Protein 6IHJ (pdb70)

Radius of gyration: 28.97 Å; Cα contacts (8 Å, |Δi|>4): 1281; chains: 4; bounding box: 52×91×56 Å

Nearest PDB structures (foldseek):
  6ihj-assembly1_A  TM=1.006E+00  e=5.738E-38  Drosophila melanogaster
  1jn5-assembly2_B  TM=9.071E-01  e=1.634E-18  Homo sapiens
  1jkg-assembly1_B  TM=8.992E-01  e=3.249E-18  Homo sapiens
  4wyk-assembly1_A  TM=8.843E-01  e=5.754E-17  Homo sapiens
  4wyk-assembly1_C  TM=8.744E-01  e=2.719E-17  Homo sapiens

CATH classification: 3.10.450.50

Secondary structure (DSSP, 8-state):
--TTTS--SEEESSGGGHHHHHHHHHHHHHHHHTS-GGGGGTTEEEEEEEEEE---TTTS---TTTGGGB-----S-----TTTT-EESHHHHHHHHHTSPPEEE-GGG-EEEEEEE-SS-EEEEEEEEEEE--EEEEEEEEEEEE-SSSEEEEEEEEEEEEPPHHHHHHHH-/--HHHHHHHHHHHHHHHHHHHHHHHHHHH-GGGGGGGEEEEEEEEETTEEEESHHHHHHHHHHSPPEEEEEEEEEEEEE----EEEEEEEEEEEETTS-EEEEEEEEEEEESSS-EEEEEEEEEEE--/------SEEESSGGGHHHHHHHHHHHHHHHTSS-GGGGGGGEEEEEEEEEE--S-----HHHHTTB------EESHHHHHHHHHTSPEEEEEEEEEEEEEEEE-SS-EEEEEEEEEEEE-HHHH-TT------EEEEEEEEEE-------EEEEEEEEEEPPHHHHH-/-HHHHHHHHHHHHHHHHHHHHHHHHHHH----EEEEEEEEETTEEEESHHHHHHHHHHSPPEEEEEEEEEEEEE----EEEEEEEEEEEESSS-EEEEEEEEEEE---S-EEEEEEEEEE--

B-factor: mean 73.45, std 23.74, range [29.02, 291.26]

Solvent-accessible surface area: 26098 Å² total; per-residue (Å²): 86,33,105,29,11,43,87,89,71,54,38,45,40,59,115,70,0,21,63,65,5,165,67,26,16,86,56,6,0,54,56,0,35,66,32,68,5,25,51,1,26,124,26,7,45,74,94,0,3,0,1,2,0,1,10,38,79,110,93,26,26,65,7,121,40,0,137,97,9,27,9,38,35,77,92,92,124,126,121,65,73,23,42,47,54,13,48,55,10,79,21,28,0,0,14,6,0,36,102,13,35,120,4,113,12,16,106,205,38,26,21,21,0,0,3,26,63,75,127,68,35,19,1,0,7,0,6,3,7,0,29,33,95,128,20,19,4,0,1,0,0,0,0,3,7,86,44,112,119,38,58,9,0,37,0,0,2,0,5,0,8,40,13,16,156,144,53,59,63,78,48,89,125,175,93,95,72,96,33,77,54,44,46,47,58,117,70,0,36,78,63,4,44,57,30,1,89,54,7,14,69,57,0,55,48,55,100,6,29,41,0,40,129,15,3,66,60,124,0,11,0,1,2,0,0,20,64,79,102,55,45,4,116,34,0,106,128,6,25,24,69,90,188,39,35,48,96,5,87,0,20,0,0,13,8,0,62,103,13,25,137,9,126,28,74,113,100,41,14,24,14,0,0,3,25,70,73,126,68,36,28,2,3,7,0,9,4,30,2,26,14,43,44,98,62,56,88,84,111,108,38,106,99,54,61,25,26,16,10,0,0,1,0,0,0,3,32,81,52,126,114,68,16,0,18,6,0,1,0,6,0,17,34,9,16,163,80,35,49,92,125,105,91,103,107,14,37,58,15,1,80,40,0,13,156,20,0,43,86,7,0,134,97,0,15,52,13,1,28,130,52,35,91,68,0,1,63,15,3,27,88,130,0,19,0,0,2,0,7,17,38,8,98,14,60,128,126,0,46,58,23,0,93,133,10,46,68,9,76,17,101,20,27,0,0,0,2,0,0,9,50,118,150,60,22,6,0,0,1,0,3,7,17,0,110,7,51,133,70,106,92,36,31,0,7,1,4,0,6,0,22,41,94,110,107,44,74,46,0,39,1,0,2,0,6,18,30,61,88,112,84,111,50,60,62,37,12,87,43,0,23,177,23,0,83,90,14,8,65,94,3,14,60,36,45,28,94,65,60,141,104,51,52,112,122,5,23,14,1,77,16,6,45,36,6,57,17,30,82,95,11,120,57,47,46,82,90,44,92,64,17,105,23,128,110,77,2,14,2,7,0,9,6,89,94,114,63,10,16,0,0,2,2,2,6,44,12,48,31,72,110,76,85,80,14,24,1,6,1,3,0,6,0,34,68,128,112,63,84,20,0,37,1,0,2,5,9,77,32,63,78

Structure (mmCIF, N/CA/C/O backbone):
data_6IHJ
#
_entry.id   6IHJ
#
_cell.length_a   152.204
_cell.length_b   152.204
_cell.length_c   49.830
_cell.angle_alpha   90.00
_cell.angle_beta   90.00
_cell.angle_gamma   120.00
#
_symmetry.space_group_name_H-M   'P 62'
#
loop_
_entity.id
_entity.type
_entity.pdbx_description
1 polymer 'Nuclear RNA export factor 1'
2 polymer 'NTF2-related export protein'
3 water water
#
loop_
_atom_site.group_PDB
_atom_site.id
_atom_site.type_symbol
_atom_site.label_atom_id
_atom_site.label_alt_id
_atom_site.label_comp_id
_atom_site.label_asym_id
_atom_site.label_entity_id
_atom_site.label_seq_id
_atom_site.pdbx_PDB_ins_code
_atom_site.Cartn_x
_atom_site.Cartn_y
_atom_site.Cartn_z
_atom_site.occupancy
_atom_site.B_iso_or_equiv
_atom_site.auth_seq_id
_atom_site.auth_comp_id
_atom_site.auth_asym_id
_atom_site.auth_atom_id
_atom_site.pdbx_PDB_model_num
ATOM 1 N N . LEU A 1 3 ? 24.986 17.730 34.056 1.00 85.30 356 LEU A N 1
ATOM 2 C CA . LEU A 1 3 ? 25.448 17.691 32.672 1.00 88.65 356 LEU A CA 1
ATOM 3 C C . LEU A 1 3 ? 26.438 16.560 32.452 1.00 94.47 356 LEU A C 1
ATOM 4 O O . LEU A 1 3 ? 27.436 16.458 33.162 1.00 101.73 356 LEU A O 1
ATOM 6 N N . GLY A 1 4 ? 26.172 15.717 31.460 1.00 83.73 357 GLY A N 1
ATOM 7 C CA . GLY A 1 4 ? 27.086 14.641 31.145 1.00 85.66 357 GLY A CA 1
ATOM 8 C C . GLY A 1 4 ? 28.360 15.149 30.496 1.00 85.85 357 GLY A C 1
ATOM 9 O O . GLY A 1 4 ? 28.514 16.331 30.181 1.00 87.41 357 GLY A O 1
ATOM 10 N N . SER A 1 5 ? 29.305 14.226 30.299 1.00 81.23 358 SER A N 1
ATOM 11 C CA . SER A 1 5 ? 30.489 14.555 29.518 1.00 75.94 358 SER A CA 1
ATOM 12 C C . SER A 1 5 ? 30.207 14.593 28.021 1.00 87.15 358 SER A C 1
ATOM 13 O O . SER A 1 5 ? 31.056 15.064 27.260 1.00 84.43 358 SER A O 1
ATOM 16 N N . LEU A 1 6 ? 29.047 14.106 27.581 1.00 89.64 359 LEU A N 1
ATOM 17 C CA . LEU A 1 6 ? 28.638 14.242 26.190 1.00 81.90 359 LEU A CA 1
ATOM 18 C C . LEU A 1 6 ? 27.982 15.583 25.906 1.00 95.47 359 LEU A C 1
ATOM 19 O O . LEU A 1 6 ? 27.700 15.892 24.742 1.00 93.59 359 LEU A O 1
ATOM 21 N N . LEU A 1 7 ? 27.752 16.390 26.934 1.00 144.23 360 LEU A N 1
ATOM 22 C CA . LEU A 1 7 ? 27.103 17.673 26.764 1.00 144.23 360 LEU A CA 1
ATOM 23 C C . LEU A 1 7 ? 27.859 18.811 27.445 1.00 144.23 360 LEU A C 1
ATOM 24 O O . LEU A 1 7 ? 27.547 19.978 27.179 1.00 144.23 360 LEU A O 1
ATOM 29 N N . GLU A 1 8 ? 28.879 18.509 28.256 1.00 104.24 361 GLU A N 1
ATOM 30 C CA . GLU A 1 8 ? 29.718 19.540 28.861 1.00 91.92 361 GLU A CA 1
ATOM 31 C C . GLU A 1 8 ? 30.350 20.416 27.788 1.00 81.92 361 GLU A C 1
ATOM 32 O O . GLU A 1 8 ? 30.968 19.916 26.843 1.00 75.58 361 GLU A O 1
ATOM 34 N N . THR A 1 9 ? 30.207 21.730 27.953 1.00 69.12 362 THR A N 1
ATOM 35 C CA . THR A 1 9 ? 30.547 22.673 26.895 1.00 66.69 362 THR A CA 1
ATOM 36 C C . THR A 1 9 ? 32.041 22.679 26.583 1.00 58.13 362 THR A C 1
ATOM 37 O O . THR A 1 9 ? 32.879 22.802 27.479 1.00 70.66 362 THR A O 1
ATOM 41 N N . LYS A 1 10 ? 32.364 22.533 25.302 1.00 49.93 363 LYS A N 1
ATOM 42 C CA . LYS A 1 10 ? 33.688 22.811 24.766 1.00 53.53 363 LYS A CA 1
ATOM 43 C C . LYS A 1 10 ? 33.600 24.079 23.929 1.00 54.47 363 LYS A C 1
ATOM 44 O O . LYS A 1 10 ? 32.616 24.290 23.215 1.00 57.13 363 LYS A O 1
ATOM 50 N N . ALA A 1 11 ? 34.628 24.926 24.017 1.00 60.45 364 ALA A N 1
ATOM 51 C CA . ALA A 1 11 ? 34.540 26.242 23.389 1.00 53.95 364 ALA A CA 1
ATOM 52 C C . ALA A 1 11 ? 34.400 26.152 21.873 1.00 67.39 364 ALA A C 1
ATOM 53 O O . ALA A 1 11 ? 33.855 27.070 21.252 1.00 60.61 364 ALA A O 1
ATOM 55 N N . SER A 1 12 ? 34.872 25.063 21.260 1.00 61.80 365 SER A N 1
ATOM 56 C CA . SER A 1 12 ? 34.854 24.957 19.807 1.00 52.82 365 SER A CA 1
ATOM 57 C C . SER A 1 12 ? 34.972 23.506 19.358 1.00 49.84 365 SER A C 1
ATOM 58 O O . SER A 1 12 ? 35.558 22.669 20.045 1.00 50.83 365 SER A O 1
ATOM 61 N N . TYR A 1 13 ? 34.406 23.225 18.188 1.00 45.49 366 TYR A N 1
ATOM 62 C CA . TYR A 1 13 ? 34.531 21.937 17.526 1.00 49.97 366 TYR A CA 1
ATOM 63 C C . TYR A 1 13 ? 34.801 22.176 16.048 1.00 46.49 366 TYR A C 1
ATOM 64 O O . TYR A 1 13 ? 34.211 23.072 15.442 1.00 47.93 366 TYR A O 1
ATOM 73 N N . LEU A 1 14 ? 35.679 21.365 15.462 1.00 51.29 367 LEU A N 1
ATOM 74 C CA . LEU A 1 14 ? 35.991 21.444 14.039 1.00 55.55 367 LEU A CA 1
ATOM 75 C C . LEU A 1 14 ? 35.782 20.075 13.414 1.00 53.68 367 LEU A C 1
ATOM 76 O O . LEU A 1 14 ? 36.397 19.096 13.851 1.00 56.06 367 LEU A O 1
ATOM 81 N N . CYS A 1 15 ? 34.921 20.002 12.395 1.00 51.08 368 CYS A N 1
ATOM 82 C CA . CYS A 1 15 ? 34.775 18.742 11.673 1.00 51.26 368 CYS A CA 1
ATOM 83 C C . CYS A 1 15 ? 36.043 18.407 10.904 1.00 54.13 368 CYS A C 1
ATOM 84 O O . CYS A 1 15 ? 36.373 17.228 10.728 1.00 47.96 368 CYS A O 1
ATOM 87 N N . ASP A 1 16 ? 36.761 19.430 10.447 1.00 55.86 369 ASP A N 1
ATOM 88 C CA . ASP A 1 16 ? 38.056 19.279 9.798 1.00 58.74 369 ASP A CA 1
ATOM 89 C C . ASP A 1 16 ? 38.989 20.322 10.388 1.00 63.63 369 ASP A C 1
ATOM 90 O O . ASP A 1 16 ? 38.741 21.525 10.255 1.00 60.45 369 ASP A O 1
ATOM 95 N N . VAL A 1 17 ? 40.061 19.859 11.033 1.00 60.67 370 VAL A N 1
ATOM 96 C CA . VAL A 1 17 ? 40.984 20.775 11.696 1.00 62.92 370 VAL A CA 1
ATOM 97 C C . VAL A 1 17 ? 41.626 21.723 10.692 1.00 65.22 370 VAL A C 1
ATOM 98 O O . VAL A 1 17 ? 41.976 22.859 11.038 1.00 65.32 370 VAL A O 1
ATOM 102 N N . ALA A 1 18 ? 41.757 21.296 9.431 1.00 61.48 371 ALA A N 1
ATOM 103 C CA . ALA A 1 18 ? 42.402 22.131 8.420 1.00 59.74 371 ALA A CA 1
ATOM 104 C C . ALA A 1 18 ? 41.721 23.491 8.278 1.00 67.81 371 ALA A C 1
ATOM 105 O O . ALA A 1 18 ? 42.380 24.495 7.980 1.00 69.97 371 ALA A O 1
ATOM 107 N N . GLY A 1 19 ? 40.408 23.553 8.507 1.00 66.94 372 GLY A N 1
ATOM 108 C CA . GLY A 1 19 ? 39.686 24.807 8.359 1.00 56.39 372 GLY A CA 1
ATOM 109 C C . GLY A 1 19 ? 39.922 25.819 9.460 1.00 67.92 372 GLY A C 1
ATOM 110 O O . GLY A 1 19 ? 39.484 26.966 9.318 1.00 64.48 372 GLY A O 1
ATOM 111 N N . ALA A 1 20 ? 40.615 25.435 10.532 1.00 58.09 373 ALA A N 1
ATOM 112 C CA . ALA A 1 20 ? 40.719 26.295 11.709 1.00 54.77 373 ALA A CA 1
ATOM 113 C C . ALA A 1 20 ? 41.309 27.656 11.368 1.00 62.42 373 ALA A C 1
ATOM 114 O O . ALA A 1 20 ? 40.744 28.695 11.725 1.00 66.12 373 ALA A O 1
ATOM 116 N N . GLU A 1 21 ? 42.450 27.674 10.681 1.00 68.40 374 GLU A N 1
ATOM 117 C CA . GLU A 1 21 ? 43.080 28.951 10.357 1.00 69.14 374 GLU A CA 1
ATOM 118 C C . GLU A 1 21 ? 42.199 29.778 9.429 1.00 65.96 374 GLU A C 1
ATOM 119 O O . GLU A 1 21 ? 42.118 31.006 9.566 1.00 57.92 374 GLU A O 1
ATOM 121 N N . VAL A 1 22 ? 41.513 29.118 8.491 1.00 64.96 375 VAL A N 1
ATOM 122 C CA . VAL A 1 22 ? 40.617 29.826 7.578 1.00 62.33 375 VAL A CA 1
ATOM 123 C C . VAL A 1 22 ? 39.529 30.547 8.370 1.00 65.39 375 VAL A C 1
ATOM 124 O O . VAL A 1 22 ? 39.317 31.755 8.219 1.00 60.75 375 VAL A O 1
ATOM 128 N N . VAL A 1 23 ? 38.831 29.811 9.239 1.00 61.17 376 VAL A N 1
ATOM 129 C CA . VAL A 1 23 ? 37.772 30.402 10.059 1.00 57.90 376 VAL A CA 1
ATOM 130 C C . VAL A 1 23 ? 38.353 31.466 10.981 1.00 59.57 376 VAL A C 1
ATOM 131 O O . VAL A 1 23 ? 37.749 32.525 11.188 1.00 62.76 376 VAL A O 1
ATOM 135 N N . ARG A 1 24 ? 39.540 31.211 11.532 1.00 58.58 377 ARG A N 1
ATOM 136 C CA . ARG A 1 24 ? 40.205 32.206 12.369 1.00 67.96 377 ARG A CA 1
ATOM 137 C C . ARG A 1 24 ? 40.442 33.497 11.598 1.00 59.21 377 ARG A C 1
ATOM 138 O O . ARG A 1 24 ? 40.034 34.579 12.035 1.00 53.69 377 ARG A O 1
ATOM 146 N N . GLN A 1 25 ? 41.094 33.399 10.438 1.00 59.50 378 GLN A N 1
ATOM 147 C CA . GLN A 1 25 ? 41.271 34.575 9.593 1.00 56.97 378 GLN A CA 1
ATOM 148 C C . GLN A 1 25 ? 39.934 35.239 9.281 1.00 67.30 378 GLN A C 1
ATOM 149 O O . GLN A 1 25 ? 39.812 36.468 9.365 1.00 66.60 378 GLN A O 1
ATOM 151 N N . PHE A 1 26 ? 38.912 34.439 8.950 1.00 61.08 379 PHE A N 1
ATOM 152 C CA . PHE A 1 26 ? 37.610 35.006 8.612 1.00 53.02 379 PHE A CA 1
ATOM 153 C C . PHE A 1 26 ? 37.033 35.786 9.784 1.00 55.43 379 PHE A C 1
ATOM 154 O O . PHE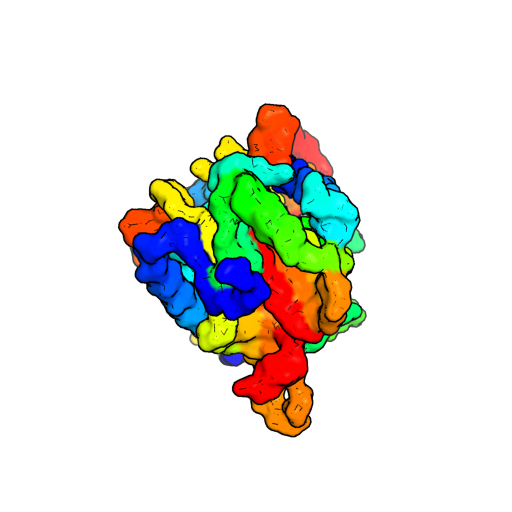 A 1 26 ? 36.624 36.943 9.630 1.00 62.79 379 PHE A O 1
ATOM 162 N N . LEU A 1 27 ? 36.982 35.162 10.962 1.00 62.28 380 LEU A N 1
ATOM 163 C CA . LEU A 1 27 ? 36.346 35.786 12.119 1.00 57.11 380 LEU A CA 1
ATOM 164 C C . LEU A 1 27 ? 37.047 37.080 12.515 1.00 54.55 380 LEU A C 1
ATOM 165 O O . LEU A 1 27 ? 36.388 38.085 12.803 1.00 57.48 380 LEU A O 1
ATOM 170 N N . ASP A 1 28 ? 38.382 37.070 12.523 1.00 63.52 381 ASP A N 1
ATOM 171 C CA . ASP A 1 28 ? 39.145 38.261 12.881 1.00 66.65 381 ASP A CA 1
ATOM 172 C C . ASP A 1 28 ? 38.783 39.428 11.976 1.00 60.28 381 ASP A C 1
ATOM 173 O O . ASP A 1 28 ? 38.343 40.485 12.446 1.00 53.28 381 ASP A O 1
ATOM 178 N N . GLN A 1 29 ? 38.964 39.252 10.664 1.00 51.91 382 GLN A N 1
ATOM 179 C CA . GLN A 1 29 ? 38.644 40.320 9.723 1.00 54.61 382 GLN A CA 1
ATOM 180 C C . GLN A 1 29 ? 37.181 40.733 9.828 1.00 61.12 382 GLN A C 1
ATOM 181 O O . GLN A 1 29 ? 36.881 41.921 9.987 1.00 57.42 382 GLN A O 1
ATOM 183 N N . TYR A 1 30 ? 36.257 39.764 9.776 1.00 57.61 383 TYR A N 1
ATOM 184 C CA . TYR A 1 30 ? 34.833 40.092 9.773 1.00 55.64 383 TYR A CA 1
ATOM 185 C C . TYR A 1 30 ? 34.464 40.944 10.973 1.00 56.23 383 TYR A C 1
ATOM 186 O O . TYR A 1 30 ? 33.795 41.970 10.833 1.00 67.02 383 TYR A O 1
ATOM 195 N N . PHE A 1 31 ? 34.881 40.531 12.167 1.00 55.49 384 PHE A N 1
ATOM 196 C CA . PHE A 1 31 ? 34.320 41.144 13.367 1.00 56.23 384 PHE A CA 1
ATOM 197 C C . PHE A 1 31 ? 35.024 42.444 13.732 1.00 65.48 384 PHE A C 1
ATOM 198 O O . PHE A 1 31 ? 34.400 43.351 14.299 1.00 69.45 384 PHE A O 1
ATOM 206 N N . ARG A 1 32 ? 36.314 42.556 13.412 1.00 63.72 385 ARG A N 1
ATOM 207 C CA . ARG A 1 32 ? 36.981 43.849 13.492 1.00 68.52 385 ARG A CA 1
ATOM 208 C C . ARG A 1 32 ? 36.223 44.882 12.673 1.00 62.72 385 ARG A C 1
ATOM 209 O O . ARG A 1 32 ? 35.890 45.965 13.170 1.00 57.30 385 ARG A O 1
ATOM 211 N N . ILE A 1 33 ? 35.928 44.550 11.411 1.00 62.21 386 ILE A N 1
ATOM 212 C CA . ILE A 1 33 ? 35.144 45.439 10.557 1.00 56.25 386 ILE A CA 1
ATOM 213 C C . ILE A 1 33 ? 33.780 45.696 11.176 1.00 60.39 386 ILE A C 1
ATOM 214 O O . ILE A 1 33 ? 33.298 46.834 11.203 1.00 61.13 386 ILE A O 1
ATOM 219 N N . PHE A 1 34 ? 33.142 44.643 11.693 1.00 60.88 387 PHE A N 1
ATOM 220 C CA . PHE A 1 34 ? 31.808 44.790 12.258 1.00 57.04 387 PHE A CA 1
ATOM 221 C C . PHE A 1 34 ? 31.802 45.741 13.448 1.00 59.86 387 PHE A C 1
ATOM 222 O O . PHE A 1 34 ? 30.875 46.544 13.594 1.00 57.20 387 PHE A O 1
ATOM 230 N N . ASP A 1 35 ? 32.820 45.676 14.299 1.00 61.99 388 ASP A N 1
ATOM 231 C CA . ASP A 1 35 ? 32.902 46.565 15.449 1.00 62.11 388 ASP A CA 1
ATOM 232 C C . ASP A 1 35 ? 33.556 47.897 15.113 1.00 66.61 388 ASP A C 1
ATOM 233 O O . ASP A 1 35 ? 33.667 48.757 15.992 1.00 73.58 388 ASP A O 1
ATOM 238 N N . SER A 1 36 ? 33.999 48.080 13.867 1.00 73.03 389 SER A N 1
ATOM 239 C CA . SER A 1 36 ? 34.563 49.351 13.431 1.00 67.77 389 SER A CA 1
ATOM 240 C C . SER A 1 36 ? 33.508 50.434 13.249 1.00 71.65 389 SER A C 1
ATOM 241 O O . SER A 1 36 ? 33.861 51.616 13.196 1.00 69.10 389 SER A O 1
ATOM 244 N N . GLY A 1 37 ? 32.231 50.062 13.158 1.00 66.03 390 GLY A N 1
ATOM 245 C CA . GLY A 1 37 ? 31.178 51.006 12.844 1.00 67.07 390 GLY A CA 1
ATOM 246 C C . GLY A 1 37 ? 31.033 51.201 11.349 1.00 84.47 390 GLY A C 1
ATOM 247 O O . GLY A 1 37 ? 29.927 51.416 10.841 1.00 76.23 390 GLY A O 1
ATOM 248 N N . ASN A 1 38 ? 32.159 51.121 10.636 1.00 76.03 391 ASN A N 1
ATOM 249 C CA . ASN A 1 38 ? 32.192 51.246 9.179 1.00 61.92 391 ASN A CA 1
ATOM 250 C C . ASN A 1 38 ? 31.893 49.883 8.551 1.00 61.38 391 ASN A C 1
ATOM 251 O O . ASN A 1 38 ? 32.741 49.233 7.939 1.00 74.04 391 ASN A O 1
ATOM 256 N N . ARG A 1 39 ? 30.644 49.451 8.716 1.00 57.41 392 ARG A N 1
ATOM 257 C CA . ARG A 1 39 ? 30.251 48.117 8.284 1.00 65.11 392 ARG A CA 1
ATOM 258 C C . ARG A 1 39 ? 30.065 48.004 6.776 1.00 61.09 392 ARG A C 1
ATOM 259 O O . ARG A 1 39 ? 29.921 46.883 6.275 1.00 61.67 392 ARG A O 1
ATOM 267 N N . GLN A 1 40 ? 30.099 49.120 6.038 1.00 65.81 393 GLN A N 1
ATOM 268 C CA . GLN A 1 40 ? 29.935 49.040 4.589 1.00 66.93 393 GLN A CA 1
ATOM 269 C C . GLN A 1 40 ? 30.990 48.155 3.945 1.00 67.79 393 GLN A C 1
ATOM 270 O O . GLN A 1 40 ? 30.725 47.542 2.908 1.00 60.46 393 GLN A O 1
ATOM 276 N N . ALA A 1 41 ? 32.192 48.084 4.527 1.00 69.70 394 ALA A N 1
ATOM 277 C CA . ALA A 1 41 ? 33.239 47.252 3.941 1.00 65.89 394 ALA A CA 1
ATOM 278 C C . ALA A 1 41 ? 32.822 45.788 3.864 1.00 65.77 394 ALA A C 1
ATOM 279 O O . ALA A 1 41 ? 33.304 45.053 2.993 1.00 68.20 394 ALA A O 1
ATOM 281 N N . LEU A 1 42 ? 31.911 45.351 4.744 1.00 53.81 395 LEU A N 1
ATOM 282 C CA . LEU A 1 42 ? 31.369 43.995 4.688 1.00 58.29 395 LEU A CA 1
ATOM 283 C C . LEU A 1 42 ? 30.573 43.743 3.427 1.00 52.94 395 LEU A C 1
ATOM 284 O O . LEU A 1 42 ? 30.124 42.613 3.200 1.00 56.54 395 LEU A O 1
ATOM 289 N N . LEU A 1 43 ? 30.373 44.780 2.620 1.00 61.94 396 LEU A N 1
ATOM 290 C CA . LEU A 1 43 ? 29.715 44.613 1.335 1.00 58.62 396 LEU A CA 1
ATOM 291 C C . LEU A 1 43 ? 30.483 43.647 0.436 1.00 64.03 396 LEU A C 1
ATOM 292 O O . LEU A 1 43 ? 29.867 42.879 -0.311 1.00 59.28 396 LEU A O 1
ATOM 297 N N . ASP A 1 44 ? 31.817 43.629 0.530 1.00 60.87 397 ASP A N 1
ATOM 298 C CA . ASP A 1 44 ? 32.612 42.671 -0.231 1.00 61.16 397 ASP A CA 1
ATOM 299 C C . ASP A 1 44 ? 32.605 41.276 0.380 1.00 59.48 397 ASP A C 1
ATOM 300 O O . ASP A 1 44 ? 32.928 40.305 -0.315 1.00 61.04 397 ASP A O 1
ATOM 305 N N . ALA A 1 45 ? 32.270 41.159 1.664 1.00 55.12 398 ALA A N 1
ATOM 306 C CA . ALA A 1 45 ? 32.209 39.870 2.340 1.00 54.93 398 ALA A CA 1
ATOM 307 C C . ALA A 1 45 ? 30.974 39.062 1.969 1.00 54.60 398 ALA A C 1
ATOM 308 O O . ALA A 1 45 ? 30.927 37.862 2.259 1.00 55.93 398 ALA A O 1
ATOM 310 N N . TYR A 1 46 ? 29.984 39.680 1.336 1.00 56.48 399 TYR A N 1
ATOM 311 C CA . TYR A 1 46 ? 28.707 39.041 1.062 1.00 56.12 399 TYR A CA 1
ATOM 312 C C . TYR A 1 46 ? 28.534 38.797 -0.431 1.00 56.10 399 TYR A C 1
ATOM 313 O O . TYR A 1 46 ? 28.885 39.645 -1.256 1.00 65.07 399 TYR A O 1
ATOM 322 N N . HIS A 1 47 ? 28.006 37.621 -0.760 1.00 59.09 400 HIS A N 1
ATOM 323 C CA . HIS A 1 47 ? 27.620 37.293 -2.127 1.00 54.56 400 HIS A CA 1
ATOM 324 C C . HIS A 1 47 ? 26.677 38.352 -2.690 1.00 67.60 400 HIS A C 1
ATOM 325 O O . HIS A 1 47 ? 25.880 38.951 -1.966 1.00 69.84 400 HIS A O 1
ATOM 332 N N . GLU A 1 48 ? 26.775 38.589 -4.003 1.00 66.91 401 GLU A N 1
ATOM 333 C CA . GLU A 1 48 ? 25.890 39.567 -4.631 1.00 72.36 401 GLU A CA 1
ATOM 334 C C . GLU A 1 48 ? 24.434 39.134 -4.506 1.00 68.39 401 GLU A C 1
ATOM 335 O O . GLU A 1 48 ? 23.530 39.975 -4.429 1.00 68.24 401 GLU A O 1
ATOM 341 N N . LYS A 1 49 ? 24.191 37.823 -4.454 1.00 65.57 402 LYS A N 1
ATOM 342 C CA . LYS A 1 49 ? 22.865 37.263 -4.230 1.00 67.56 402 LYS A CA 1
ATOM 343 C C . LYS A 1 49 ? 22.763 36.604 -2.857 1.00 70.05 402 LYS A C 1
ATOM 344 O O . LYS A 1 49 ? 22.066 35.604 -2.686 1.00 64.98 402 LYS A O 1
ATOM 350 N N . ALA A 1 50 ? 23.446 37.171 -1.863 1.00 63.82 403 ALA A N 1
ATOM 351 C CA . ALA A 1 50 ? 23.449 36.601 -0.523 1.00 58.47 403 ALA A CA 1
ATOM 352 C C . ALA A 1 50 ? 22.097 36.775 0.162 1.00 58.66 403 ALA A C 1
ATOM 353 O O . ALA A 1 50 ? 21.309 37.661 -0.176 1.00 55.66 403 ALA A O 1
ATOM 355 N N . MET A 1 51 ? 21.843 35.913 1.143 1.00 53.44 404 MET A N 1
ATOM 356 C CA . MET A 1 51 ? 20.626 35.933 1.941 1.00 53.90 404 MET A CA 1
ATOM 357 C C . MET A 1 51 ? 20.979 36.041 3.419 1.00 53.64 404 MET A C 1
ATOM 358 O O . MET A 1 51 ? 21.921 35.396 3.895 1.00 57.63 404 MET A O 1
ATOM 363 N N . LEU A 1 52 ? 20.213 36.857 4.139 1.00 44.30 405 LEU A N 1
ATOM 364 C CA . LEU A 1 52 ? 20.485 37.151 5.539 1.00 41.83 405 LEU A CA 1
ATOM 365 C C . LEU A 1 52 ? 19.175 37.462 6.247 1.00 44.56 405 LEU A C 1
ATOM 366 O O . LEU A 1 52 ? 18.344 38.201 5.714 1.00 52.57 405 LEU A O 1
ATOM 371 N N . SER A 1 53 ? 18.998 36.901 7.441 1.00 43.63 406 SER A N 1
ATOM 372 C CA . SER A 1 53 ? 17.808 37.152 8.238 1.00 42.73 406 SER A CA 1
ATOM 373 C C . SER A 1 53 ? 18.174 37.087 9.716 1.00 42.52 406 SER A C 1
ATOM 374 O O . SER A 1 53 ? 19.181 36.489 10.103 1.00 44.07 406 SER A O 1
ATOM 377 N N . ILE A 1 54 ? 17.337 37.723 10.536 1.00 37.47 407 ILE A N 1
ATOM 378 C CA . ILE A 1 54 ? 17.590 37.917 11.959 1.00 39.96 407 ILE A CA 1
ATOM 379 C C . ILE A 1 54 ? 16.325 37.569 12.735 1.00 50.68 407 ILE A C 1
ATOM 380 O O . ILE A 1 54 ? 15.239 38.067 12.418 1.00 50.28 407 ILE A O 1
ATOM 385 N N . SER A 1 55 ? 16.468 36.729 13.760 1.00 49.11 408 SER A N 1
ATOM 386 C CA . SER A 1 55 ? 15.342 36.256 14.552 1.00 50.80 408 SER A CA 1
ATOM 387 C C . SER A 1 55 ? 15.615 36.509 16.025 1.00 45.09 408 SER A C 1
ATOM 388 O O . SER A 1 55 ? 16.770 36.596 16.449 1.00 51.70 408 SER A O 1
ATOM 391 N N . MET A 1 56 ? 14.541 36.632 16.803 1.00 37.21 409 MET A N 1
ATOM 392 C CA . MET A 1 56 ? 14.673 36.901 18.228 1.00 47.62 409 MET A CA 1
ATOM 393 C C . MET A 1 56 ? 13.379 36.508 18.925 1.00 46.97 409 MET A C 1
ATOM 394 O O . MET A 1 56 ? 12.327 36.467 18.282 1.00 44.71 409 MET A O 1
ATOM 399 N N . PRO A 1 57 ? 13.426 36.189 20.217 1.00 57.00 410 PRO A N 1
ATOM 400 C CA . PRO A 1 57 ? 12.190 35.861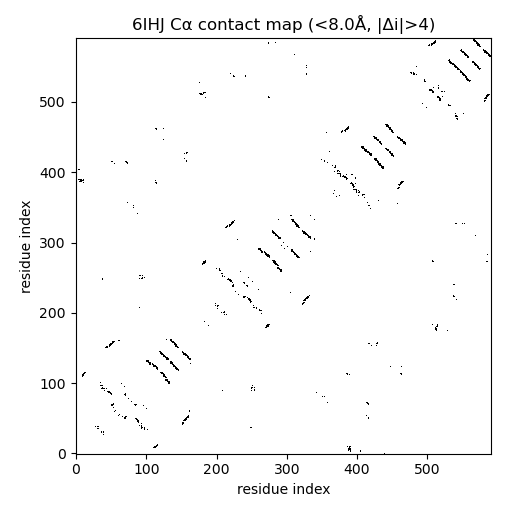 20.937 1.00 60.68 410 PRO A CA 1
ATOM 401 C C . PRO A 1 57 ? 11.363 37.102 21.229 1.00 63.66 410 PRO A C 1
ATOM 402 O O . PRO A 1 57 ? 11.844 38.235 21.188 1.00 69.19 410 PRO A O 1
ATOM 406 N N . SER A 1 58 ? 10.089 36.861 21.526 1.00 74.23 411 SER A N 1
ATOM 407 C CA . SER A 1 58 ? 9.129 37.928 21.764 1.00 70.35 411 SER A CA 1
ATOM 408 C C . SER A 1 58 ? 9.427 38.648 23.077 1.00 76.76 411 SER A C 1
ATOM 409 O O . SER A 1 58 ? 10.264 38.228 23.882 1.00 71.26 411 SER A O 1
ATOM 411 N N . ALA A 1 59 ? 8.711 39.756 23.289 1.00 96.34 412 ALA A N 1
ATOM 412 C CA . ALA A 1 59 ? 8.916 40.560 24.490 1.00 91.86 412 ALA A CA 1
ATOM 413 C C . ALA A 1 59 ? 8.409 39.849 25.738 1.00 90.37 412 ALA A C 1
ATOM 414 O O . ALA A 1 59 ? 8.941 40.066 26.832 1.00 91.10 412 ALA A O 1
ATOM 416 N N . SER A 1 60 ? 7.391 38.999 25.600 1.00 86.38 413 SER A N 1
ATOM 417 C CA . SER A 1 60 ? 7.008 38.150 26.719 1.00 81.54 413 SER A CA 1
ATOM 418 C C . SER A 1 60 ? 8.095 37.130 27.039 1.00 78.62 413 SER A C 1
ATOM 419 O O . SER A 1 60 ? 8.221 36.700 28.190 1.00 78.34 413 SER A O 1
ATOM 421 N N . GLN A 1 61 ? 8.901 36.749 26.045 1.00 81.66 414 GLN A N 1
ATOM 422 C CA . GLN A 1 61 ? 9.869 35.669 26.215 1.00 82.24 414 GLN A CA 1
ATOM 423 C C . GLN A 1 61 ? 11.301 36.140 26.439 1.00 87.94 414 GLN A C 1
ATOM 424 O O . GLN A 1 61 ? 12.067 35.434 27.105 1.00 89.72 414 GLN A O 1
ATOM 430 N N . ALA A 1 62 ? 11.687 37.310 25.923 1.00 125.25 415 ALA A N 1
ATOM 431 C CA . ALA A 1 62 ? 13.106 37.647 25.791 1.00 129.81 415 ALA A CA 1
ATOM 432 C C . ALA A 1 62 ? 13.660 38.496 26.938 1.00 123.38 415 ALA A C 1
ATOM 433 O O . ALA A 1 62 ? 14.591 38.050 27.616 1.00 116.46 415 ALA A O 1
ATOM 435 N N . GLY A 1 63 ? 13.141 39.708 27.183 1.00 98.66 416 GLY A N 1
ATOM 436 C CA . GLY A 1 63 ? 12.021 40.339 26.502 1.00 94.73 416 GLY A CA 1
ATOM 437 C C . GLY A 1 63 ? 12.344 41.456 25.517 1.00 98.40 416 GLY A C 1
ATOM 438 O O . GLY A 1 63 ? 12.054 41.336 24.324 1.00 99.98 416 GLY A O 1
ATOM 439 N N . ARG A 1 64 ? 12.949 42.541 26.006 1.00 90.39 417 ARG A N 1
ATOM 440 C CA . ARG A 1 64 ? 13.040 43.785 25.245 1.00 92.55 417 ARG A CA 1
ATOM 441 C C . ARG A 1 64 ? 14.325 43.844 24.420 1.00 85.90 417 ARG A C 1
ATOM 442 O O . ARG A 1 64 ? 15.429 43.839 24.975 1.00 90.43 417 ARG A O 1
ATOM 444 N N . LEU A 1 65 ? 14.167 43.913 23.093 1.00 75.28 418 LEU A N 1
ATOM 445 C CA . LEU A 1 65 ? 15.259 44.099 22.134 1.00 80.80 418 LEU A CA 1
ATOM 446 C C . LEU A 1 65 ? 14.828 45.111 21.073 1.00 77.67 418 LEU A C 1
ATOM 447 O O . LEU A 1 65 ? 14.669 44.790 19.897 1.00 70.49 418 LEU A O 1
ATOM 452 N N . ASN A 1 66 ? 14.641 46.361 21.495 1.00 85.60 419 ASN A N 1
ATOM 453 C CA . ASN A 1 66 ? 13.991 47.341 20.628 1.00 90.27 419 ASN A CA 1
ATOM 454 C C . ASN A 1 66 ? 14.927 47.883 19.555 1.00 82.85 419 ASN A C 1
ATOM 455 O O . ASN A 1 66 ? 14.452 48.368 18.520 1.00 81.49 419 ASN A O 1
ATOM 460 N N . SER A 1 67 ? 16.244 47.814 19.776 1.00 67.34 420 SER A N 1
ATOM 461 C CA . SER A 1 67 ? 17.189 48.135 18.713 1.00 61.19 420 SER A CA 1
ATOM 462 C C . SER A 1 67 ? 17.145 47.123 17.578 1.00 60.71 420 SER A C 1
ATOM 463 O O . SER A 1 67 ? 17.593 47.434 16.470 1.00 61.25 420 SER A O 1
ATOM 466 N N . PHE A 1 68 ? 16.617 45.923 17.828 1.00 63.03 421 PHE A N 1
ATOM 467 C CA . PHE A 1 68 ? 16.674 44.833 16.867 1.00 59.39 421 PHE A CA 1
ATOM 468 C C . PHE A 1 68 ? 15.317 44.375 16.363 1.00 55.49 421 PHE A C 1
ATOM 469 O O . PHE A 1 68 ? 15.264 43.699 15.332 1.00 56.32 421 PHE A O 1
ATOM 477 N N . TRP A 1 69 ? 14.225 44.718 17.054 1.00 55.87 422 TRP A N 1
ATOM 478 C CA . TRP A 1 69 ? 12.923 44.181 16.670 1.00 62.74 422 TRP A CA 1
ATOM 479 C C . TRP A 1 69 ? 12.495 44.636 15.281 1.00 61.79 422 TRP A C 1
ATOM 480 O O . TRP A 1 69 ? 11.645 43.978 14.667 1.00 54.37 422 TRP A O 1
ATOM 491 N N . LYS A 1 70 ? 13.068 45.735 14.771 1.00 70.12 423 LYS A N 1
ATOM 492 C CA . LYS A 1 70 ? 12.857 46.104 13.374 1.00 61.88 423 LYS A CA 1
ATOM 493 C C . LYS A 1 70 ? 13.109 44.927 12.435 1.00 66.31 423 LYS A C 1
ATOM 494 O O . LYS A 1 70 ? 12.477 44.823 11.377 1.00 69.42 423 LYS A O 1
ATOM 500 N N . PHE A 1 71 ? 14.021 44.029 12.808 1.00 61.38 424 PHE A N 1
ATOM 501 C CA . PHE A 1 71 ? 14.576 43.038 11.897 1.00 62.76 424 PHE A CA 1
ATOM 502 C C . PHE A 1 71 ? 13.955 41.652 12.016 1.00 54.50 424 PHE A C 1
ATOM 503 O O . PHE A 1 71 ? 14.224 40.808 11.156 1.00 60.45 424 PHE A O 1
ATOM 511 N N . ASN A 1 72 ? 13.146 41.391 13.037 1.00 47.61 425 ASN A N 1
ATOM 512 C CA . ASN A 1 72 ? 12.830 40.012 13.390 1.00 51.27 425 ASN A CA 1
ATOM 513 C C . ASN A 1 72 ? 12.038 39.317 12.295 1.00 44.26 425 ASN A C 1
ATOM 514 O O . ASN A 1 72 ? 10.943 39.749 11.930 1.00 51.85 425 ASN A O 1
ATOM 519 N N . ARG A 1 73 ? 12.585 38.218 11.793 1.00 50.77 426 ARG A N 1
ATOM 520 C CA . ARG A 1 73 ? 11.876 37.317 10.887 1.00 50.27 426 ARG A CA 1
ATOM 521 C C . ARG A 1 73 ? 11.719 35.990 11.619 1.00 51.10 426 ARG A C 1
ATOM 522 O O . ARG A 1 73 ? 12.676 35.215 11.723 1.00 60.81 426 ARG A O 1
ATOM 530 N N . ASN A 1 74 ? 10.524 35.740 12.146 1.00 52.24 427 ASN A N 1
ATOM 531 C CA . ASN A 1 74 ? 10.232 34.533 12.913 1.00 47.66 427 ASN A CA 1
ATOM 532 C C . ASN A 1 74 ? 9.068 33.803 12.256 1.00 47.33 427 ASN A C 1
ATOM 533 O O . ASN A 1 74 ? 7.927 34.278 12.296 1.00 43.02 427 ASN A O 1
ATOM 538 N N . LEU A 1 75 ? 9.360 32.639 11.672 1.00 48.10 428 LEU A N 1
ATOM 539 C CA . LEU A 1 75 ? 8.340 31.884 10.951 1.00 49.18 428 LEU A CA 1
ATOM 540 C C . LEU A 1 75 ? 7.284 31.308 11.888 1.00 53.95 428 LEU A C 1
ATOM 541 O O . LEU A 1 75 ? 6.156 31.041 11.460 1.00 56.61 428 LEU A O 1
ATOM 546 N N . ARG A 1 76 ? 7.628 31.101 13.154 1.00 55.94 429 ARG A N 1
ATOM 547 C CA . ARG A 1 76 ? 6.695 30.530 14.118 1.00 56.13 429 ARG A CA 1
ATOM 548 C C . ARG A 1 76 ? 5.635 31.563 14.467 1.00 60.88 429 ARG A C 1
ATOM 549 O O . ARG A 1 76 ? 5.943 32.605 15.056 1.00 64.42 429 ARG A O 1
ATOM 557 N N . ARG A 1 77 ? 4.386 31.277 14.104 1.00 59.38 430 ARG A N 1
ATOM 558 C CA . ARG A 1 77 ? 3.260 32.150 14.396 1.00 65.84 430 ARG A CA 1
ATOM 559 C C . ARG A 1 77 ? 2.164 31.361 15.093 1.00 60.13 430 ARG A C 1
ATOM 560 O O . ARG A 1 77 ? 1.995 30.161 14.862 1.00 69.91 430 ARG A O 1
ATOM 568 N N . LEU A 1 78 ? 1.415 32.052 15.947 1.00 52.74 431 LEU A N 1
ATOM 569 C CA . LEU A 1 78 ? 0.322 31.438 16.695 1.00 69.22 431 LEU A CA 1
ATOM 570 C C . LEU A 1 78 ? -0.835 32.424 16.723 1.00 62.61 431 LEU A C 1
ATOM 571 O O . LEU A 1 78 ? -0.771 33.433 17.432 1.00 67.14 431 LEU A O 1
ATOM 573 N N . LEU A 1 79 ? -1.879 32.136 15.946 1.00 60.60 432 LEU A N 1
ATOM 574 C CA . LEU A 1 79 ? -3.074 32.976 15.880 1.00 63.95 432 LEU A CA 1
ATOM 575 C C . LEU A 1 79 ? -2.724 34.435 15.586 1.00 70.59 432 LEU A C 1
ATOM 576 O O . LEU A 1 79 ? -3.243 35.362 16.212 1.00 73.35 432 LEU A O 1
ATOM 578 N N . ASN A 1 80 ? -1.828 34.637 14.623 1.00 84.68 433 ASN A N 1
ATOM 579 C CA . ASN A 1 80 ? -1.391 35.983 14.278 1.00 84.68 433 ASN A CA 1
ATOM 580 C C . ASN A 1 80 ? -1.463 36.185 12.767 1.00 84.68 433 ASN A C 1
ATOM 581 O O . ASN A 1 80 ? -2.111 35.414 12.058 1.00 89.73 433 ASN A O 1
ATOM 586 N N . GLU A 1 82 ? -1.455 35.589 8.597 1.00 99.69 435 GLU A N 1
ATOM 587 C CA . GLU A 1 82 ? -0.151 35.152 8.115 1.00 97.74 435 GLU A CA 1
ATOM 588 C C . GLU A 1 82 ? 0.571 36.265 7.363 1.00 91.09 435 GLU A C 1
ATOM 589 O O . GLU A 1 82 ? 0.062 36.780 6.369 1.00 100.39 435 GLU A O 1
ATOM 591 N N . GLU A 1 83 ? 1.752 36.640 7.848 1.00 87.86 436 GLU A N 1
ATOM 592 C CA . GLU A 1 83 ? 2.596 37.573 7.121 1.00 94.00 436 GLU A CA 1
ATOM 593 C C . GLU A 1 83 ? 3.310 36.844 5.991 1.00 89.89 436 GLU A C 1
ATOM 594 O O . GLU A 1 83 ? 3.389 35.614 5.966 1.00 91.84 436 GLU A O 1
ATOM 596 N N . ASN A 1 84 ? 3.818 37.620 5.037 1.00 95.99 437 ASN A N 1
ATOM 597 C CA . ASN A 1 84 ? 4.561 37.029 3.934 1.00 92.13 437 ASN A CA 1
ATOM 598 C C . ASN A 1 84 ? 5.802 36.321 4.460 1.00 96.07 437 ASN A C 1
ATOM 599 O O . ASN A 1 84 ? 6.465 36.799 5.384 1.00 98.36 437 ASN A O 1
ATOM 601 N N . ARG A 1 85 ? 6.100 35.156 3.879 1.00 95.10 438 ARG A N 1
ATOM 602 C CA . ARG A 1 85 ? 7.325 34.455 4.236 1.00 80.20 438 ARG A CA 1
ATOM 603 C C . ARG A 1 85 ? 8.560 35.217 3.783 1.00 83.01 438 ARG A C 1
ATOM 604 O O . ARG A 1 85 ? 9.627 35.065 4.386 1.00 85.04 438 ARG A O 1
ATOM 606 N N . THR A 1 86 ? 8.432 36.048 2.753 1.00 89.83 439 THR A N 1
ATOM 607 C CA . THR A 1 86 ? 9.519 36.892 2.280 1.00 90.16 439 THR A CA 1
ATOM 608 C C . THR A 1 86 ? 9.714 38.144 3.129 1.00 83.92 439 THR A C 1
ATOM 609 O O . THR A 1 86 ? 10.566 38.975 2.792 1.00 78.13 439 THR A O 1
ATOM 611 N N . ARG A 1 87 ? 8.961 38.300 4.218 1.00 80.96 440 ARG A N 1
ATOM 612 C CA . ARG A 1 87 ? 9.060 39.506 5.034 1.00 83.49 440 ARG A CA 1
ATOM 613 C C . ARG A 1 87 ? 10.306 39.497 5.912 1.00 82.62 440 ARG A C 1
ATOM 614 O O . ARG A 1 87 ? 10.580 38.519 6.615 1.00 86.31 440 ARG A O 1
ATOM 616 N N . ASN A 1 88 ? 11.059 40.598 5.853 1.00 80.73 441 ASN A N 1
ATOM 617 C CA . ASN A 1 88 ? 12.296 40.819 6.604 1.00 66.09 441 ASN A CA 1
ATOM 618 C C . ASN A 1 88 ? 13.401 39.822 6.262 1.00 62.87 441 ASN A C 1
ATOM 619 O O . ASN A 1 88 ? 14.375 39.700 7.007 1.00 61.73 441 ASN A O 1
ATOM 624 N N . LEU A 1 89 ? 13.294 39.112 5.146 1.00 60.19 442 LEU A N 1
ATOM 625 C CA . LEU A 1 89 ? 14.429 38.375 4.609 1.00 61.95 442 LEU A CA 1
ATOM 626 C C . LEU A 1 89 ? 15.129 39.260 3.585 1.00 60.67 442 LEU A C 1
ATOM 627 O O . LEU A 1 89 ? 14.480 39.825 2.701 1.00 64.83 442 LEU A O 1
ATOM 632 N N . LYS A 1 90 ? 16.445 39.390 3.718 1.00 61.85 443 LYS A N 1
ATOM 633 C CA . LYS A 1 90 ? 17.234 40.302 2.901 1.00 57.48 443 LYS A CA 1
ATOM 634 C C . LYS A 1 90 ? 17.928 39.530 1.789 1.00 62.06 443 LYS A C 1
ATOM 635 O O . LYS A 1 90 ? 18.641 38.557 2.056 1.00 59.82 443 LYS A O 1
ATOM 641 N N . TYR A 1 91 ? 17.710 39.964 0.550 1.00 55.84 444 TYR A N 1
ATOM 642 C CA . TYR A 1 91 ? 18.260 39.312 -0.630 1.00 57.97 444 TYR A CA 1
ATOM 643 C C . TYR A 1 91 ? 19.200 40.270 -1.338 1.00 54.18 444 TYR A C 1
ATOM 644 O O . TYR A 1 91 ? 18.827 41.411 -1.630 1.00 51.16 444 TYR A O 1
ATOM 653 N N . GLY A 1 92 ? 20.411 39.805 -1.619 1.00 52.12 445 GLY A N 1
ATOM 654 C CA . GLY A 1 92 ? 21.384 40.663 -2.252 1.00 47.75 445 GLY A CA 1
ATOM 655 C C . GLY A 1 92 ? 22.299 41.328 -1.249 1.00 52.91 445 GLY A C 1
ATOM 656 O O . GLY A 1 92 ? 21.842 41.798 -0.198 1.00 55.24 445 GLY A O 1
ATOM 657 N N . ARG A 1 93 ? 23.597 41.363 -1.573 1.00 58.10 446 ARG A N 1
ATOM 658 C CA . ARG A 1 93 ? 24.592 41.938 -0.675 1.00 53.11 446 ARG A CA 1
ATOM 659 C C . ARG A 1 93 ? 24.194 43.329 -0.197 1.00 51.61 446 ARG A C 1
ATOM 660 O O . ARG A 1 93 ? 24.438 43.672 0.964 1.00 61.21 446 ARG A O 1
ATOM 668 N N . LEU A 1 94 ? 23.540 44.119 -1.051 1.00 49.54 447 LEU A N 1
ATOM 669 C CA . LEU A 1 94 ? 23.141 45.476 -0.681 1.00 53.84 447 LEU A CA 1
ATOM 670 C C . LEU A 1 94 ? 22.216 45.473 0.532 1.00 51.65 447 LEU A C 1
ATOM 671 O O . LEU A 1 94 ? 22.475 46.153 1.531 1.00 53.72 447 LEU A O 1
ATOM 676 N N . ALA A 1 95 ? 21.125 44.706 0.459 1.00 54.48 448 ALA A N 1
ATOM 677 C CA . ALA A 1 95 ? 20.189 44.644 1.576 1.00 57.71 448 ALA A CA 1
ATOM 678 C C . ALA A 1 95 ? 20.840 44.057 2.823 1.00 58.00 448 ALA A C 1
ATOM 679 O O . ALA A 1 95 ? 20.593 44.529 3.940 1.00 59.65 448 ALA A O 1
ATOM 681 N N . CYS A 1 96 ? 21.674 43.031 2.657 1.00 51.97 449 CYS A N 1
ATOM 682 C CA . CYS A 1 96 ? 22.266 42.370 3.814 1.00 50.95 449 CYS A CA 1
ATOM 683 C C . CYS A 1 96 ? 23.158 43.325 4.594 1.00 52.64 449 CYS A C 1
ATOM 684 O O . CYS A 1 96 ? 22.970 43.531 5.799 1.00 55.75 449 CYS A O 1
ATOM 687 N N . VAL A 1 97 ? 24.124 43.941 3.912 1.00 56.51 450 VAL A N 1
ATOM 688 C CA . VAL A 1 97 ? 25.058 44.828 4.595 1.00 51.97 450 VAL A CA 1
ATOM 689 C C . VAL A 1 97 ? 24.363 46.104 5.059 1.00 53.39 450 VAL A C 1
ATOM 690 O O . VAL A 1 97 ? 24.731 46.676 6.093 1.00 62.22 450 VAL A O 1
ATOM 694 N N . SER A 1 98 ? 23.342 46.561 4.332 1.00 53.92 451 SER A N 1
ATOM 695 C CA . SER A 1 98 ? 22.550 47.690 4.810 1.00 59.29 451 SER A CA 1
ATOM 696 C C . SER A 1 98 ? 21.871 47.353 6.130 1.00 61.80 451 SER A C 1
ATOM 697 O O . SER A 1 98 ? 21.919 48.135 7.086 1.00 57.10 451 SER A O 1
ATOM 700 N N . THR A 1 99 ? 21.230 46.182 6.194 1.00 49.88 452 THR A N 1
ATOM 701 C CA . THR A 1 99 ? 20.600 45.739 7.431 1.00 48.70 452 THR A CA 1
ATOM 702 C C . THR A 1 99 ? 21.609 45.706 8.573 1.00 53.61 452 THR A C 1
ATOM 703 O O . THR A 1 99 ? 21.331 46.194 9.675 1.00 52.50 452 THR A O 1
ATOM 707 N N . LEU A 1 100 ? 22.799 45.156 8.319 1.00 47.77 453 LEU A N 1
ATOM 708 C CA . LEU A 1 100 ? 23.837 45.136 9.341 1.00 54.35 453 LEU A CA 1
ATOM 709 C C . LEU A 1 100 ? 24.300 46.542 9.692 1.00 57.60 453 LEU A C 1
ATOM 710 O O . LEU A 1 100 ? 24.677 46.806 10.841 1.00 57.02 453 LEU A O 1
ATOM 715 N N . ASP A 1 101 ? 24.283 47.451 8.716 1.00 61.23 454 ASP A N 1
ATOM 716 C CA . ASP A 1 101 ? 24.674 48.829 8.975 1.00 58.86 454 ASP A CA 1
ATOM 717 C C . ASP A 1 101 ? 23.655 49.559 9.839 1.00 52.23 454 ASP A C 1
ATOM 718 O O . ASP A 1 101 ? 24.017 50.512 10.536 1.00 65.98 454 ASP A O 1
ATOM 723 N N . GLU A 1 102 ? 22.397 49.127 9.816 1.00 55.54 455 GLU A N 1
ATOM 724 C CA . GLU A 1 102 ? 21.344 49.730 10.621 1.00 56.19 455 GLU A CA 1
ATOM 725 C C . GLU A 1 102 ? 21.417 49.316 12.084 1.00 54.47 455 GLU A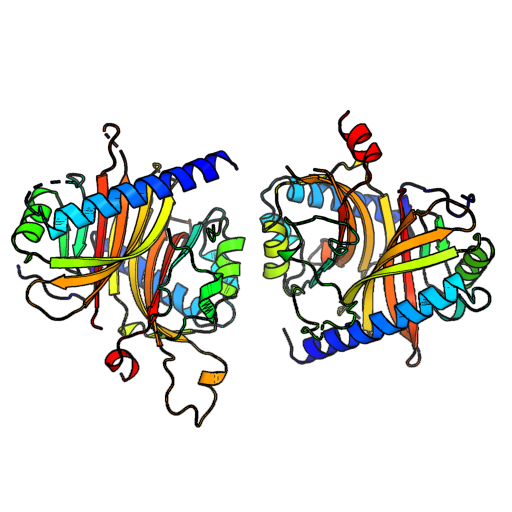 C 1
ATOM 726 O O . GLU A 1 102 ? 20.587 49.760 12.884 1.00 59.57 455 GLU A O 1
ATOM 732 N N . TRP A 1 103 ? 22.380 48.475 12.450 1.00 62.39 456 TRP A N 1
ATOM 733 C CA . TRP A 1 103 ? 22.552 48.087 13.836 1.00 62.41 456 TRP A CA 1
ATOM 734 C C . TRP A 1 103 ? 23.158 49.233 14.637 1.00 60.67 456 TRP A C 1
ATOM 735 O O . TRP A 1 103 ? 23.767 50.146 14.074 1.00 61.19 456 TRP A O 1
ATOM 746 N N . PRO A 1 104 ? 23.000 49.210 15.957 1.00 62.34 457 PRO A N 1
ATOM 747 C CA . PRO A 1 104 ? 23.810 50.084 16.810 1.00 53.08 457 PRO A CA 1
ATOM 748 C C . PRO A 1 104 ? 25.262 49.628 16.824 1.00 57.00 457 PRO A C 1
ATOM 749 O O . PRO A 1 104 ? 25.619 48.552 16.339 1.00 60.25 457 PRO A O 1
ATOM 753 N N . LYS A 1 105 ? 26.114 50.479 17.388 1.00 62.11 458 LYS A N 1
ATOM 754 C CA . LYS A 1 105 ? 27.523 50.134 17.501 1.00 62.72 458 LYS A CA 1
ATOM 755 C C . LYS A 1 105 ? 27.695 48.989 18.489 1.00 68.41 458 LYS A C 1
ATOM 756 O O . LYS A 1 105 ? 27.012 48.925 19.515 1.00 66.17 458 LYS A O 1
ATOM 762 N N . THR A 1 106 ? 28.616 48.078 18.171 1.00 62.57 459 THR A N 1
ATOM 763 C CA . THR A 1 106 ? 28.769 46.838 18.914 1.00 64.29 459 THR A CA 1
ATOM 764 C C . THR A 1 106 ? 30.224 46.610 19.294 1.00 66.94 459 THR A C 1
ATOM 765 O O . THR A 1 106 ? 31.144 47.044 18.595 1.00 67.92 459 THR A O 1
ATOM 769 N N . GLN A 1 107 ? 30.416 45.910 20.413 1.00 67.07 460 GLN A N 1
ATOM 770 C CA . GLN A 1 107 ? 31.731 45.443 20.853 1.00 78.86 460 GLN A CA 1
ATOM 771 C C . GLN A 1 107 ? 31.621 43.954 21.175 1.00 74.68 460 GLN A C 1
ATOM 772 O O . GLN A 1 107 ? 31.183 43.579 22.267 1.00 73.15 460 GLN A O 1
ATOM 778 N N . HIS A 1 108 ? 32.016 43.109 20.225 1.00 59.59 461 HIS A N 1
ATOM 779 C CA . HIS A 1 108 ? 31.986 41.669 20.432 1.00 69.90 461 HIS A CA 1
ATOM 780 C C . HIS A 1 108 ? 33.178 41.232 21.275 1.00 68.40 461 HIS A C 1
ATOM 781 O O . HIS A 1 108 ? 34.302 41.707 21.086 1.00 70.46 461 HIS A O 1
ATOM 788 N N . ASP A 1 109 ? 32.927 40.323 22.214 1.00 67.80 462 ASP A N 1
ATOM 789 C CA . ASP A 1 109 ? 33.964 39.808 23.107 1.00 69.70 462 ASP A CA 1
ATOM 790 C C . ASP A 1 109 ? 34.381 38.432 22.606 1.00 61.69 462 ASP A C 1
ATOM 791 O O . ASP A 1 109 ? 33.737 37.428 22.916 1.00 52.60 462 ASP A O 1
ATOM 796 N N . ARG A 1 110 ? 35.475 38.387 21.841 1.00 57.78 463 ARG A N 1
ATOM 797 C CA . ARG A 1 110 ? 35.956 37.117 21.309 1.00 57.06 463 ARG A CA 1
ATOM 798 C C . ARG A 1 110 ? 36.270 36.116 22.411 1.00 65.46 463 ARG A C 1
ATOM 799 O O . ARG A 1 110 ? 36.263 34.906 22.155 1.00 63.51 463 ARG A O 1
ATOM 807 N N . ARG A 1 111 ? 36.535 36.592 23.631 1.00 75.67 464 ARG A N 1
ATOM 808 C CA . ARG A 1 111 ? 36.662 35.698 24.774 1.00 62.15 464 ARG A CA 1
ATOM 809 C C . ARG A 1 111 ? 35.363 34.966 25.065 1.00 57.79 464 ARG A C 1
ATOM 810 O O . ARG A 1 111 ? 35.374 33.968 25.792 1.00 55.51 464 ARG A O 1
ATOM 818 N N . THR A 1 112 ? 34.249 35.441 24.522 1.00 65.78 465 THR A N 1
ATOM 819 C CA . THR A 1 112 ? 32.961 34.813 24.745 1.00 65.42 465 THR A CA 1
ATOM 820 C C . THR A 1 112 ? 32.635 33.775 23.679 1.00 50.84 465 THR A C 1
ATOM 821 O O . THR A 1 112 ? 31.738 32.952 23.878 1.00 47.82 465 THR A O 1
ATOM 825 N N . PHE A 1 113 ? 33.388 33.755 22.585 1.00 50.43 466 PHE A N 1
ATOM 826 C CA . PHE A 1 113 ? 32.944 33.070 21.382 1.00 51.85 466 PHE A CA 1
ATOM 827 C C . PHE A 1 113 ? 32.980 31.554 21.524 1.00 49.31 466 PHE A C 1
ATOM 828 O O . PHE A 1 113 ? 33.837 30.988 22.209 1.00 56.40 466 PHE A O 1
ATOM 836 N N . THR A 1 114 ? 32.022 30.909 20.873 1.00 49.07 467 THR A N 1
ATOM 837 C CA . THR A 1 114 ? 32.071 29.494 20.552 1.00 56.15 467 THR A CA 1
ATOM 838 C C . THR A 1 114 ? 32.041 29.393 19.032 1.00 45.76 467 THR A C 1
ATOM 839 O O . THR A 1 114 ? 31.402 30.214 18.369 1.00 49.64 467 THR A O 1
ATOM 843 N N . VAL A 1 115 ? 32.774 28.431 18.472 1.00 50.18 468 VAL A N 1
ATOM 844 C CA . VAL A 1 115 ? 32.900 28.303 17.020 1.00 46.11 468 VAL A CA 1
ATOM 845 C C . VAL A 1 115 ? 32.816 26.832 16.647 1.00 45.59 468 VAL A C 1
ATOM 846 O O . VAL A 1 115 ? 33.657 26.033 17.070 1.00 49.98 468 VAL A O 1
ATOM 850 N N . ASP A 1 116 ? 31.831 26.476 15.829 1.00 45.22 469 ASP A N 1
ATOM 851 C CA . ASP A 1 116 ? 31.637 25.092 15.411 1.00 46.36 469 ASP A CA 1
ATOM 852 C C . ASP A 1 116 ? 31.628 25.029 13.891 1.00 44.23 469 ASP A C 1
ATOM 853 O O . ASP A 1 116 ? 30.696 25.526 13.253 1.00 47.14 469 ASP A O 1
ATOM 858 N N . LEU A 1 117 ? 32.665 24.424 13.319 1.00 49.12 470 LEU A N 1
ATOM 859 C CA . LEU A 1 117 ? 32.743 24.174 11.884 1.00 41.12 470 LEU A CA 1
ATOM 860 C C . LEU A 1 117 ? 32.180 22.785 11.608 1.00 41.65 470 LEU A C 1
ATOM 861 O O . LEU A 1 117 ? 32.827 21.778 11.903 1.00 50.07 470 LEU A O 1
ATOM 866 N N . THR A 1 118 ? 30.975 22.731 11.044 1.00 53.35 471 THR A N 1
ATOM 867 C CA . THR A 1 118 ? 30.270 21.476 10.839 1.00 54.08 471 THR A CA 1
ATOM 868 C C . THR A 1 118 ? 30.279 21.000 9.393 1.00 53.99 471 THR A C 1
ATOM 869 O O . THR A 1 118 ? 29.872 19.862 9.130 1.00 54.90 471 THR A O 1
ATOM 873 N N . ILE A 1 119 ? 30.702 21.839 8.453 1.00 54.33 472 ILE A N 1
ATOM 874 C CA . ILE A 1 119 ? 30.887 21.458 7.057 1.00 53.58 472 ILE A CA 1
ATOM 875 C C . ILE A 1 119 ? 32.130 22.178 6.558 1.00 52.67 472 ILE A C 1
ATOM 876 O O . ILE A 1 119 ? 32.267 23.391 6.752 1.00 49.09 472 ILE A O 1
ATOM 881 N N . TYR A 1 120 ? 33.041 21.437 5.932 1.00 56.25 473 TYR A N 1
ATOM 882 C CA . TYR A 1 120 ? 34.315 21.994 5.485 1.00 53.09 473 TYR A CA 1
ATOM 883 C C . TYR A 1 120 ? 34.774 21.249 4.242 1.00 58.39 473 TYR A C 1
ATOM 884 O O . TYR A 1 120 ? 35.339 20.158 4.350 1.00 62.47 473 TYR A O 1
ATOM 893 N N . ASN A 1 121 ? 34.555 21.841 3.072 1.00 61.69 474 ASN A N 1
ATOM 894 C CA . ASN A 1 121 ? 34.999 21.231 1.829 1.00 61.86 474 ASN A CA 1
ATOM 895 C C . ASN A 1 121 ? 35.363 22.324 0.834 1.00 68.91 474 ASN A C 1
ATOM 896 O O . ASN A 1 121 ? 35.163 23.516 1.084 1.00 73.16 474 ASN A O 1
ATOM 901 N N . THR A 1 122 ? 35.908 21.892 -0.308 1.00 76.31 475 THR A N 1
ATOM 902 C CA . THR A 1 122 ? 36.376 22.827 -1.331 1.00 79.62 475 THR A CA 1
ATOM 903 C C . THR A 1 122 ? 35.251 23.731 -1.828 1.00 72.56 475 THR A C 1
ATOM 904 O O . THR A 1 122 ? 35.488 24.889 -2.191 1.00 66.75 475 THR A O 1
ATOM 908 N N . SER A 1 123 ? 34.013 23.235 -1.822 1.00 71.98 476 SER A N 1
ATOM 909 C CA . SER A 1 123 ? 32.919 24.014 -2.391 1.00 70.86 476 SER A CA 1
ATOM 910 C C . SER A 1 123 ? 32.283 24.947 -1.369 1.00 58.16 476 SER A C 1
ATOM 911 O O . SER A 1 123 ? 31.716 25.976 -1.745 1.00 65.95 476 SER A O 1
ATOM 914 N N . MET A 1 124 ? 32.348 24.610 -0.084 1.00 62.46 477 MET A N 1
ATOM 915 C CA . MET A 1 124 ? 31.494 25.296 0.875 1.00 55.50 477 MET A CA 1
ATOM 916 C C . MET A 1 124 ? 31.983 25.073 2.302 1.00 47.99 477 MET A C 1
ATOM 917 O O . MET A 1 124 ? 32.636 24.074 2.608 1.00 57.03 477 MET A O 1
ATOM 922 N N . MET A 1 125 ? 31.673 26.047 3.164 1.00 50.88 478 MET A N 1
ATOM 923 C CA . MET A 1 125 ? 31.987 26.017 4.589 1.00 48.63 478 MET A CA 1
ATOM 924 C C . MET A 1 125 ? 30.768 26.476 5.371 1.00 51.43 478 MET A C 1
ATOM 925 O O . MET A 1 125 ? 30.142 27.474 5.002 1.00 47.88 478 MET A O 1
ATOM 930 N N . VAL A 1 126 ? 30.431 25.750 6.435 1.00 43.73 479 VAL A N 1
ATOM 931 C CA . VAL A 1 126 ? 29.348 26.114 7.348 1.00 44.14 479 VAL A CA 1
ATOM 932 C C . VAL A 1 126 ? 29.915 26.119 8.763 1.00 46.98 479 VAL A C 1
ATOM 933 O O . VAL A 1 126 ? 30.380 25.082 9.247 1.00 46.20 479 VAL A O 1
ATOM 937 N N . PHE A 1 127 ? 29.882 27.275 9.427 1.00 44.00 480 PHE A N 1
ATOM 938 C CA . PHE A 1 127 ? 30.312 27.371 10.818 1.00 52.16 480 PHE A CA 1
ATOM 939 C C . PHE A 1 127 ? 29.334 28.236 11.606 1.00 45.07 480 PHE A C 1
ATOM 940 O O . PHE A 1 127 ? 28.748 29.183 11.077 1.00 45.82 480 PHE A O 1
ATOM 948 N N . THR A 1 128 ? 29.155 27.885 12.875 1.00 37.20 481 THR A N 1
ATOM 949 C CA . THR A 1 128 ? 28.275 28.597 13.794 1.00 41.05 481 THR A CA 1
ATOM 950 C C . THR A 1 128 ? 29.105 29.294 14.858 1.00 40.78 481 THR A C 1
ATOM 951 O O . THR A 1 128 ? 30.015 28.689 15.428 1.00 51.31 481 THR A O 1
ATOM 955 N N . VAL A 1 129 ? 28.791 30.560 15.122 1.00 41.19 482 VAL A N 1
ATOM 956 C CA . VAL A 1 129 ? 29.463 31.360 16.140 1.00 44.62 482 VAL A CA 1
ATOM 957 C C . VAL A 1 129 ? 28.409 31.862 17.115 1.00 42.75 482 VAL A C 1
ATOM 958 O O . VAL A 1 129 ? 27.405 32.445 16.696 1.00 44.80 482 VAL A O 1
ATOM 962 N N . THR A 1 130 ? 28.623 31.613 18.405 1.00 38.07 483 THR A N 1
ATOM 963 C CA . THR A 1 130 ? 27.799 32.180 19.460 1.00 44.01 483 THR A CA 1
ATOM 964 C C . THR A 1 130 ? 28.683 33.000 20.384 1.00 45.53 483 THR A C 1
ATOM 965 O O . THR A 1 130 ? 29.878 32.734 20.516 1.00 49.20 483 THR A O 1
ATOM 969 N N . GLY A 1 131 ? 28.088 33.997 21.031 1.00 49.95 484 GLY A N 1
ATOM 970 C CA . GLY A 1 131 ? 28.845 34.810 21.962 1.00 48.49 484 GLY A CA 1
ATOM 971 C C . GLY A 1 131 ? 28.036 35.988 22.464 1.00 54.82 484 GLY A C 1
ATOM 972 O O . GLY A 1 131 ? 26.810 36.034 22.324 1.00 56.77 484 GLY A O 1
ATOM 973 N N . LEU A 1 132 ? 28.759 36.941 23.056 1.00 56.96 485 LEU A N 1
ATOM 974 C CA . LEU A 1 132 ? 28.204 38.163 23.624 1.00 57.80 485 LEU A CA 1
ATOM 975 C C . LEU A 1 132 ? 28.803 39.383 22.933 1.00 59.47 485 LEU A C 1
ATOM 976 O O . LEU A 1 132 ? 29.963 39.372 22.506 1.00 54.92 485 LEU A O 1
ATOM 981 N N . PHE A 1 133 ? 28.001 40.441 22.826 1.00 57.05 486 PHE A N 1
ATOM 982 C CA . PHE A 1 133 ? 28.500 41.728 22.367 1.00 59.66 486 PHE A CA 1
ATOM 983 C C . PHE A 1 133 ? 27.796 42.838 23.133 1.00 64.48 486 PHE A C 1
ATOM 984 O O . PHE A 1 133 ? 26.638 42.699 23.540 1.00 53.85 486 PHE A O 1
ATOM 992 N N . LYS A 1 134 ? 28.515 43.939 23.335 1.00 66.82 487 LYS A N 1
ATOM 993 C CA . LYS A 1 134 ? 27.971 45.099 24.025 1.00 62.91 487 LYS A CA 1
ATOM 994 C C . LYS A 1 134 ? 27.339 46.034 23.004 1.00 64.79 487 LYS A C 1
ATOM 995 O O . LYS A 1 134 ? 27.914 46.284 21.942 1.00 64.39 487 LYS A O 1
ATOM 997 N N . GLU A 1 135 ? 26.143 46.523 23.316 1.00 65.12 488 GLU A N 1
ATOM 998 C CA . GLU A 1 135 ? 25.453 47.485 22.461 1.00 65.99 488 GLU A CA 1
ATOM 999 C C . GLU A 1 135 ? 25.896 48.881 22.879 1.00 65.10 488 GLU A C 1
ATOM 1000 O O . GLU A 1 135 ? 25.302 49.511 23.755 1.00 70.32 488 GLU A O 1
ATOM 1006 N N . LEU A 1 136 ? 26.966 49.363 22.253 1.00 66.24 489 LEU A N 1
ATOM 1007 C CA . LEU A 1 136 ? 27.522 50.676 22.573 1.00 65.88 489 LEU A CA 1
ATOM 1008 C C . LEU A 1 136 ? 26.648 51.800 22.019 1.00 63.04 489 LEU A C 1
ATOM 1009 O O . LEU A 1 136 ? 25.672 52.208 22.649 1.00 56.04 489 LEU A O 1
ATOM 1011 N N . ASP A 1 150 ? 24.194 47.514 27.968 1.00 84.00 503 ASP A N 1
ATOM 1012 C CA . ASP A 1 150 ? 23.323 46.414 27.564 1.00 77.06 503 ASP A CA 1
ATOM 1013 C C . ASP A 1 150 ? 24.105 45.373 26.764 1.00 64.52 503 ASP A C 1
ATOM 1014 O O . ASP A 1 150 ? 24.847 45.711 25.838 1.00 67.75 503 ASP A O 1
ATOM 1019 N N . VAL A 1 151 ? 23.928 44.105 27.133 1.00 61.16 504 VAL A N 1
ATOM 1020 C CA . VAL A 1 151 ? 24.666 42.987 26.555 1.00 64.55 504 VAL A CA 1
ATOM 1021 C C . VAL A 1 151 ? 23.680 42.034 25.891 1.00 56.04 504 VAL A C 1
ATOM 1022 O O . VAL A 1 151 ? 22.659 41.671 26.488 1.00 61.02 504 VAL A O 1
ATOM 1026 N N . ARG A 1 152 ? 23.991 41.623 24.665 1.00 63.21 505 ARG A N 1
ATOM 1027 C CA . ARG A 1 152 ? 23.174 40.679 23.916 1.00 59.89 505 ARG A CA 1
ATOM 1028 C C . ARG A 1 152 ? 23.945 39.395 23.642 1.00 56.63 505 ARG A C 1
ATOM 1029 O O . ARG A 1 152 ? 25.134 39.426 23.302 1.00 56.42 505 ARG A O 1
ATOM 1037 N N . HIS A 1 153 ? 23.254 38.268 23.794 1.00 54.19 506 HIS A N 1
ATOM 1038 C CA . HIS A 1 153 ? 23.753 36.973 23.354 1.00 53.54 506 HIS A CA 1
ATOM 1039 C C . HIS A 1 153 ? 23.349 36.753 21.903 1.00 52.74 506 HIS A C 1
ATOM 1040 O O . HIS A 1 153 ? 22.178 36.929 21.544 1.00 50.50 506 HIS A O 1
ATOM 1047 N N . PHE A 1 154 ? 24.313 36.374 21.072 1.00 50.85 507 PHE A N 1
ATOM 1048 C CA . PHE A 1 154 ? 24.063 36.140 19.660 1.00 54.97 507 PHE A CA 1
ATOM 1049 C C . PHE A 1 154 ? 24.468 34.723 19.273 1.00 56.06 507 PHE A C 1
ATOM 1050 O O . PHE A 1 154 ? 25.354 34.118 19.885 1.00 52.27 507 PHE A O 1
ATOM 1058 N N . ALA A 1 155 ? 23.806 34.207 18.242 1.00 50.18 508 ALA A N 1
ATOM 1059 C CA . ALA A 1 155 ? 24.216 32.978 17.570 1.00 46.56 508 ALA A CA 1
ATOM 1060 C C . ALA A 1 155 ? 24.008 33.194 16.079 1.00 47.66 508 ALA A C 1
ATOM 1061 O O . ALA A 1 155 ? 22.874 33.393 15.628 1.00 50.09 508 ALA A O 1
ATOM 1063 N N . ARG A 1 156 ? 25.102 33.188 15.325 1.00 37.01 509 ARG A N 1
ATOM 1064 C CA . ARG A 1 156 ? 25.083 33.387 13.885 1.00 41.26 509 ARG A CA 1
ATOM 1065 C C . ARG A 1 156 ? 25.667 32.157 13.205 1.00 45.34 509 ARG A C 1
ATOM 1066 O O . ARG A 1 156 ? 26.647 31.577 13.686 1.00 41.62 509 ARG A O 1
ATOM 1074 N N . THR A 1 157 ? 25.061 31.757 12.092 1.00 44.50 510 THR A N 1
ATOM 1075 C CA . THR A 1 157 ? 25.584 30.684 11.259 1.00 40.06 510 THR A CA 1
ATOM 1076 C C . THR A 1 157 ? 25.905 31.241 9.880 1.00 49.44 510 THR A C 1
ATOM 1077 O O . THR A 1 157 ? 25.063 31.896 9.255 1.00 43.39 510 THR A O 1
ATOM 1081 N N . TYR A 1 158 ? 27.124 30.984 9.416 1.00 53.13 511 TYR A N 1
ATOM 1082 C CA . TYR A 1 158 ? 27.590 31.422 8.109 1.00 51.80 511 TYR A CA 1
ATOM 1083 C C . TYR A 1 158 ? 27.700 30.229 7.168 1.00 52.83 511 TYR A C 1
ATOM 1084 O O . TYR A 1 158 ? 28.325 29.219 7.510 1.00 54.84 511 TYR A O 1
ATOM 1093 N N . VAL A 1 159 ? 27.095 30.347 5.991 1.00 57.18 512 VAL A N 1
ATOM 1094 C CA . VAL A 1 159 ? 27.340 29.445 4.872 1.00 49.53 512 VAL A CA 1
ATOM 1095 C C . VAL A 1 159 ? 28.169 30.233 3.862 1.00 57.56 512 VAL A C 1
ATOM 1096 O O . VAL A 1 159 ? 27.665 31.163 3.219 1.00 48.50 512 VAL A O 1
ATOM 1100 N N . VAL A 1 160 ? 29.449 29.886 3.741 1.00 61.37 513 VAL A N 1
ATOM 1101 C CA . VAL A 1 160 ? 30.433 30.699 3.031 1.00 55.50 513 VAL A CA 1
ATOM 1102 C C . VAL A 1 160 ? 30.969 29.916 1.839 1.00 54.47 513 VAL A C 1
ATOM 1103 O O . VAL A 1 160 ? 31.199 28.705 1.930 1.00 61.91 513 VAL A O 1
ATOM 1107 N N . VAL A 1 161 ? 31.172 30.609 0.723 1.00 57.40 514 VAL A N 1
ATOM 1108 C CA . VAL A 1 161 ? 31.607 29.960 -0.517 1.00 58.45 514 VAL A CA 1
ATOM 1109 C C . VAL A 1 161 ? 32.884 30.592 -0.993 1.00 63.47 514 VAL A C 1
ATOM 1110 O O . VAL A 1 161 ? 33.217 31.750 -0.644 1.00 63.86 514 VAL A O 1
ATOM 1114 N N . PRO A 1 162 ? 33.672 29.876 -1.799 1.00 76.56 515 PRO A N 1
ATOM 1115 C CA . PRO A 1 162 ? 34.811 30.492 -2.479 1.00 77.44 515 PRO A CA 1
ATOM 1116 C C . PRO A 1 162 ? 34.340 31.420 -3.589 1.00 75.76 515 PRO A C 1
ATOM 1117 O O . PRO A 1 162 ? 33.350 31.146 -4.270 1.00 79.83 515 PRO A O 1
ATOM 1121 N N . GLN A 1 163 ? 35.052 32.534 -3.758 1.00 79.30 516 GLN A N 1
ATOM 1122 C CA . GLN A 1 163 ? 34.692 33.504 -4.791 1.00 85.03 516 GLN A CA 1
ATOM 1123 C C . GLN A 1 163 ? 35.922 34.338 -5.124 1.00 95.23 516 GLN A C 1
ATOM 1124 O O . GLN A 1 163 ? 36.379 35.125 -4.288 1.00 99.57 516 GLN A O 1
ATOM 1126 N N . ASN A 1 164 ? 36.436 34.166 -6.342 1.00 99.75 517 ASN A N 1
ATOM 1127 C CA . ASN A 1 164 ? 37.548 34.952 -6.873 1.00 95.24 517 ASN A CA 1
ATOM 1128 C C . ASN A 1 164 ? 38.735 34.938 -5.912 1.00 96.06 517 ASN A C 1
ATOM 1129 O O . ASN A 1 164 ? 39.220 35.977 -5.456 1.00 95.21 517 ASN A O 1
ATOM 1131 N N . ASN A 1 165 ? 39.188 33.718 -5.604 1.00 98.44 518 ASN A N 1
ATOM 1132 C CA . ASN A 1 165 ? 40.318 33.486 -4.702 1.00 103.96 518 ASN A CA 1
ATOM 1133 C C . ASN A 1 165 ? 40.074 34.131 -3.338 1.00 106.84 518 ASN A C 1
ATOM 1134 O O . ASN A 1 165 ? 40.877 34.924 -2.843 1.00 107.40 518 ASN A O 1
ATOM 1136 N N . GLY A 1 166 ? 38.949 33.779 -2.731 1.00 110.16 519 GLY A N 1
ATOM 1137 C CA . GLY A 1 166 ? 38.596 34.317 -1.430 1.00 100.95 519 GLY A CA 1
ATOM 1138 C C . GLY A 1 166 ? 37.272 33.750 -0.969 1.00 96.53 519 GLY A C 1
ATOM 1139 O O . GLY A 1 166 ? 36.574 33.049 -1.709 1.00 94.54 519 GLY A O 1
ATOM 1140 N N . PHE A 1 167 ? 36.937 34.070 0.278 1.00 87.27 520 PHE A N 1
ATOM 1141 C CA . PHE A 1 167 ? 35.715 33.615 0.923 1.00 72.93 520 PHE A CA 1
ATOM 1142 C C . PHE A 1 167 ? 34.568 34.590 0.659 1.00 70.03 520 PHE A C 1
ATOM 1143 O O . PHE A 1 167 ? 34.776 35.750 0.300 1.00 81.39 520 PHE A O 1
ATOM 1145 N N . CYS A 1 168 ? 33.343 34.105 0.854 1.00 68.43 521 CYS A N 1
ATOM 1146 C CA . CYS A 1 168 ? 32.158 34.863 0.453 1.00 63.61 521 CYS A CA 1
ATOM 1147 C C . CYS A 1 168 ? 30.918 34.273 1.109 1.00 57.59 521 CYS A C 1
ATOM 1148 O O . CYS A 1 168 ? 30.641 33.081 0.947 1.00 55.36 521 CYS A O 1
ATOM 1151 N N . ILE A 1 169 ? 30.157 35.108 1.813 1.00 51.25 522 ILE A N 1
ATOM 1152 C CA . ILE A 1 169 ? 28.997 34.659 2.582 1.00 55.33 522 ILE A CA 1
ATOM 1153 C C . ILE A 1 169 ? 27.792 34.512 1.656 1.00 56.21 522 ILE A C 1
ATOM 1154 O O . ILE A 1 169 ? 27.255 35.507 1.164 1.00 56.76 522 ILE A O 1
ATOM 1159 N N . ARG A 1 170 ? 27.336 33.275 1.451 1.00 57.17 523 ARG A N 1
ATOM 1160 C CA . ARG A 1 170 ? 26.151 33.025 0.634 1.00 63.03 523 ARG A CA 1
ATOM 1161 C C . ARG A 1 170 ? 24.864 33.047 1.455 1.00 60.13 523 ARG A C 1
ATOM 1162 O O . ARG A 1 170 ? 23.823 33.499 0.965 1.00 52.93 523 ARG A O 1
ATOM 1170 N N . ASN A 1 171 ? 24.913 32.561 2.695 1.00 57.34 524 ASN A N 1
ATOM 1171 C CA . ASN A 1 171 ? 23.745 32.500 3.568 1.00 58.84 524 ASN A CA 1
ATOM 1172 C C . ASN A 1 171 ? 24.164 32.807 4.994 1.00 50.34 524 ASN A C 1
ATOM 1173 O O . ASN A 1 171 ? 25.112 32.202 5.505 1.00 51.87 524 ASN A O 1
ATOM 1178 N N . GLU A 1 172 ? 23.447 33.721 5.639 1.00 42.56 525 GLU A N 1
ATOM 1179 C CA . GLU A 1 172 ? 23.682 34.028 7.043 1.00 45.66 525 GLU A CA 1
ATOM 1180 C C . GLU A 1 172 ? 22.358 34.084 7.787 1.00 47.66 525 GLU A C 1
ATOM 1181 O O . GLU A 1 172 ? 21.429 34.784 7.369 1.00 41.83 525 GLU A O 1
ATOM 1187 N N . THR A 1 173 ? 22.281 33.347 8.887 1.00 47.59 526 THR A N 1
ATOM 1188 C CA . THR A 1 173 ? 21.120 33.340 9.761 1.00 50.26 526 THR A CA 1
ATOM 1189 C C . THR A 1 173 ? 21.570 33.797 11.144 1.00 44.74 526 THR A C 1
ATOM 1190 O O . THR A 1 173 ? 22.598 33.336 11.655 1.00 45.61 526 THR A O 1
ATOM 1194 N N . ILE A 1 174 ? 20.840 34.748 11.722 1.00 41.57 527 ILE A N 1
ATOM 1195 C CA . ILE A 1 174 ? 21.255 35.414 12.952 1.00 43.60 527 ILE A CA 1
ATOM 1196 C C . ILE A 1 174 ? 20.149 35.300 13.996 1.00 53.48 527 ILE A C 1
ATOM 1197 O O . ILE A 1 174 ? 18.980 35.581 13.706 1.00 48.47 527 ILE A O 1
ATOM 1202 N N . PHE A 1 175 ? 20.519 34.881 15.207 1.00 46.84 528 PHE A N 1
ATOM 1203 C CA . PHE A 1 175 ? 19.621 34.892 16.352 1.00 44.23 528 PHE A CA 1
ATOM 1204 C C . PHE A 1 175 ? 20.195 35.801 17.429 1.00 56.13 528 PHE A C 1
ATOM 1205 O O . PHE A 1 175 ? 21.405 35.796 17.679 1.00 56.46 528 PHE A O 1
ATOM 1213 N N . ILE A 1 176 ? 19.320 36.564 18.080 1.00 54.78 529 ILE A N 1
ATOM 1214 C CA . ILE A 1 176 ? 19.717 37.540 19.086 1.00 48.61 529 ILE A CA 1
ATOM 1215 C C . ILE A 1 176 ? 18.751 37.468 20.261 1.00 56.16 529 ILE A C 1
ATOM 1216 O O . ILE A 1 176 ? 17.540 37.297 20.075 1.00 54.63 529 ILE A O 1
ATOM 1221 N N . THR A 1 177 ? 19.292 37.581 21.473 1.00 57.32 530 THR A N 1
ATOM 1222 C CA . THR A 1 177 ? 18.487 37.652 22.685 1.00 64.30 530 THR A CA 1
ATOM 1223 C C . THR A 1 177 ? 19.279 38.412 23.743 1.00 58.22 530 THR A C 1
ATOM 1224 O O . THR A 1 177 ? 20.395 38.880 23.496 1.00 52.10 530 THR A O 1
ATOM 1228 N N . ASN A 1 178 ? 18.687 38.541 24.927 1.00 59.02 531 ASN A N 1
ATOM 1229 C CA . ASN A 1 178 ? 19.364 39.171 26.051 1.00 59.55 531 ASN A CA 1
ATOM 1230 C C . ASN A 1 178 ? 20.228 38.157 26.788 1.00 65.83 531 ASN A C 1
ATOM 1231 O O . ASN A 1 178 ? 19.880 36.977 26.901 1.00 64.97 531 ASN A O 1
ATOM 1236 N N . ALA A 1 179 ? 21.357 38.631 27.305 1.00 60.08 532 ALA A N 1
ATOM 1237 C CA . ALA A 1 179 ? 22.241 37.760 28.057 1.00 59.83 532 ALA A CA 1
ATOM 1238 C C . ALA A 1 179 ? 21.706 37.544 29.466 1.00 62.85 532 ALA A C 1
ATOM 1239 O O . ALA A 1 179 ? 20.861 38.291 29.964 1.00 61.95 532 ALA A O 1
ATOM 1241 N N . THR A 1 180 ? 22.201 36.489 30.103 1.00 75.63 533 THR A N 1
ATOM 1242 C CA . THR A 1 180 ? 21.964 36.334 31.524 1.00 78.61 533 THR A CA 1
ATOM 1243 C C . THR A 1 180 ? 22.739 37.408 32.281 1.00 89.85 533 THR A C 1
ATOM 1244 O O . THR A 1 180 ? 23.753 37.930 31.809 1.00 89.54 533 THR A O 1
ATOM 1248 N N . HIS A 1 181 ? 22.246 37.738 33.475 1.00 97.96 534 HIS A N 1
ATOM 1249 C CA . HIS A 1 181 ? 22.782 38.884 34.206 1.00 100.06 534 HIS A CA 1
ATOM 1250 C C . HIS A 1 181 ? 24.169 38.602 34.777 1.00 97.97 534 HIS A C 1
ATOM 1251 O O . HIS A 1 181 ? 25.007 39.511 34.855 1.00 104.01 534 HIS A O 1
ATOM 1258 N N . GLU A 1 182 ? 24.429 37.362 35.204 1.00 100.46 535 GLU A N 1
ATOM 1259 C CA . GLU A 1 182 ? 25.753 37.046 35.732 1.00 107.87 535 GLU A CA 1
ATOM 1260 C C . GLU A 1 182 ? 26.823 37.160 34.654 1.00 107.89 535 GLU A C 1
ATOM 1261 O O . GLU A 1 182 ? 27.968 37.517 34.955 1.00 114.80 535 GLU A O 1
ATOM 1267 N N . GLN A 1 183 ? 26.473 36.860 33.401 1.00 106.44 536 GLN A N 1
ATOM 1268 C CA . GLN A 1 183 ? 27.368 37.155 32.287 1.00 106.14 536 GLN A CA 1
ATOM 1269 C C . GLN A 1 183 ? 27.661 38.646 32.217 1.00 115.65 536 GLN A C 1
ATOM 1270 O O . GLN A 1 183 ? 28.815 39.061 32.056 1.00 126.24 536 GLN A O 1
ATOM 1276 N N . VAL A 1 184 ? 26.610 39.463 32.333 1.00 110.35 537 VAL A N 1
ATOM 1277 C CA . VAL A 1 184 ? 26.754 40.915 32.295 1.00 115.61 537 VAL A CA 1
ATOM 1278 C C . VAL A 1 184 ? 27.749 41.378 33.349 1.00 128.74 537 VAL A C 1
ATOM 1279 O O . VAL A 1 184 ? 28.598 42.239 33.089 1.00 127.98 537 VAL A O 1
ATOM 1283 N N . ARG A 1 185 ? 27.676 40.799 34.549 1.00 156.69 538 ARG A N 1
ATOM 1284 C CA . ARG A 1 185 ? 28.610 41.170 35.607 1.00 161.10 538 ARG A CA 1
ATOM 1285 C C . ARG A 1 185 ? 30.025 40.697 35.295 1.00 167.58 538 ARG A C 1
ATOM 1286 O O . ARG A 1 185 ? 30.990 41.444 35.497 1.00 171.13 538 ARG A O 1
ATOM 1288 N N . GLU A 1 186 ? 30.173 39.462 34.806 1.00 143.72 539 GLU A N 1
ATOM 1289 C CA . GLU A 1 186 ? 31.503 38.954 34.474 1.00 143.96 539 GLU A CA 1
ATOM 1290 C C . GLU A 1 186 ? 32.131 39.763 33.346 1.00 142.88 539 GLU A C 1
ATOM 1291 O O . GLU A 1 186 ? 33.338 40.037 33.357 1.00 141.97 539 GLU A O 1
ATOM 1293 N N . PHE A 1 187 ? 31.319 40.158 32.367 1.00 136.76 540 PHE A N 1
ATOM 1294 C CA . PHE A 1 187 ? 31.763 41.056 31.313 1.00 138.13 540 PHE A CA 1
ATOM 1295 C C . PHE A 1 187 ? 32.056 42.454 31.852 1.00 139.84 540 PHE A C 1
ATOM 1296 O O . PHE A 1 187 ? 32.990 43.111 31.379 1.00 140.63 540 PHE A O 1
ATOM 1304 N N . LYS A 1 188 ? 31.286 42.923 32.843 1.00 145.12 541 LYS A N 1
ATOM 1305 C CA . LYS A 1 188 ? 31.506 44.262 33.388 1.00 142.83 541 LYS A CA 1
ATOM 1306 C C . LYS A 1 188 ? 32.909 44.418 33.960 1.00 143.70 541 LYS A C 1
ATOM 1307 O O . LYS A 1 188 ? 33.450 45.529 33.979 1.00 138.93 541 LYS A O 1
ATOM 1309 N N . ARG A 1 189 ? 33.512 43.329 34.428 1.00 146.16 542 ARG A N 1
ATOM 1310 C CA . ARG A 1 189 ? 34.893 43.360 34.900 1.00 143.81 542 ARG A CA 1
ATOM 1311 C C . ARG A 1 189 ? 35.826 42.703 33.886 1.00 140.15 542 ARG A C 1
ATOM 1312 O O . ARG A 1 189 ? 36.533 43.387 33.144 1.00 130.33 542 ARG A O 1
ATOM 1314 N N . SER B 1 5 ? 15.021 92.824 -17.413 1.00 84.33 358 SER C N 1
ATOM 1315 C CA . SER B 1 5 ? 15.262 92.817 -15.975 1.00 89.93 358 SER C CA 1
ATOM 1316 C C . SER B 1 5 ? 14.078 92.244 -15.200 1.00 98.62 358 SER C C 1
ATOM 1317 O O . SER B 1 5 ? 14.030 92.317 -13.972 1.00 97.12 358 SER C O 1
ATOM 1320 N N . LEU B 1 6 ? 13.135 91.655 -15.930 1.00 103.27 359 LEU C N 1
ATOM 1321 C CA . LEU B 1 6 ? 11.919 91.130 -15.328 1.00 98.91 359 LEU C CA 1
ATOM 1322 C C . LEU B 1 6 ? 12.178 89.798 -14.630 1.00 102.54 359 LEU C C 1
ATOM 1323 O O . LEU B 1 6 ? 13.191 89.127 -14.852 1.00 107.70 359 LEU C O 1
ATOM 1325 N N . LEU B 1 7 ? 11.229 89.416 -13.777 1.00 100.07 360 LEU C N 1
ATOM 1326 C CA . LEU B 1 7 ? 11.279 88.168 -13.019 1.00 92.27 360 LEU C CA 1
ATOM 1327 C C . LEU B 1 7 ? 10.190 87.240 -13.554 1.00 95.63 360 LEU C C 1
ATOM 1328 O O . LEU B 1 7 ? 9.017 87.366 -13.189 1.00 79.71 360 LEU C O 1
ATOM 1330 N N . GLU B 1 8 ? 10.587 86.318 -14.431 1.00 104.58 361 GLU C N 1
ATOM 1331 C CA . GLU B 1 8 ? 9.706 85.285 -14.957 1.00 103.12 361 GLU C CA 1
ATOM 1332 C C . GLU B 1 8 ? 10.487 83.980 -15.052 1.00 98.31 361 GLU C C 1
ATOM 1333 O O . GLU B 1 8 ? 11.719 83.965 -14.978 1.00 89.79 361 GLU C O 1
ATOM 1335 N N . THR B 1 9 ? 9.757 82.881 -15.235 1.00 90.35 362 THR C N 1
ATOM 1336 C CA . THR B 1 9 ? 10.346 81.554 -15.088 1.00 81.66 362 THR C CA 1
ATOM 1337 C C . THR B 1 9 ? 11.340 81.247 -16.203 1.00 80.00 362 THR C C 1
ATOM 1338 O O . THR B 1 9 ? 11.026 81.375 -17.390 1.00 75.02 362 THR C O 1
ATOM 1342 N N . LYS B 1 10 ? 12.541 80.831 -15.813 1.00 90.03 363 LYS C N 1
ATOM 1343 C CA . LYS B 1 10 ? 13.581 80.403 -16.736 1.00 80.94 363 LYS C CA 1
ATOM 1344 C C . LYS B 1 10 ? 13.940 78.953 -16.439 1.00 62.45 363 LYS C C 1
ATOM 1345 O O . LYS B 1 10 ? 13.953 78.536 -15.277 1.00 71.31 363 LYS C O 1
ATOM 1347 N N . ALA B 1 11 ? 14.232 78.191 -17.497 1.00 70.85 364 ALA C N 1
ATOM 1348 C CA . ALA B 1 11 ? 14.423 76.750 -17.346 1.00 72.46 364 ALA C CA 1
ATOM 1349 C C . ALA B 1 11 ? 15.648 76.428 -16.501 1.00 72.12 364 ALA C C 1
ATOM 1350 O O . ALA B 1 11 ? 15.633 75.474 -15.714 1.00 68.98 364 ALA C O 1
ATOM 1352 N N . SER B 1 12 ? 16.715 77.209 -16.642 1.00 74.11 365 SER C N 1
ATOM 1353 C CA . SER B 1 12 ? 17.952 76.914 -15.938 1.00 67.91 365 SER C CA 1
ATOM 1354 C C . SER B 1 12 ? 18.725 78.189 -15.644 1.00 65.08 365 SER C C 1
ATOM 1355 O O . SER B 1 12 ? 18.652 79.168 -16.390 1.00 77.76 365 SER C O 1
ATOM 1358 N N . TYR B 1 13 ? 19.476 78.156 -14.547 1.00 63.94 366 TYR C N 1
ATOM 1359 C CA . TYR B 1 13 ? 20.420 79.205 -14.197 1.00 71.35 366 TYR C CA 1
ATOM 1360 C C . TYR B 1 13 ? 21.738 78.575 -13.774 1.00 74.23 366 TYR C C 1
ATOM 1361 O O . TYR B 1 13 ? 21.753 77.580 -13.044 1.00 74.93 366 TYR C O 1
ATOM 1370 N N . LEU B 1 14 ? 22.843 79.163 -14.231 1.00 78.33 367 LEU C N 1
ATOM 1371 C CA . LEU B 1 14 ? 24.182 78.696 -13.892 1.00 70.64 367 LEU C CA 1
ATOM 1372 C C . LEU B 1 14 ? 24.995 79.869 -13.370 1.00 76.93 367 LEU C C 1
ATOM 1373 O O . LEU B 1 14 ? 25.190 80.857 -14.086 1.00 83.28 367 LEU C O 1
ATOM 1378 N N . CYS B 1 15 ? 25.463 79.763 -12.125 1.00 77.47 368 CYS C N 1
ATOM 1379 C CA . CYS B 1 15 ? 26.342 80.793 -11.579 1.00 79.17 368 CYS C CA 1
ATOM 1380 C C . CYS B 1 15 ? 27.651 80.857 -12.353 1.00 82.01 368 CYS C C 1
ATOM 1381 O O . CYS B 1 15 ? 28.241 81.933 -12.507 1.00 85.14 368 CYS C O 1
ATOM 1384 N N . ASP B 1 16 ? 28.123 79.714 -12.842 1.00 75.81 369 ASP C N 1
ATOM 1385 C CA . ASP B 1 16 ? 29.277 79.646 -13.725 1.00 81.01 369 ASP C CA 1
ATOM 1386 C C . ASP B 1 16 ? 28.924 78.758 -14.905 1.00 77.31 369 ASP C C 1
ATOM 1387 O O . ASP B 1 16 ? 28.524 77.605 -14.720 1.00 81.25 369 ASP C O 1
ATOM 1392 N N . VAL B 1 17 ? 29.084 79.292 -16.116 1.00 80.58 370 VAL C N 1
ATOM 1393 C CA . VAL B 1 17 ? 28.628 78.571 -17.298 1.00 78.40 370 VAL C CA 1
ATOM 1394 C C . VAL B 1 17 ? 29.551 77.406 -17.624 1.00 83.67 370 VAL C C 1
ATOM 1395 O O . VAL B 1 17 ? 29.140 76.461 -18.311 1.00 82.14 370 VAL C O 1
ATOM 1399 N N . ALA B 1 18 ? 30.799 77.443 -17.142 1.00 81.80 371 ALA C N 1
ATOM 1400 C CA . ALA B 1 18 ? 31.769 76.416 -17.512 1.00 87.57 371 ALA C CA 1
ATOM 1401 C C . ALA B 1 18 ? 31.289 75.020 -17.130 1.00 90.92 371 ALA C C 1
ATOM 1402 O O . ALA B 1 18 ? 31.515 74.053 -17.868 1.00 88.73 371 ALA C O 1
ATOM 1404 N N . GLY B 1 19 ? 30.594 74.901 -15.998 1.00 86.42 372 GLY C N 1
ATOM 1405 C CA . GLY B 1 19 ? 30.179 73.593 -15.523 1.00 87.51 372 GLY C CA 1
ATOM 1406 C C . GLY B 1 19 ? 28.957 73.014 -16.205 1.00 80.41 372 GLY C C 1
ATOM 1407 O O . GLY B 1 19 ? 28.498 71.946 -15.789 1.00 80.64 372 GLY C O 1
ATOM 1408 N N . ALA B 1 20 ? 28.430 73.672 -17.239 1.00 83.22 373 ALA C N 1
ATOM 1409 C CA . ALA B 1 20 ? 27.175 73.220 -17.833 1.00 82.51 373 ALA C CA 1
ATOM 1410 C C . ALA B 1 20 ? 27.289 71.799 -18.371 1.00 77.48 373 ALA C C 1
ATOM 1411 O O . ALA B 1 20 ? 26.417 70.960 -18.116 1.00 76.68 373 ALA C O 1
ATOM 1413 N N . GLU B 1 21 ? 28.365 71.507 -19.105 1.00 82.32 374 GLU C N 1
ATOM 1414 C CA . GLU B 1 21 ? 28.562 70.154 -19.616 1.00 88.14 374 GLU C CA 1
ATOM 1415 C C . GLU B 1 21 ? 28.643 69.143 -18.476 1.00 79.81 374 GLU C C 1
ATOM 1416 O O . GLU B 1 21 ? 28.018 68.075 -18.543 1.00 76.16 374 GLU C O 1
ATOM 1418 N N . VAL B 1 22 ? 29.387 69.480 -17.412 1.00 83.44 375 VAL C N 1
ATOM 1419 C CA . VAL B 1 22 ? 29.454 68.639 -16.216 1.00 77.79 375 VAL C CA 1
ATOM 1420 C C . VAL B 1 22 ? 28.049 68.231 -15.775 1.00 85.02 375 VAL C C 1
ATOM 1421 O O . VAL B 1 22 ? 27.725 67.039 -15.688 1.00 80.64 375 VAL C O 1
ATOM 1425 N N . VAL B 1 23 ? 27.184 69.222 -15.529 1.00 83.48 376 VAL C N 1
ATOM 1426 C CA . VAL B 1 23 ? 25.880 68.966 -14.921 1.00 73.76 376 VAL C CA 1
ATOM 1427 C C . VAL B 1 23 ? 25.002 68.131 -15.848 1.00 74.00 376 VAL C C 1
ATOM 1428 O O . VAL B 1 23 ? 24.424 67.126 -15.423 1.00 86.12 376 VAL C O 1
ATOM 1432 N N . ARG B 1 24 ? 24.898 68.518 -17.123 1.00 77.69 377 ARG C N 1
ATOM 1433 C CA . ARG B 1 24 ? 24.085 67.758 -18.071 1.00 78.75 377 ARG C CA 1
ATOM 1434 C C . ARG B 1 24 ? 24.542 66.306 -18.159 1.00 82.21 377 ARG C C 1
ATOM 1435 O O . ARG B 1 24 ? 23.716 65.385 -18.143 1.00 81.85 377 ARG C O 1
ATOM 1437 N N . GLN B 1 25 ? 25.855 66.079 -18.226 1.00 80.30 378 GLN C N 1
ATOM 1438 C CA . GLN B 1 25 ? 26.375 64.716 -18.208 1.00 90.36 378 GLN C CA 1
ATOM 1439 C C . GLN B 1 25 ? 25.947 63.986 -16.939 1.00 86.79 378 GLN C C 1
ATOM 1440 O O . GLN B 1 25 ? 25.426 62.866 -17.000 1.00 86.77 378 GLN C O 1
ATOM 1442 N N . PHE B 1 26 ? 26.150 64.614 -15.775 1.00 80.15 379 PHE C N 1
ATOM 1443 C CA . PHE B 1 26 ? 25.748 63.990 -14.518 1.00 82.23 379 PHE C CA 1
ATOM 1444 C C . PHE B 1 26 ? 24.259 63.671 -14.526 1.00 88.85 379 PHE C C 1
ATOM 1445 O O . PHE B 1 26 ? 23.848 62.555 -14.189 1.00 85.94 379 PHE C O 1
ATOM 1453 N N . LEU B 1 27 ? 23.436 64.648 -14.915 1.00 77.76 380 LEU C N 1
ATOM 1454 C CA . LEU B 1 27 ? 21.989 64.486 -14.845 1.00 68.48 380 LEU C CA 1
ATOM 1455 C C . LEU B 1 27 ? 21.518 63.310 -15.691 1.00 78.59 380 LEU C C 1
ATOM 1456 O O . LEU B 1 27 ? 20.774 62.449 -15.207 1.00 82.16 380 LEU C O 1
ATOM 1461 N N . ASP B 1 28 ? 21.939 63.247 -16.961 1.00 76.58 381 ASP C N 1
ATOM 1462 C CA . ASP B 1 28 ? 21.407 62.205 -17.837 1.00 86.66 381 ASP C CA 1
ATOM 1463 C C . ASP B 1 28 ? 21.938 60.831 -17.448 1.00 85.86 381 ASP C C 1
ATOM 1464 O O . ASP B 1 28 ? 21.206 59.836 -17.507 1.00 88.42 381 ASP C O 1
ATOM 1469 N N . GLN B 1 29 ? 23.202 60.766 -17.026 1.00 87.73 382 GLN C N 1
ATOM 1470 C CA . GLN B 1 29 ? 23.768 59.508 -16.550 1.00 82.28 382 GLN C CA 1
ATOM 1471 C C . GLN B 1 29 ? 23.122 59.072 -15.241 1.00 77.01 382 GLN C C 1
ATOM 1472 O O . GLN B 1 29 ? 22.681 57.923 -15.118 1.00 74.98 382 GLN C O 1
ATOM 1474 N N . TYR B 1 30 ? 23.041 59.983 -14.262 1.00 75.00 383 TYR C N 1
ATOM 1475 C CA . TYR B 1 30 ? 22.411 59.662 -12.983 1.00 70.70 383 TYR C CA 1
ATOM 1476 C C . TYR B 1 30 ? 21.003 59.129 -13.191 1.00 70.63 383 TYR C C 1
ATOM 1477 O O . TYR B 1 30 ? 20.637 58.083 -12.644 1.00 76.61 383 TYR C O 1
ATOM 1486 N N . PHE B 1 31 ? 20.198 59.834 -13.989 1.00 71.60 384 PHE C N 1
ATOM 1487 C CA . PHE B 1 31 ? 18.781 59.495 -14.080 1.00 73.06 384 PHE C CA 1
ATOM 1488 C C . PHE B 1 31 ? 18.526 58.348 -15.045 1.00 75.07 384 PHE C C 1
ATOM 1489 O O . PHE B 1 31 ? 17.516 57.643 -14.907 1.00 75.44 384 PHE C O 1
ATOM 1497 N N . ARG B 1 32 ? 19.426 58.134 -16.010 1.00 76.56 385 ARG C N 1
ATOM 1498 C CA . ARG B 1 32 ? 19.392 56.890 -16.768 1.00 74.69 385 ARG C CA 1
ATOM 1499 C C . ARG B 1 32 ? 19.506 55.702 -15.829 1.00 65.78 385 ARG C C 1
ATOM 1500 O O . ARG B 1 32 ? 18.716 54.756 -15.917 1.00 77.96 385 ARG C O 1
ATOM 1502 N N . ILE B 1 33 ? 20.469 55.750 -14.903 1.00 74.35 386 ILE C N 1
ATOM 1503 C CA . ILE B 1 33 ? 20.613 54.691 -13.907 1.00 77.65 386 ILE C CA 1
ATOM 1504 C C . ILE B 1 33 ? 19.385 54.645 -13.005 1.00 84.75 386 ILE C C 1
ATOM 1505 O O . ILE B 1 33 ? 18.911 53.566 -12.629 1.00 87.74 386 ILE C O 1
ATOM 1510 N N . PHE B 1 34 ? 18.837 55.814 -12.658 1.00 75.87 387 PHE C N 1
ATOM 1511 C CA . PHE B 1 34 ? 17.734 55.853 -11.706 1.00 72.29 387 PHE C CA 1
ATOM 1512 C C . PHE B 1 34 ? 16.458 55.258 -12.288 1.00 79.48 387 PHE C C 1
ATOM 1513 O O . PHE B 1 34 ? 15.661 54.671 -11.548 1.00 83.17 387 PHE C O 1
ATOM 1521 N N . ASP B 1 35 ? 16.239 55.393 -13.593 1.00 83.12 388 ASP C N 1
ATOM 1522 C CA . ASP B 1 35 ? 15.039 54.844 -14.213 1.00 88.02 388 ASP C CA 1
ATOM 1523 C C . ASP B 1 35 ? 15.230 53.412 -14.696 1.00 88.32 388 ASP C C 1
ATOM 1524 O O . ASP B 1 35 ? 14.301 52.834 -15.270 1.00 89.29 388 ASP C O 1
ATOM 1529 N N . SER B 1 36 ? 16.411 52.835 -14.492 1.00 84.65 389 SER C N 1
ATOM 1530 C CA . SER B 1 36 ? 16.564 51.394 -14.566 1.00 99.14 389 SER C CA 1
ATOM 1531 C C . SER B 1 36 ? 16.063 50.771 -13.263 1.00 110.33 389 SER C C 1
ATOM 1532 O O . SER B 1 36 ? 15.659 51.466 -12.327 1.00 105.39 389 SER C O 1
ATOM 1535 N N . GLY B 1 37 ? 16.081 49.444 -13.195 1.00 124.93 390 GLY C N 1
ATOM 1536 C CA . GLY B 1 37 ? 15.746 48.772 -11.956 1.00 133.29 390 GLY C CA 1
ATOM 1537 C C . GLY B 1 37 ? 16.975 48.554 -11.102 1.00 130.80 390 GLY C C 1
ATOM 1538 O O . GLY B 1 37 ? 16.884 48.366 -9.885 1.00 129.92 390 GLY C O 1
ATOM 1539 N N . ASN B 1 38 ? 18.142 48.597 -11.744 1.00 94.37 391 ASN C N 1
ATOM 1540 C CA . ASN B 1 38 ? 19.418 48.319 -11.088 1.00 91.60 391 ASN C CA 1
ATOM 1541 C C . ASN B 1 38 ? 20.007 49.623 -10.556 1.00 89.99 391 ASN C C 1
ATOM 1542 O O . ASN B 1 38 ? 20.964 50.181 -11.093 1.00 83.73 391 ASN C O 1
ATOM 1547 N N . ARG B 1 39 ? 19.420 50.109 -9.464 1.00 86.24 392 ARG C N 1
ATOM 1548 C CA . ARG B 1 39 ? 19.919 51.321 -8.831 1.00 67.77 392 ARG C CA 1
ATOM 1549 C C . ARG B 1 39 ? 21.174 51.079 -8.006 1.00 66.55 392 ARG C C 1
ATOM 1550 O O . ARG B 1 39 ? 21.772 52.048 -7.523 1.00 70.71 392 ARG C O 1
ATOM 1558 N N . GLN B 1 40 ? 21.594 49.821 -7.841 1.00 72.05 393 GLN C N 1
ATOM 1559 C CA . GLN B 1 40 ? 22.823 49.557 -7.101 1.00 74.40 393 GLN C CA 1
ATOM 1560 C C . GLN B 1 40 ? 24.029 50.177 -7.791 1.00 73.04 393 GLN C C 1
ATOM 1561 O O . GLN B 1 40 ? 25.040 50.460 -7.137 1.00 75.13 393 GLN C O 1
ATOM 1563 N N . ALA B 1 41 ? 23.939 50.408 -9.104 1.00 77.45 394 ALA C N 1
ATOM 1564 C CA . ALA B 1 41 ? 25.024 51.081 -9.811 1.00 73.89 394 ALA C CA 1
ATOM 1565 C C . ALA B 1 41 ? 25.264 52.481 -9.263 1.00 75.19 394 ALA C C 1
ATOM 1566 O O . ALA B 1 41 ? 26.390 52.989 -9.336 1.00 70.54 394 ALA C O 1
ATOM 1568 N N . LEU B 1 42 ? 24.230 53.108 -8.688 1.00 67.10 395 LEU C N 1
ATOM 1569 C CA . LEU B 1 42 ? 24.384 54.426 -8.081 1.00 66.66 395 LEU C CA 1
ATOM 1570 C C . LEU B 1 42 ? 25.383 54.426 -6.935 1.00 60.44 395 LEU C C 1
ATOM 1571 O O . LEU B 1 42 ? 25.707 55.503 -6.420 1.00 68.64 395 LEU C O 1
ATOM 1576 N N . LEU B 1 43 ? 25.863 53.251 -6.515 1.00 64.03 396 LEU C N 1
ATOM 1577 C CA . LEU B 1 43 ? 26.932 53.192 -5.526 1.00 65.57 396 LEU C CA 1
ATOM 1578 C C . LEU B 1 43 ? 28.144 53.987 -5.982 1.00 67.22 396 LEU C C 1
ATOM 1579 O O . LEU B 1 43 ? 28.804 54.643 -5.167 1.00 63.11 396 LEU C O 1
ATOM 1584 N N . ASP B 1 44 ? 28.442 53.946 -7.281 1.00 68.48 397 ASP C N 1
ATOM 1585 C CA . ASP B 1 44 ? 29.544 54.722 -7.831 1.00 69.18 397 ASP C CA 1
ATOM 1586 C C . ASP B 1 44 ? 29.278 56.221 -7.783 1.00 68.74 397 ASP C C 1
ATOM 1587 O O . ASP B 1 44 ? 30.220 57.010 -7.919 1.00 68.33 397 ASP C O 1
ATOM 1592 N N . ALA B 1 45 ? 28.026 56.635 -7.593 1.00 63.47 398 ALA C N 1
ATOM 1593 C CA . ALA B 1 45 ? 27.699 58.053 -7.613 1.00 62.31 398 ALA C CA 1
ATOM 1594 C C . ALA B 1 45 ? 27.775 58.716 -6.246 1.00 65.43 398 ALA C C 1
ATOM 1595 O O . ALA B 1 45 ? 27.791 59.950 -6.180 1.00 57.65 398 ALA C O 1
ATOM 1597 N N . TYR B 1 46 ? 27.842 57.946 -5.161 1.00 59.66 399 TYR C N 1
ATOM 1598 C CA . TYR B 1 46 ? 27.714 58.496 -3.817 1.00 52.97 399 TYR C CA 1
ATOM 1599 C C . TYR B 1 46 ? 29.002 58.388 -3.014 1.00 54.69 399 TYR C C 1
ATOM 1600 O O . TYR B 1 46 ? 29.670 57.350 -3.013 1.00 62.43 399 TYR C O 1
ATOM 1609 N N . HIS B 1 47 ? 29.334 59.484 -2.335 1.00 62.66 400 HIS C N 1
ATOM 1610 C CA . HIS B 1 47 ? 30.462 59.522 -1.416 1.00 62.44 400 HIS C CA 1
ATOM 1611 C C . HIS B 1 47 ? 30.319 58.435 -0.359 1.00 66.79 400 HIS C C 1
ATOM 1612 O O . HIS B 1 47 ? 29.211 58.081 0.046 1.00 59.95 400 HIS C O 1
ATOM 1619 N N . GLU B 1 48 ? 31.460 57.896 0.084 1.00 74.71 401 GLU C N 1
ATOM 1620 C CA . GLU B 1 48 ? 31.435 56.865 1.118 1.00 72.74 401 GLU C CA 1
ATOM 1621 C C . GLU B 1 48 ? 30.638 57.321 2.335 1.00 69.58 401 GLU C C 1
ATOM 1622 O O . GLU B 1 48 ? 29.856 56.549 2.902 1.00 67.85 401 GLU C O 1
ATOM 1628 N N . LYS B 1 49 ? 30.808 58.574 2.741 1.00 61.66 402 LYS C N 1
ATOM 1629 C CA . LYS B 1 49 ? 30.104 59.128 3.892 1.00 68.43 402 LYS C CA 1
ATOM 1630 C C . LYS B 1 49 ? 29.008 60.098 3.455 1.00 67.10 402 LYS C C 1
ATOM 1631 O O . LYS B 1 49 ? 28.746 61.109 4.110 1.00 71.12 402 LYS C O 1
ATOM 1637 N N . ALA B 1 50 ? 28.345 59.780 2.343 1.00 61.38 403 ALA C N 1
ATOM 1638 C CA . ALA B 1 50 ? 27.264 60.605 1.825 1.00 62.21 403 ALA C CA 1
ATOM 1639 C C . ALA B 1 50 ? 26.095 60.664 2.805 1.00 63.40 403 ALA C C 1
ATOM 1640 O O . ALA B 1 50 ? 25.963 59.840 3.714 1.00 63.02 403 ALA C O 1
ATOM 1642 N N . MET B 1 51 ? 25.239 61.665 2.603 1.00 62.88 404 MET C N 1
ATOM 1643 C CA . MET B 1 51 ? 24.019 61.836 3.378 1.00 63.00 404 MET C CA 1
ATOM 1644 C C . MET B 1 51 ? 22.864 62.119 2.432 1.00 61.88 404 MET C C 1
ATOM 1645 O O . MET B 1 51 ? 23.024 62.839 1.440 1.00 64.03 404 MET C O 1
ATOM 1650 N N . LEU B 1 52 ? 21.704 61.549 2.751 1.00 63.31 405 LEU C N 1
ATOM 1651 C CA . LEU B 1 52 ? 20.526 61.616 1.901 1.00 57.04 405 LEU C CA 1
ATOM 1652 C C . LEU B 1 52 ? 19.290 61.597 2.785 1.00 58.33 405 LEU C C 1
ATOM 1653 O O . LEU B 1 52 ? 19.228 60.828 3.748 1.00 59.90 405 LEU C O 1
ATOM 1658 N N . SER B 1 53 ? 18.320 62.452 2.466 1.00 62.42 406 SER C N 1
ATOM 1659 C CA . SER B 1 53 ? 17.080 62.511 3.227 1.00 58.91 406 SER C CA 1
ATOM 1660 C C . SER B 1 53 ? 15.964 63.038 2.341 1.00 60.61 406 SER C C 1
ATOM 1661 O O . SER B 1 53 ? 16.179 63.904 1.492 1.00 64.30 406 SER C O 1
ATOM 1664 N N . ILE B 1 54 ? 14.769 62.500 2.555 1.00 61.66 407 ILE C N 1
ATOM 1665 C CA . ILE B 1 54 ? 13.599 62.777 1.735 1.00 65.61 407 ILE C CA 1
ATOM 1666 C C . ILE B 1 54 ? 12.509 63.361 2.624 1.00 69.56 407 ILE C C 1
ATOM 1667 O O . ILE B 1 54 ? 12.349 62.942 3.776 1.00 67.44 407 ILE C O 1
ATOM 1672 N N . SER B 1 55 ? 11.765 64.335 2.093 1.00 70.74 408 SER C N 1
ATOM 1673 C CA . SER B 1 55 ? 10.682 64.980 2.824 1.00 70.45 408 SER C CA 1
ATOM 1674 C C . SER B 1 55 ? 9.456 65.103 1.933 1.00 72.92 408 SER C C 1
ATOM 1675 O O . SER B 1 55 ? 9.561 65.159 0.705 1.00 66.30 408 SER C O 1
ATOM 1678 N N . MET B 1 56 ? 8.286 65.117 2.570 1.00 83.39 409 MET C N 1
ATOM 1679 C CA . MET B 1 56 ? 7.002 65.015 1.895 1.00 77.04 409 MET C CA 1
ATOM 1680 C C . MET B 1 56 ? 5.957 65.718 2.737 1.00 80.85 409 MET C C 1
ATOM 1681 O O . MET B 1 56 ? 6.127 65.848 3.960 1.00 85.03 409 MET C O 1
ATOM 1686 N N . PRO B 1 57 ? 4.862 66.166 2.140 1.00 88.74 410 PRO C N 1
ATOM 1687 C CA . PRO B 1 57 ? 3.707 66.597 2.923 1.00 92.31 410 PRO C CA 1
ATOM 1688 C C . PRO B 1 57 ? 2.870 65.405 3.354 1.00 92.97 410 PRO C C 1
ATOM 1689 O O . PRO B 1 57 ? 2.788 64.390 2.660 1.00 92.99 410 PRO C O 1
ATOM 1693 N N . SER B 1 58 ? 2.263 65.532 4.530 1.00 97.12 411 SER C N 1
ATOM 1694 C CA . SER B 1 58 ? 1.188 64.624 4.887 1.00 94.05 411 SER C CA 1
ATOM 1695 C C . SER B 1 58 ? 0.029 64.814 3.917 1.00 86.11 411 SER C C 1
ATOM 1696 O O . SER B 1 58 ? -0.086 65.846 3.248 1.00 97.09 411 SER C O 1
ATOM 1698 N N . ALA B 1 59 ? -0.822 63.792 3.827 1.00 88.03 412 ALA C N 1
ATOM 1699 C CA . ALA B 1 59 ? -1.979 63.854 2.939 1.00 101.84 412 ALA C CA 1
ATOM 1700 C C . ALA B 1 59 ? -2.792 65.113 3.234 1.00 102.31 412 ALA C C 1
ATOM 1701 O O . ALA B 1 59 ? -3.447 65.176 4.281 1.00 90.12 412 ALA C O 1
ATOM 1703 N N . SER B 1 60 ? -2.777 66.135 2.362 1.00 91.84 413 SER C N 1
ATOM 1704 C CA . SER B 1 60 ? -2.248 66.204 0.973 1.00 99.24 413 SER C CA 1
ATOM 1705 C C . SER B 1 60 ? -1.041 65.370 0.517 1.00 90.63 413 SER C C 1
ATOM 1706 O O . SER B 1 60 ? -1.099 64.694 -0.515 1.00 78.99 413 SER C O 1
ATOM 1708 N N . GLY B 1 63 ? -1.781 59.476 -4.169 1.00 95.60 416 GLY C N 1
ATOM 1709 C CA . GLY B 1 63 ? -1.866 60.827 -3.646 1.00 103.33 416 GLY C CA 1
ATOM 1710 C C . GLY B 1 63 ? -1.571 60.934 -2.167 1.00 115.80 416 GLY C C 1
ATOM 1711 O O . GLY B 1 63 ? -1.399 62.034 -1.626 1.00 106.03 416 GLY C O 1
ATOM 1712 N N . ARG B 1 64 ? -1.523 59.782 -1.510 1.00 119.82 417 ARG C N 1
ATOM 1713 C CA . ARG B 1 64 ? -1.215 59.719 -0.092 1.00 121.65 417 ARG C CA 1
ATOM 1714 C C . ARG B 1 64 ? 0.256 59.442 0.172 1.00 123.91 417 ARG C C 1
ATOM 1715 O O . ARG B 1 64 ? 0.661 59.406 1.337 1.00 123.98 417 ARG C O 1
ATOM 1717 N N . LEU B 1 65 ? 1.056 59.259 -0.881 1.00 107.31 418 LEU C N 1
ATOM 1718 C CA . LEU B 1 65 ? 2.514 59.131 -0.777 1.00 107.32 418 LEU C CA 1
ATOM 1719 C C . LEU B 1 65 ? 2.940 57.875 -0.008 1.00 102.79 418 LEU C C 1
ATOM 1720 O O . LEU B 1 65 ? 3.938 57.881 0.719 1.00 97.54 418 LEU C O 1
ATOM 1725 N N . ASN B 1 66 ? 2.212 56.773 -0.223 1.00 107.65 419 ASN C N 1
ATOM 1726 C CA . ASN B 1 66 ? 2.456 55.536 0.521 1.00 106.78 419 ASN C CA 1
ATOM 1727 C C . ASN B 1 66 ? 3.852 54.970 0.266 1.00 98.23 419 ASN C C 1
ATOM 1728 O O . ASN B 1 66 ? 4.539 54.547 1.205 1.00 96.87 419 ASN C O 1
ATOM 1733 N N . SER B 1 67 ? 4.283 54.943 -0.996 1.00 87.08 420 SER C N 1
ATOM 1734 C CA . SER B 1 67 ? 5.595 54.403 -1.331 1.00 83.55 420 SER C CA 1
ATOM 1735 C C . SER B 1 67 ? 6.731 55.188 -0.690 1.00 77.35 420 SER C C 1
ATOM 1736 O O . SER B 1 67 ? 7.834 54.652 -0.539 1.00 76.49 420 SER C O 1
ATOM 1739 N N . PHE B 1 68 ? 6.489 56.439 -0.305 1.00 79.45 421 PHE C N 1
ATOM 1740 C CA . PHE B 1 68 ? 7.539 57.293 0.223 1.00 72.98 421 PHE C CA 1
ATOM 1741 C C . PHE B 1 68 ? 7.385 57.615 1.702 1.00 74.96 421 PHE C C 1
ATOM 1742 O O . PHE B 1 68 ? 8.359 58.056 2.319 1.00 77.61 421 PHE C O 1
ATOM 1750 N N . TRP B 1 69 ? 6.205 57.368 2.287 1.00 77.46 422 TRP C N 1
ATOM 1751 C CA . TRP B 1 69 ? 5.941 57.736 3.678 1.00 73.05 422 TRP C CA 1
ATOM 1752 C C . TRP B 1 69 ? 7.024 57.231 4.622 1.00 79.45 422 TRP C C 1
ATOM 1753 O O . TRP B 1 69 ? 7.489 57.973 5.496 1.00 83.01 422 TRP C O 1
ATOM 1764 N N . LYS B 1 70 ? 7.443 55.973 4.457 1.00 75.33 423 LYS C N 1
ATOM 1765 C CA . LYS B 1 70 ? 8.450 55.387 5.335 1.00 71.09 423 LYS C CA 1
ATOM 1766 C C . LYS B 1 70 ? 9.762 56.158 5.317 1.00 70.92 423 LYS C C 1
ATOM 1767 O O . LYS B 1 70 ? 10.536 56.063 6.276 1.00 68.78 423 LYS C O 1
ATOM 1773 N N . PHE B 1 71 ? 10.023 56.923 4.256 1.00 80.16 424 PHE C N 1
ATOM 1774 C CA . PHE B 1 71 ? 11.267 57.666 4.113 1.00 71.08 424 PHE C CA 1
ATOM 1775 C C . PHE B 1 71 ? 11.199 59.075 4.685 1.00 68.92 424 PHE C C 1
ATOM 1776 O O . PHE B 1 71 ? 12.249 59.706 4.857 1.00 63.51 424 PHE C O 1
ATOM 1784 N N . ASN B 1 72 ? 9.999 59.568 4.995 1.00 69.19 425 ASN C N 1
ATOM 1785 C CA . ASN B 1 72 ? 9.802 60.983 5.293 1.00 77.36 425 ASN C CA 1
ATOM 1786 C C . ASN B 1 72 ? 10.637 61.439 6.482 1.00 73.97 425 ASN C C 1
ATOM 1787 O O . ASN B 1 72 ? 10.654 60.796 7.534 1.00 82.48 425 ASN C O 1
ATOM 1792 N N . ARG B 1 73 ? 11.331 62.558 6.301 1.00 67.31 426 ARG C N 1
ATOM 1793 C CA . ARG B 1 73 ? 12.037 63.253 7.374 1.00 69.56 426 ARG C CA 1
ATOM 1794 C C . ARG B 1 73 ? 11.530 64.690 7.377 1.00 81.24 426 ARG C C 1
ATOM 1795 O O . ARG B 1 73 ? 11.972 65.513 6.570 1.00 82.03 426 ARG C O 1
ATOM 1803 N N . ASN B 1 74 ? 10.597 64.986 8.278 1.00 90.39 427 ASN C N 1
ATOM 1804 C CA . ASN B 1 74 ? 9.968 66.297 8.371 1.00 89.78 427 ASN C CA 1
ATOM 1805 C C . ASN B 1 74 ? 10.269 66.894 9.738 1.00 87.40 427 ASN C C 1
ATOM 1806 O O . ASN B 1 74 ? 9.845 66.352 10.765 1.00 89.24 427 ASN C O 1
ATOM 1811 N N . LEU B 1 75 ? 10.997 68.006 9.746 1.00 83.31 428 LEU C N 1
ATOM 1812 C CA . LEU B 1 75 ? 11.379 68.675 10.983 1.00 85.78 428 LEU C CA 1
ATOM 1813 C C . LEU B 1 75 ? 10.222 69.487 11.562 1.00 92.57 428 LEU C C 1
ATOM 1814 O O . LEU B 1 75 ? 9.115 68.977 11.743 1.00 96.98 428 LEU C O 1
ATOM 1816 N N . ARG B 1 87 ? 14.696 60.211 13.262 1.00 69.95 440 ARG C N 1
ATOM 1817 C CA . ARG B 1 87 ? 15.568 60.506 12.132 1.00 70.79 440 ARG C CA 1
ATOM 1818 C C . ARG B 1 87 ? 15.399 59.485 11.020 1.00 70.96 440 ARG C C 1
ATOM 1819 O O . ARG B 1 87 ? 15.506 58.279 11.242 1.00 93.54 440 ARG C O 1
ATOM 1827 N N . ASN B 1 88 ? 15.127 59.976 9.815 1.00 71.25 441 ASN C N 1
ATOM 1828 C CA . ASN B 1 88 ? 15.264 59.174 8.609 1.00 65.36 441 ASN C CA 1
ATOM 1829 C C . ASN B 1 88 ? 16.495 59.592 7.815 1.00 66.32 441 ASN C C 1
ATOM 1830 O O . ASN B 1 88 ? 16.570 59.361 6.604 1.00 74.07 441 ASN C O 1
ATOM 1835 N N . LEU B 1 89 ? 17.455 60.213 8.496 1.00 61.04 442 LEU C N 1
ATOM 1836 C CA . LEU B 1 89 ? 18.726 60.633 7.920 1.00 53.98 442 LEU C CA 1
ATOM 1837 C C . LEU B 1 89 ? 19.579 59.419 7.586 1.00 54.60 442 LEU C C 1
ATOM 1838 O O . LEU B 1 89 ? 20.035 58.713 8.490 1.00 67.63 442 LEU C O 1
ATOM 1843 N N . LYS B 1 90 ? 19.810 59.182 6.299 1.00 47.60 443 LYS C N 1
ATOM 1844 C CA . LYS B 1 90 ? 20.650 58.080 5.851 1.00 55.81 443 LYS C CA 1
ATOM 1845 C C . LYS B 1 90 ? 22.108 58.523 5.779 1.00 66.54 443 LYS C C 1
ATOM 1846 O O . LYS B 1 90 ? 22.430 59.514 5.115 1.00 70.57 443 LYS C O 1
ATOM 1852 N N . TYR B 1 91 ? 22.984 57.782 6.455 1.00 64.01 444 TYR C N 1
ATOM 1853 C CA . TYR B 1 91 ? 24.398 58.119 6.554 1.00 59.08 444 TYR C CA 1
ATOM 1854 C C . TYR B 1 91 ? 25.240 56.991 5.969 1.00 63.63 444 TYR C C 1
ATOM 1855 O O . TYR B 1 91 ? 25.025 55.818 6.294 1.00 69.64 444 TYR C O 1
ATOM 1864 N N . GLY B 1 92 ? 26.199 57.350 5.122 1.00 57.69 445 GLY C N 1
ATOM 1865 C CA . GLY B 1 92 ? 26.975 56.395 4.343 1.00 56.18 445 GLY C CA 1
ATOM 1866 C C . GLY B 1 92 ? 26.292 56.045 3.036 1.00 63.58 445 GLY C C 1
ATOM 1867 O O . GLY B 1 92 ? 25.068 55.942 2.946 1.00 62.41 445 GLY C O 1
ATOM 1868 N N . ARG B 1 93 ? 27.109 55.856 1.991 1.00 56.84 446 ARG C N 1
ATOM 1869 C CA . ARG B 1 93 ? 26.541 55.599 0.670 1.00 64.38 446 ARG C CA 1
ATOM 1870 C C . ARG B 1 93 ? 25.718 54.323 0.658 1.00 62.03 446 ARG C C 1
ATOM 1871 O O . ARG B 1 93 ? 24.785 54.195 -0.142 1.00 61.61 446 ARG C O 1
ATOM 1879 N N . LEU B 1 94 ? 26.046 53.374 1.534 1.00 59.56 447 LEU C N 1
ATOM 1880 C CA . LEU B 1 94 ? 25.236 52.169 1.644 1.00 61.56 447 LEU C CA 1
ATOM 1881 C C . LEU B 1 94 ? 23.805 52.512 2.035 1.00 60.98 447 LEU C C 1
ATOM 1882 O O . LEU B 1 94 ? 22.848 52.048 1.406 1.00 55.58 447 LEU C O 1
ATOM 1887 N N . ALA B 1 95 ? 23.639 53.344 3.064 1.00 58.63 448 ALA C N 1
ATOM 1888 C CA . ALA B 1 95 ? 22.299 53.729 3.493 1.00 58.56 448 ALA C CA 1
ATOM 1889 C C . ALA B 1 95 ? 21.563 54.488 2.395 1.00 61.07 448 ALA C C 1
ATOM 1890 O O . ALA B 1 95 ? 20.376 54.249 2.148 1.00 57.50 448 ALA C O 1
ATOM 1892 N N . CYS B 1 96 ? 22.256 55.401 1.717 1.00 56.12 449 CYS C N 1
ATOM 1893 C CA . CYS B 1 96 ? 21.609 56.225 0.701 1.00 57.52 449 CYS C CA 1
ATOM 1894 C C . CYS B 1 96 ? 21.167 55.387 -0.494 1.00 61.86 449 CYS C C 1
ATOM 1895 O O . CYS B 1 96 ? 20.004 55.434 -0.911 1.00 56.68 449 CYS C O 1
ATOM 1898 N N . VAL B 1 97 ? 22.092 54.607 -1.058 1.00 60.18 450 VAL C N 1
ATOM 1899 C CA . VAL B 1 97 ? 21.772 53.805 -2.233 1.00 52.40 450 VAL C CA 1
ATOM 1900 C C . VAL B 1 97 ? 20.766 52.711 -1.891 1.00 57.43 450 VAL C C 1
ATOM 1901 O O . VAL B 1 97 ? 19.904 52.376 -2.713 1.00 63.29 450 VAL C O 1
ATOM 1905 N N . SER B 1 98 ? 20.836 52.148 -0.682 1.00 61.97 451 SER C N 1
ATOM 1906 C CA . SER B 1 98 ? 19.825 51.180 -0.265 1.00 55.87 451 SER C CA 1
ATOM 1907 C C . SER B 1 98 ? 18.452 51.828 -0.189 1.00 55.44 451 SER C C 1
ATOM 1908 O O . SER B 1 98 ? 17.476 51.305 -0.739 1.00 62.37 451 SER C O 1
ATOM 1911 N N . THR B 1 99 ? 18.361 52.970 0.497 1.00 46.73 452 THR C N 1
ATOM 1912 C CA . THR B 1 99 ? 17.122 53.741 0.536 1.00 55.97 452 THR C CA 1
ATOM 1913 C C . THR B 1 99 ? 16.572 53.979 -0.866 1.00 54.66 452 THR C C 1
ATOM 1914 O O . THR B 1 99 ? 15.401 53.697 -1.142 1.00 54.76 452 THR C O 1
ATOM 1918 N N . LEU B 1 100 ? 17.414 54.488 -1.768 1.00 51.42 453 LEU C N 1
ATOM 1919 C CA . LEU B 1 100 ? 16.964 54.770 -3.127 1.00 61.00 453 LEU C CA 1
ATOM 1920 C C . LEU B 1 100 ? 16.561 53.500 -3.864 1.00 59.56 453 LEU C C 1
ATOM 1921 O O . LEU B 1 100 ? 15.612 53.515 -4.658 1.00 52.50 453 LEU C O 1
ATOM 1926 N N . ASP B 1 101 ? 17.260 52.395 -3.613 1.00 62.76 454 ASP C N 1
ATOM 1927 C CA . ASP B 1 101 ? 16.868 51.135 -4.224 1.00 65.22 454 ASP C CA 1
ATOM 1928 C C . ASP B 1 101 ? 15.556 50.614 -3.650 1.00 61.20 454 ASP C C 1
ATOM 1929 O O . ASP B 1 101 ? 14.931 49.734 -4.253 1.00 66.61 454 ASP C O 1
ATOM 1934 N N . GLU B 1 102 ? 15.120 51.147 -2.511 1.00 64.28 455 GLU C N 1
ATOM 1935 C CA . GLU B 1 102 ? 13.833 50.805 -1.922 1.00 68.75 455 GLU C CA 1
ATOM 1936 C C . GLU B 1 102 ? 12.713 51.728 -2.384 1.00 62.68 455 GLU C C 1
ATOM 1937 O O . GLU B 1 102 ? 11.577 51.584 -1.919 1.00 74.75 455 GLU C O 1
ATOM 1943 N N . TRP B 1 103 ? 13.009 52.679 -3.268 1.00 75.20 456 TRP C N 1
ATOM 1944 C CA . TRP B 1 103 ? 11.967 53.458 -3.910 1.00 68.72 456 TRP C CA 1
ATOM 1945 C C . TRP B 1 103 ? 11.169 52.571 -4.858 1.00 69.27 456 TRP C C 1
ATOM 1946 O O . TRP B 1 103 ? 11.621 51.490 -5.243 1.00 75.37 456 TRP C O 1
ATOM 1957 N N . PRO B 1 104 ? 9.971 52.999 -5.242 1.00 73.66 457 PRO C N 1
ATOM 1958 C CA . PRO B 1 104 ? 9.293 52.347 -6.363 1.00 68.84 457 PRO C CA 1
ATOM 1959 C C . PRO B 1 104 ? 9.964 52.704 -7.679 1.00 71.76 457 PRO C C 1
ATOM 1960 O O . PRO B 1 104 ? 10.735 53.661 -7.777 1.00 77.87 457 PRO C O 1
ATOM 1964 N N . LYS B 1 105 ? 9.674 51.900 -8.698 1.00 72.78 458 LYS C N 1
ATOM 1965 C CA . LYS B 1 105 ? 10.180 52.189 -10.032 1.00 81.92 458 LYS C CA 1
ATOM 1966 C C . LYS B 1 105 ? 9.641 53.533 -10.511 1.00 80.17 458 LYS C C 1
ATOM 1967 O O . LYS B 1 105 ? 8.523 53.932 -10.176 1.00 82.23 458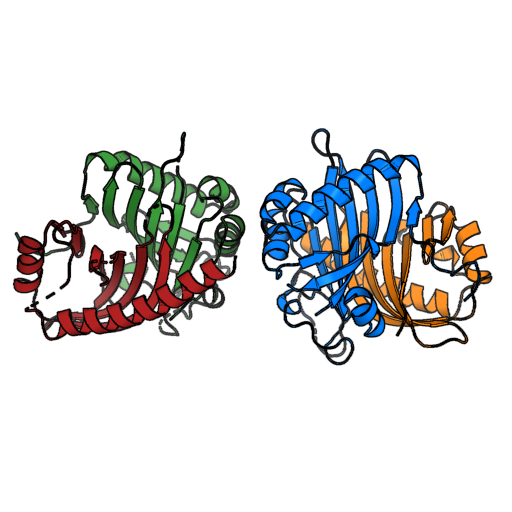 LYS C O 1
ATOM 1973 N N . THR B 1 106 ? 10.456 54.245 -11.288 1.00 82.02 459 THR C N 1
ATOM 1974 C CA . THR B 1 106 ? 10.139 55.609 -11.684 1.00 83.35 459 THR C CA 1
ATOM 1975 C C . THR B 1 106 ? 10.383 55.817 -13.174 1.00 86.64 459 THR C C 1
ATOM 1976 O O . THR B 1 106 ? 11.170 55.111 -13.809 1.00 77.45 459 THR C O 1
ATOM 1980 N N . GLN B 1 107 ? 9.686 56.815 -13.714 1.00 89.94 460 GLN C N 1
ATOM 1981 C CA . GLN B 1 107 ? 9.774 57.209 -15.119 1.00 89.44 460 GLN C CA 1
ATOM 1982 C C . GLN B 1 107 ? 9.937 58.724 -15.155 1.00 89.09 460 GLN C C 1
ATOM 1983 O O . GLN B 1 107 ? 8.961 59.462 -14.992 1.00 83.69 460 GLN C O 1
ATOM 1989 N N . HIS B 1 108 ? 11.165 59.183 -15.370 1.00 85.19 461 HIS C N 1
ATOM 1990 C CA . HIS B 1 108 ? 11.468 60.604 -15.349 1.00 86.79 461 HIS C CA 1
ATOM 1991 C C . HIS B 1 108 ? 11.328 61.211 -16.738 1.00 91.20 461 HIS C C 1
ATOM 1992 O O . HIS B 1 108 ? 11.707 60.601 -17.742 1.00 99.03 461 HIS C O 1
ATOM 1999 N N . ASP B 1 109 ? 10.790 62.423 -16.779 1.00 88.81 462 ASP C N 1
ATOM 2000 C CA . ASP B 1 109 ? 10.741 63.249 -17.980 1.00 84.02 462 ASP C CA 1
ATOM 2001 C C . ASP B 1 109 ? 11.692 64.424 -17.766 1.00 87.34 462 ASP C C 1
ATOM 2002 O O . ASP B 1 109 ? 11.413 65.313 -16.956 1.00 85.47 462 ASP C O 1
ATOM 2007 N N . ARG B 1 110 ? 12.820 64.415 -18.485 1.00 92.15 463 ARG C N 1
ATOM 2008 C CA . ARG B 1 110 ? 13.828 65.459 -18.323 1.00 90.23 463 ARG C CA 1
ATOM 2009 C C . ARG B 1 110 ? 13.392 66.756 -18.993 1.00 90.93 463 ARG C C 1
ATOM 2010 O O . ARG B 1 110 ? 13.901 67.835 -18.653 1.00 97.30 463 ARG C O 1
ATOM 2018 N N . ARG B 1 111 ? 12.434 66.678 -19.925 1.00 113.46 464 ARG C N 1
ATOM 2019 C CA . ARG B 1 111 ? 11.859 67.901 -20.469 1.00 114.97 464 ARG C CA 1
ATOM 2020 C C . ARG B 1 111 ? 11.221 68.747 -19.375 1.00 113.82 464 ARG C C 1
ATOM 2021 O O . ARG B 1 111 ? 11.144 69.974 -19.503 1.00 114.15 464 ARG C O 1
ATOM 2023 N N . THR B 1 112 ? 10.758 68.114 -18.295 1.00 91.24 465 THR C N 1
ATOM 2024 C CA . THR B 1 112 ? 10.254 68.872 -17.157 1.00 87.20 465 THR C CA 1
ATOM 2025 C C . THR B 1 112 ? 11.374 69.558 -16.388 1.00 81.61 465 THR C C 1
ATOM 2026 O O . THR B 1 112 ? 11.124 70.547 -15.690 1.00 85.86 465 THR C O 1
ATOM 2030 N N . PHE B 1 113 ? 12.604 69.064 -16.512 1.00 78.23 466 PHE C N 1
ATOM 2031 C CA . PHE B 1 113 ? 13.633 69.383 -15.529 1.00 78.93 466 PHE C CA 1
ATOM 2032 C C . PHE B 1 113 ? 13.995 70.862 -15.533 1.00 71.95 466 PHE C C 1
ATOM 2033 O O . PHE B 1 113 ? 13.912 71.552 -16.552 1.00 78.83 466 PHE C O 1
ATOM 2041 N N . THR B 1 114 ? 14.393 71.342 -14.360 1.00 70.49 467 THR C N 1
ATOM 2042 C CA . THR B 1 114 ? 15.002 72.652 -14.199 1.00 75.27 467 THR C CA 1
ATOM 2043 C C . THR B 1 114 ? 16.298 72.462 -13.429 1.00 76.67 467 THR C C 1
ATOM 2044 O O . THR B 1 114 ? 16.340 71.678 -12.475 1.00 70.45 467 THR C O 1
ATOM 2048 N N . VAL B 1 115 ? 17.352 73.160 -13.847 1.00 69.19 468 VAL C N 1
ATOM 2049 C CA . VAL B 1 115 ? 18.669 73.053 -13.229 1.00 71.27 468 VAL C CA 1
ATOM 2050 C C . VAL B 1 115 ? 19.111 74.434 -12.769 1.00 64.55 468 VAL C C 1
ATOM 2051 O O . VAL B 1 115 ? 19.114 75.382 -13.560 1.00 69.89 468 VAL C O 1
ATOM 2055 N N . ASP B 1 116 ? 19.504 74.543 -11.499 1.00 63.85 469 ASP C N 1
ATOM 2056 C CA . ASP B 1 116 ? 20.037 75.788 -10.942 1.00 65.26 469 ASP C CA 1
ATOM 2057 C C . ASP B 1 116 ? 21.370 75.500 -10.264 1.00 64.73 469 ASP C C 1
ATOM 2058 O O . ASP B 1 116 ? 21.405 75.014 -9.130 1.00 58.36 469 ASP C O 1
ATOM 2063 N N . LEU B 1 117 ? 22.460 75.815 -10.958 1.00 68.96 470 LEU C N 1
ATOM 2064 C CA . LEU B 1 117 ? 23.818 75.672 -10.435 1.00 70.58 470 LEU C CA 1
ATOM 2065 C C . LEU B 1 117 ? 24.122 76.861 -9.533 1.00 70.11 470 LEU C C 1
ATOM 2066 O O . LEU B 1 117 ? 24.579 77.910 -9.987 1.00 79.01 470 LEU C O 1
ATOM 2071 N N . THR B 1 118 ? 23.876 76.699 -8.234 1.00 73.38 471 THR C N 1
ATOM 2072 C CA . THR B 1 118 ? 24.109 77.808 -7.316 1.00 72.56 471 THR C CA 1
ATOM 2073 C C . THR B 1 118 ? 25.593 77.992 -7.016 1.00 75.54 471 THR C C 1
ATOM 2074 O O . THR B 1 118 ? 26.082 79.126 -6.971 1.00 80.82 471 THR C O 1
ATOM 2078 N N . ILE B 1 119 ? 26.325 76.899 -6.806 1.00 68.65 472 ILE C N 1
ATOM 2079 C CA . ILE B 1 119 ? 27.743 76.960 -6.467 1.00 70.02 472 ILE C CA 1
ATOM 2080 C C . ILE B 1 119 ? 28.529 76.106 -7.454 1.00 85.01 472 ILE C C 1
ATOM 2081 O O . ILE B 1 119 ? 28.148 74.964 -7.736 1.00 85.36 472 ILE C O 1
ATOM 2086 N N . TYR B 1 120 ? 29.631 76.671 -7.989 1.00 84.90 473 TYR C N 1
ATOM 2087 C CA . TYR B 1 120 ? 30.547 75.968 -8.895 1.00 74.99 473 TYR C CA 1
ATOM 2088 C C . TYR B 1 120 ? 31.956 76.477 -8.603 1.00 80.17 473 TYR C C 1
ATOM 2089 O O . TYR B 1 120 ? 32.440 77.426 -9.224 1.00 80.28 473 TYR C O 1
ATOM 2098 N N . ASN B 1 121 ? 32.626 75.839 -7.652 1.00 87.53 474 ASN C N 1
ATOM 2099 C CA . ASN B 1 121 ? 33.973 76.248 -7.292 1.00 80.77 474 ASN C CA 1
ATOM 2100 C C . ASN B 1 121 ? 34.945 75.077 -7.438 1.00 81.41 474 ASN C C 1
ATOM 2101 O O . ASN B 1 121 ? 34.605 73.997 -7.932 1.00 76.92 474 ASN C O 1
ATOM 2106 N N . THR B 1 122 ? 36.178 75.336 -7.002 1.00 80.85 475 THR C N 1
ATOM 2107 C CA . THR B 1 122 ? 37.276 74.381 -7.087 1.00 85.36 475 THR C CA 1
ATOM 2108 C C . THR B 1 122 ? 36.928 73.016 -6.507 1.00 81.22 475 THR C C 1
ATOM 2109 O O . THR B 1 122 ? 37.168 71.978 -7.132 1.00 67.42 475 THR C O 1
ATOM 2113 N N . SER B 1 123 ? 36.363 73.003 -5.304 1.00 80.75 476 SER C N 1
ATOM 2114 C CA . SER B 1 123 ? 36.236 71.788 -4.513 1.00 75.36 476 SER C CA 1
ATOM 2115 C C . SER B 1 123 ? 34.796 71.329 -4.340 1.00 82.54 476 SER C C 1
ATOM 2116 O O . SER B 1 123 ? 34.551 70.379 -3.585 1.00 78.37 476 SER C O 1
ATOM 2119 N N . MET B 1 124 ? 33.838 71.967 -5.009 1.00 72.10 477 MET C N 1
ATOM 2120 C CA . MET B 1 124 ? 32.447 71.662 -4.720 1.00 72.42 477 MET C CA 1
ATOM 2121 C C . MET B 1 124 ? 31.541 72.216 -5.809 1.00 75.04 477 MET C C 1
ATOM 2122 O O . MET B 1 124 ? 31.803 73.286 -6.362 1.00 80.68 477 MET C O 1
ATOM 2127 N N . MET B 1 125 ? 30.490 71.462 -6.113 1.00 67.73 478 MET C N 1
ATOM 2128 C CA . MET B 1 125 ? 29.361 71.924 -6.903 1.00 74.12 478 MET C CA 1
ATOM 2129 C C . MET B 1 125 ? 28.097 71.766 -6.075 1.00 76.52 478 MET C C 1
ATOM 2130 O O . MET B 1 125 ? 27.945 70.781 -5.344 1.00 73.63 478 MET C O 1
ATOM 2135 N N . VAL B 1 126 ? 27.192 72.734 -6.189 1.00 73.07 479 VAL C N 1
ATOM 2136 C CA . VAL B 1 126 ? 25.885 72.652 -5.549 1.00 72.50 479 VAL C CA 1
ATOM 2137 C C . VAL B 1 126 ? 24.839 73.070 -6.565 1.00 73.66 479 VAL C C 1
ATOM 2138 O O . VAL B 1 126 ? 24.938 74.154 -7.150 1.00 84.29 479 VAL C O 1
ATOM 2142 N N . PHE B 1 127 ? 23.828 72.231 -6.760 1.00 66.35 480 PHE C N 1
ATOM 2143 C CA . PHE B 1 127 ? 22.784 72.564 -7.711 1.00 65.06 480 PHE C CA 1
ATOM 2144 C C . PHE B 1 127 ? 21.480 71.901 -7.302 1.00 65.64 480 PHE C C 1
ATOM 2145 O O . PHE B 1 127 ? 21.459 70.905 -6.573 1.00 60.22 480 PHE C O 1
ATOM 2153 N N . THR B 1 128 ? 20.387 72.484 -7.787 1.00 64.10 481 THR C N 1
ATOM 2154 C CA . THR B 1 128 ? 19.038 72.037 -7.487 1.00 59.07 481 THR C CA 1
ATOM 2155 C C . THR B 1 128 ? 18.321 71.672 -8.777 1.00 59.05 481 THR C C 1
ATOM 2156 O O . THR B 1 128 ? 18.405 72.396 -9.775 1.00 62.82 481 THR C O 1
ATOM 2160 N N . VAL B 1 129 ? 17.619 70.544 -8.747 1.00 57.47 482 VAL C N 1
ATOM 2161 C CA . VAL B 1 129 ? 16.882 70.023 -9.889 1.00 57.26 482 VAL C CA 1
ATOM 2162 C C . VAL B 1 129 ? 15.429 69.857 -9.474 1.00 56.74 482 VAL C C 1
ATOM 2163 O O . VAL B 1 129 ? 15.147 69.325 -8.395 1.00 60.00 482 VAL C O 1
ATOM 2167 N N . THR B 1 130 ? 14.513 70.324 -10.316 1.00 58.31 483 THR C N 1
ATOM 2168 C CA . THR B 1 130 ? 13.088 70.104 -10.130 1.00 60.42 483 THR C CA 1
ATOM 2169 C C . THR B 1 130 ? 12.532 69.459 -11.386 1.00 70.15 483 THR C C 1
ATOM 2170 O O . THR B 1 130 ? 12.955 69.788 -12.496 1.00 76.51 483 THR C O 1
ATOM 2174 N N . GLY B 1 131 ? 11.584 68.550 -11.214 1.00 66.55 484 GLY C N 1
ATOM 2175 C CA . GLY B 1 131 ? 11.038 67.868 -12.365 1.00 66.34 484 GLY C CA 1
ATOM 2176 C C . GLY B 1 131 ? 9.888 66.959 -12.003 1.00 74.82 484 GLY C C 1
ATOM 2177 O O . GLY B 1 131 ? 9.363 66.994 -10.890 1.00 69.94 484 GLY C O 1
ATOM 2178 N N . LEU B 1 132 ? 9.508 66.142 -12.980 1.00 72.32 485 LEU C N 1
ATOM 2179 C CA . LEU B 1 132 ? 8.363 65.250 -12.888 1.00 74.94 485 LEU C CA 1
ATOM 2180 C C . LEU B 1 132 ? 8.818 63.828 -13.165 1.00 73.48 485 LEU C C 1
ATOM 2181 O O . LEU B 1 132 ? 9.572 63.586 -14.114 1.00 67.91 485 LEU C O 1
ATOM 2186 N N . PHE B 1 133 ? 8.362 62.893 -12.338 1.00 78.42 486 PHE C N 1
ATOM 2187 C CA . PHE B 1 133 ? 8.517 61.479 -12.635 1.00 76.71 486 PHE C CA 1
ATOM 2188 C C . PHE B 1 133 ? 7.215 60.764 -12.321 1.00 77.82 486 PHE C C 1
ATOM 2189 O O . PHE B 1 133 ? 6.462 61.186 -11.439 1.00 76.88 486 PHE C O 1
ATOM 2197 N N . LYS B 1 134 ? 6.954 59.690 -13.057 1.00 79.39 487 LYS C N 1
ATOM 2198 C CA . LYS B 1 134 ? 5.799 58.845 -12.804 1.00 86.12 487 LYS C CA 1
ATOM 2199 C C . LYS B 1 134 ? 6.174 57.736 -11.836 1.00 81.92 487 LYS C C 1
ATOM 2200 O O . LYS B 1 134 ? 7.278 57.192 -11.899 1.00 79.30 487 LYS C O 1
ATOM 2202 N N . GLU B 1 135 ? 5.254 57.412 -10.934 1.00 84.05 488 GLU C N 1
ATOM 2203 C CA . GLU B 1 135 ? 5.434 56.292 -10.018 1.00 82.49 488 GLU C CA 1
ATOM 2204 C C . GLU B 1 135 ? 4.975 55.023 -10.721 1.00 76.55 488 GLU C C 1
ATOM 2205 O O . GLU B 1 135 ? 3.772 54.792 -10.881 1.00 76.44 488 GLU C O 1
ATOM 2211 N N . LEU B 1 136 ? 5.936 54.206 -11.150 1.00 82.20 489 LEU C N 1
ATOM 2212 C CA . LEU B 1 136 ? 5.644 52.945 -11.829 1.00 81.30 489 LEU C CA 1
ATOM 2213 C C . LEU B 1 136 ? 5.238 51.921 -10.775 1.00 84.98 489 LEU C C 1
ATOM 2214 O O . LEU B 1 136 ? 6.015 51.059 -10.361 1.00 75.45 489 LEU C O 1
ATOM 2216 N N . ASN B 1 137 ? 3.989 52.033 -10.332 1.00 93.11 490 ASN C N 1
ATOM 2217 C CA . ASN B 1 137 ? 3.432 51.138 -9.331 1.00 87.73 490 ASN C CA 1
ATOM 2218 C C . ASN B 1 137 ? 2.854 49.889 -9.994 1.00 93.43 490 ASN C C 1
ATOM 2219 O O . ASN B 1 137 ? 2.891 49.726 -11.216 1.00 89.68 490 ASN C O 1
ATOM 2221 N N . ASP B 1 138 ? 2.313 48.993 -9.166 1.00 93.61 491 ASP C N 1
ATOM 2222 C CA . ASP B 1 138 ? 1.612 47.835 -9.713 1.00 99.38 491 ASP C CA 1
ATOM 2223 C C . ASP B 1 138 ? 0.295 48.248 -10.359 1.00 96.87 491 ASP C C 1
ATOM 2224 O O . ASP B 1 138 ? -0.142 47.638 -11.344 1.00 91.21 491 ASP C O 1
ATOM 2226 N N . GLU B 1 139 ? -0.344 49.291 -9.824 1.00 95.55 492 GLU C N 1
ATOM 2227 C CA . GLU B 1 139 ? -1.586 49.783 -10.409 1.00 90.21 492 GLU C CA 1
ATOM 2228 C C . GLU B 1 139 ? -1.342 50.497 -11.730 1.00 85.93 492 GLU C C 1
ATOM 2229 O O . GLU B 1 139 ? -2.224 50.511 -12.598 1.00 83.76 492 GLU C O 1
ATOM 2231 N N . THR B 1 140 ? -0.152 51.076 -11.906 1.00 93.72 493 THR C N 1
ATOM 2232 C CA . THR B 1 140 ? 0.176 51.733 -13.167 1.00 94.20 493 THR C CA 1
ATOM 2233 C C . THR B 1 140 ? -0.006 50.784 -14.347 1.00 89.78 493 THR C C 1
ATOM 2234 O O . THR B 1 140 ? -0.513 51.183 -15.402 1.00 88.78 493 THR C O 1
ATOM 2236 N N . ASN B 1 141 ? 0.380 49.515 -14.182 1.00 95.28 494 ASN C N 1
ATOM 2237 C CA . ASN B 1 141 ? 0.207 48.545 -15.263 1.00 103.00 494 ASN C CA 1
ATOM 2238 C C . ASN B 1 141 ? -1.269 48.265 -15.534 1.00 95.67 494 ASN C C 1
ATOM 2239 O O . ASN B 1 141 ? -1.660 48.022 -16.683 1.00 84.94 494 ASN C O 1
ATOM 2241 N N . ASN B 1 142 ? -2.098 48.310 -14.492 1.00 88.67 495 ASN C N 1
ATOM 2242 C CA . ASN B 1 142 ? -3.487 47.860 -14.578 1.00 84.73 495 ASN C CA 1
ATOM 2243 C C . ASN B 1 142 ? -4.306 48.741 -15.512 1.00 79.44 495 ASN C C 1
ATOM 2244 O O . ASN B 1 142 ? -4.395 49.950 -15.289 1.00 80.80 495 ASN C O 1
ATOM 2249 N N . PRO B 1 143 ? -4.908 48.171 -16.555 1.00 76.66 496 PRO C N 1
ATOM 2250 C CA . PRO B 1 143 ? -5.983 48.860 -17.277 1.00 82.34 496 PRO C CA 1
ATOM 2251 C C . PRO B 1 143 ? -7.251 48.881 -16.435 1.00 79.54 496 PRO C C 1
ATOM 2252 O O . PRO B 1 143 ? -7.388 48.138 -15.465 1.00 85.35 496 PRO C O 1
ATOM 2256 N N . ALA B 1 144 ? -8.183 49.761 -16.812 1.00 80.18 497 ALA C N 1
ATOM 2257 C CA . ALA B 1 144 ? -9.400 50.079 -16.045 1.00 96.93 497 ALA C CA 1
ATOM 2258 C C . ALA B 1 144 ? -9.063 50.694 -14.685 1.00 98.06 497 ALA C C 1
ATOM 2259 O O . ALA B 1 144 ? -9.979 50.888 -13.871 1.00 93.75 497 ALA C O 1
ATOM 2261 N N . SER B 1 145 ? -7.792 50.983 -14.392 1.00 97.16 498 SER C N 1
ATOM 2262 C CA . SER B 1 145 ? -7.446 52.045 -13.449 1.00 105.20 498 SER C CA 1
ATOM 2263 C C . SER B 1 145 ? -7.492 53.338 -14.259 1.00 111.04 498 SER C C 1
ATOM 2264 O O . SER B 1 145 ? -6.473 53.958 -14.570 1.00 113.30 498 SER C O 1
ATOM 2266 N N . MET B 1 146 ? -8.721 53.728 -14.618 1.00 112.77 499 MET C N 1
ATOM 2267 C CA . MET B 1 146 ? -8.935 54.858 -15.519 1.00 116.97 499 MET C CA 1
ATOM 2268 C C . MET B 1 146 ? -8.278 56.131 -14.995 1.00 132.42 499 MET C C 1
ATOM 2269 O O . MET B 1 146 ? -7.619 56.859 -15.748 1.00 129.88 499 MET C O 1
ATOM 2271 N N . GLU B 1 147 ? -8.443 56.415 -13.709 1.00 137.46 500 GLU C N 1
ATOM 2272 C CA . GLU B 1 147 ? -7.823 57.569 -13.071 1.00 142.00 500 GLU C CA 1
ATOM 2273 C C . GLU B 1 147 ? -6.669 57.097 -12.200 1.00 146.32 500 GLU C C 1
ATOM 2274 O O . GLU B 1 147 ? -6.870 56.303 -11.275 1.00 150.34 500 GLU C O 1
ATOM 2276 N N . LEU B 1 148 ? -5.470 57.592 -12.495 1.00 132.49 501 LEU C N 1
ATOM 2277 C CA . LEU B 1 148 ? -4.287 57.338 -11.685 1.00 121.48 501 LEU C CA 1
ATOM 2278 C C . LEU B 1 148 ? -3.567 58.652 -11.431 1.00 119.65 501 LEU C C 1
ATOM 2279 O O . LEU B 1 148 ? -3.190 59.347 -12.379 1.00 121.49 501 LEU C O 1
ATOM 2281 N N . TYR B 1 149 ? -3.378 58.987 -10.155 1.00 116.03 502 TYR C N 1
ATOM 2282 C CA . TYR B 1 149 ? -2.502 60.091 -9.762 1.00 108.65 502 TYR C CA 1
ATOM 2283 C C . TYR B 1 149 ? -1.073 59.560 -9.661 1.00 106.89 502 TYR C C 1
ATOM 2284 O O . TYR B 1 149 ? -0.442 59.551 -8.604 1.00 102.08 502 TYR C O 1
ATOM 2286 N N . ASP B 1 150 ? -0.569 59.114 -10.812 1.00 101.52 503 ASP C N 1
ATOM 2287 C CA . ASP B 1 150 ? 0.671 58.359 -10.904 1.00 92.83 503 ASP C CA 1
ATOM 2288 C C . ASP B 1 150 ? 1.895 59.233 -11.135 1.00 96.48 503 ASP C C 1
ATOM 2289 O O . ASP B 1 150 ? 2.954 58.702 -11.480 1.00 88.27 503 ASP C O 1
ATOM 2291 N N . VAL B 1 151 ? 1.785 60.548 -10.958 1.00 91.90 504 VAL C N 1
ATOM 2292 C CA . VAL B 1 151 ? 2.871 61.470 -11.267 1.00 87.15 504 VAL C CA 1
ATOM 2293 C C . VAL B 1 151 ? 3.250 62.249 -10.016 1.00 86.06 504 VAL C C 1
ATOM 2294 O O . VAL B 1 151 ? 2.379 62.698 -9.263 1.00 90.58 504 VAL C O 1
ATOM 2298 N N . ARG B 1 152 ? 4.556 62.406 -9.803 1.00 82.40 505 ARG C N 1
ATOM 2299 C CA . ARG B 1 152 ? 5.103 63.136 -8.669 1.00 82.71 505 ARG C CA 1
ATOM 2300 C C . ARG B 1 152 ? 5.970 64.289 -9.157 1.00 81.01 505 ARG C C 1
ATOM 2301 O O . ARG B 1 152 ? 6.703 64.160 -10.145 1.00 69.85 505 ARG C O 1
ATOM 2309 N N . HIS B 1 153 ? 5.883 65.415 -8.457 1.00 76.97 506 HIS C N 1
ATOM 2310 C CA . HIS B 1 153 ? 6.811 66.518 -8.650 1.00 75.38 506 HIS C CA 1
ATOM 2311 C C . HIS B 1 153 ? 7.918 66.402 -7.612 1.00 77.74 506 HIS C C 1
ATOM 2312 O O . HIS B 1 153 ? 7.645 66.199 -6.424 1.00 70.05 506 HIS C O 1
ATOM 2319 N N . PHE B 1 154 ? 9.164 66.499 -8.065 1.00 78.22 507 PHE C N 1
ATOM 2320 C CA . PHE B 1 154 ? 10.307 66.365 -7.180 1.00 80.29 507 PHE C CA 1
ATOM 2321 C C . PHE B 1 154 ? 11.157 67.624 -7.205 1.00 69.41 507 PHE C C 1
ATOM 2322 O O . PHE B 1 154 ? 11.185 68.365 -8.192 1.00 64.59 507 PHE C O 1
ATOM 2330 N N . ALA B 1 155 ? 11.847 67.848 -6.093 1.00 72.63 508 ALA C N 1
ATOM 2331 C CA . ALA B 1 155 ? 12.902 68.848 -5.984 1.00 72.33 508 ALA C CA 1
ATOM 2332 C C . ALA B 1 155 ? 14.058 68.190 -5.244 1.00 72.90 508 ALA C C 1
ATOM 2333 O O . ALA B 1 155 ? 13.908 67.786 -4.086 1.00 66.67 508 ALA C O 1
ATOM 2335 N N . ARG B 1 156 ? 15.189 68.040 -5.928 1.00 62.77 509 ARG C N 1
ATOM 2336 C CA . ARG B 1 156 ? 16.388 67.442 -5.360 1.00 66.44 509 ARG C CA 1
ATOM 2337 C C . ARG B 1 156 ? 17.526 68.444 -5.454 1.00 60.22 509 ARG C C 1
ATOM 2338 O O . ARG B 1 156 ? 17.744 69.043 -6.511 1.00 58.79 509 ARG C O 1
ATOM 2346 N N . THR B 1 157 ? 18.233 68.637 -4.346 1.00 57.36 510 THR C N 1
ATOM 2347 C CA . THR B 1 157 ? 19.447 69.438 -4.317 1.00 61.63 510 THR C CA 1
ATOM 2348 C C . THR B 1 157 ? 20.638 68.525 -4.067 1.00 66.22 510 THR C C 1
ATOM 2349 O O . THR B 1 157 ? 20.648 67.759 -3.097 1.00 61.02 510 THR C O 1
ATOM 2353 N N . TYR B 1 158 ? 21.628 68.604 -4.951 1.00 72.59 511 TYR C N 1
ATOM 2354 C CA . TYR B 1 158 ? 22.851 67.821 -4.845 1.00 60.02 511 TYR C CA 1
ATOM 2355 C C . TYR B 1 158 ? 24.010 68.728 -4.451 1.00 60.65 511 TYR C C 1
ATOM 2356 O O . TYR B 1 158 ? 24.251 69.752 -5.099 1.00 67.66 511 TYR C O 1
ATOM 2365 N N . VAL B 1 159 ? 24.724 68.349 -3.400 1.00 63.89 512 VAL C N 1
ATOM 2366 C CA . VAL B 1 159 ? 26.048 68.886 -3.116 1.00 68.09 512 VAL C CA 1
ATOM 2367 C C . VAL B 1 159 ? 27.044 67.814 -3.536 1.00 68.00 512 VAL C C 1
ATOM 2368 O O . VAL B 1 159 ? 27.134 66.753 -2.908 1.00 72.70 512 VAL C O 1
ATOM 2372 N N . VAL B 1 160 ? 27.770 68.076 -4.618 1.00 72.74 513 VAL C N 1
ATOM 2373 C CA . VAL B 1 160 ? 28.654 67.106 -5.251 1.00 69.54 513 VAL C CA 1
ATOM 2374 C C . VAL B 1 160 ? 30.100 67.584 -5.118 1.00 68.83 513 VAL C C 1
ATOM 2375 O O . VAL B 1 160 ? 30.371 68.788 -5.054 1.00 75.26 513 VAL C O 1
ATOM 2379 N N . VAL B 1 161 ? 31.027 66.631 -5.018 1.00 71.27 514 VAL C N 1
ATOM 2380 C CA . VAL B 1 161 ? 32.433 66.905 -4.710 1.00 59.36 514 VAL C CA 1
ATOM 2381 C C . VAL B 1 161 ? 33.255 66.222 -5.799 1.00 67.48 514 VAL C C 1
ATOM 2382 O O . VAL B 1 161 ? 32.799 65.209 -6.351 1.00 76.36 514 VAL C O 1
ATOM 2386 N N . PRO B 1 162 ? 34.429 66.735 -6.187 1.00 65.54 515 PRO C N 1
ATOM 2387 C CA . PRO B 1 162 ? 35.149 66.107 -7.304 1.00 68.41 515 PRO C CA 1
ATOM 2388 C C . PRO B 1 162 ? 35.709 64.737 -6.955 1.00 64.49 515 PRO C C 1
ATOM 2389 O O . PRO B 1 162 ? 36.166 64.489 -5.838 1.00 73.89 515 PRO C O 1
ATOM 2393 N N . GLN B 1 163 ? 35.657 63.842 -7.934 1.00 72.59 516 GLN C N 1
ATOM 2394 C CA . GLN B 1 163 ? 36.381 62.582 -7.914 1.00 80.68 516 GLN C CA 1
ATOM 2395 C C . GLN B 1 163 ? 37.227 62.505 -9.177 1.00 83.60 516 GLN C C 1
ATOM 2396 O O . GLN B 1 163 ? 36.947 63.184 -10.169 1.00 90.87 516 GLN C O 1
ATOM 2398 N N . ASN B 1 164 ? 38.272 61.670 -9.129 1.00 81.82 517 ASN C N 1
ATOM 2399 C CA . ASN B 1 164 ? 39.253 61.638 -10.214 1.00 92.62 517 ASN C CA 1
ATOM 2400 C C . ASN B 1 164 ? 38.591 61.440 -11.571 1.00 99.27 517 ASN C C 1
ATOM 2401 O O . ASN B 1 164 ? 38.961 62.094 -12.553 1.00 102.13 517 ASN C O 1
ATOM 2403 N N . ASN B 1 165 ? 37.597 60.561 -11.642 1.00 100.96 518 ASN C N 1
ATOM 2404 C CA . ASN B 1 165 ? 36.853 60.344 -12.878 1.00 100.82 518 ASN C CA 1
ATOM 2405 C C . ASN B 1 165 ? 35.446 60.928 -12.778 1.00 100.76 518 ASN C C 1
ATOM 2406 O O . ASN B 1 165 ? 34.630 60.482 -11.971 1.00 97.53 518 ASN C O 1
ATOM 2408 N N . PHE B 1 167 ? 32.231 62.776 -10.177 1.00 127.18 520 PHE C N 1
ATOM 2409 C CA . PHE B 1 167 ? 30.990 62.064 -9.885 1.00 127.18 520 PHE C CA 1
ATOM 2410 C C . PHE B 1 167 ? 30.924 61.586 -8.432 1.00 127.18 520 PHE C C 1
ATOM 2411 O O . PHE B 1 167 ? 31.171 60.417 -8.156 1.00 127.18 520 PHE C O 1
ATOM 2413 N N . CYS B 1 168 ? 30.576 62.481 -7.506 1.00 89.59 521 CYS C N 1
ATOM 2414 C CA . CYS B 1 168 ? 30.542 62.142 -6.087 1.00 79.36 521 CYS C CA 1
ATOM 2415 C C . CYS B 1 168 ? 29.575 63.036 -5.325 1.00 67.02 521 CYS C C 1
ATOM 2416 O O . CYS B 1 168 ? 29.791 64.245 -5.224 1.00 67.01 521 CYS C O 1
ATOM 2419 N N . ILE B 1 169 ? 28.539 62.428 -4.755 1.00 62.50 522 ILE C N 1
ATOM 2420 C CA . ILE B 1 169 ? 27.478 63.125 -4.037 1.00 62.11 522 ILE C CA 1
ATOM 2421 C C . ILE B 1 169 ? 27.787 63.036 -2.550 1.00 56.82 522 ILE C C 1
ATOM 2422 O O . ILE B 1 169 ? 27.713 61.953 -1.958 1.00 58.70 522 ILE C O 1
ATOM 2427 N N . ARG B 1 170 ? 28.150 64.165 -1.942 1.00 54.41 523 ARG C N 1
ATOM 2428 C CA . ARG B 1 170 ? 28.337 64.186 -0.495 1.00 58.49 523 ARG C CA 1
ATOM 2429 C C . ARG B 1 170 ? 27.015 64.396 0.229 1.00 68.25 523 ARG C C 1
ATOM 2430 O O . ARG B 1 170 ? 26.791 63.816 1.295 1.00 70.16 523 ARG C O 1
ATOM 2432 N N . ASN B 1 171 ? 26.121 65.198 -0.345 1.00 65.35 524 ASN C N 1
ATOM 2433 C CA . ASN B 1 171 ? 24.866 65.554 0.305 1.00 64.13 524 ASN C CA 1
ATOM 2434 C C . ASN B 1 171 ? 23.748 65.654 -0.719 1.00 61.69 524 ASN C C 1
ATOM 2435 O O . ASN B 1 171 ? 23.926 66.270 -1.774 1.00 56.63 524 ASN C O 1
ATOM 2440 N N . GLU B 1 172 ? 22.599 65.058 -0.399 1.00 61.43 525 GLU C N 1
ATOM 2441 C CA . GLU B 1 172 ? 21.436 65.073 -1.278 1.00 50.99 525 GLU C CA 1
ATOM 2442 C C . GLU B 1 172 ? 20.183 65.205 -0.433 1.00 61.52 525 GLU C C 1
ATOM 2443 O O . GLU B 1 172 ? 19.897 64.335 0.393 1.00 62.55 525 GLU C O 1
ATOM 2449 N N . THR B 1 173 ? 19.443 66.288 -0.641 1.00 67.18 526 THR C N 1
ATOM 2450 C CA . THR B 1 173 ? 18.146 66.490 -0.014 1.00 63.94 526 THR C CA 1
ATOM 2451 C C . THR B 1 173 ? 17.067 66.337 -1.083 1.00 68.04 526 THR C C 1
ATOM 2452 O O . THR B 1 173 ? 17.187 66.884 -2.187 1.00 68.01 526 THR C O 1
ATOM 2456 N N . ILE B 1 174 ? 16.045 65.541 -0.775 1.00 71.01 527 ILE C N 1
ATOM 2457 C CA . ILE B 1 174 ? 15.002 65.179 -1.726 1.00 68.11 527 ILE C CA 1
ATOM 2458 C C . ILE B 1 174 ? 13.657 65.613 -1.160 1.00 68.85 527 ILE C C 1
ATOM 2459 O O . ILE B 1 174 ? 13.398 65.456 0.038 1.00 72.58 527 ILE C O 1
ATOM 2464 N N . PHE B 1 175 ? 12.811 66.176 -2.021 1.00 61.83 528 PHE C N 1
ATOM 2465 C CA . PHE B 1 175 ? 11.438 66.506 -1.668 1.00 59.63 528 PHE C CA 1
ATOM 2466 C C . PHE B 1 175 ? 10.510 65.977 -2.748 1.00 64.63 528 PHE C C 1
ATOM 2467 O O . PHE B 1 175 ? 10.754 66.196 -3.939 1.00 65.48 528 PHE C O 1
ATOM 2475 N N . ILE B 1 176 ? 9.438 65.303 -2.336 1.00 65.15 529 ILE C N 1
ATOM 2476 C CA . ILE B 1 176 ? 8.497 64.694 -3.266 1.00 66.59 529 ILE C CA 1
ATOM 2477 C C . ILE B 1 176 ? 7.086 65.145 -2.929 1.00 60.85 529 ILE C C 1
ATOM 2478 O O . ILE B 1 176 ? 6.682 65.161 -1.762 1.00 72.85 529 ILE C O 1
ATOM 2483 N N . THR B 1 177 ? 6.346 65.517 -3.965 1.00 63.45 530 THR C N 1
ATOM 2484 C CA . THR B 1 177 ? 4.945 65.882 -3.860 1.00 66.93 530 THR C CA 1
ATOM 2485 C C . THR B 1 177 ? 4.219 65.268 -5.051 1.00 70.40 530 THR C C 1
ATOM 2486 O O . THR B 1 177 ? 4.808 64.520 -5.833 1.00 76.89 530 THR C O 1
ATOM 2490 N N . ASN B 1 178 ? 2.937 65.581 -5.196 1.00 77.51 531 ASN C N 1
ATOM 2491 C CA . ASN B 1 178 ? 2.229 65.196 -6.408 1.00 79.87 531 ASN C CA 1
ATOM 2492 C C . ASN B 1 178 ? 2.179 66.368 -7.379 1.00 81.88 531 ASN C C 1
ATOM 2493 O O . ASN B 1 178 ? 2.240 67.532 -6.979 1.00 77.47 531 ASN C O 1
ATOM 2498 N N . ALA B 1 179 ? 2.082 66.049 -8.664 1.00 77.06 532 ALA C N 1
ATOM 2499 C CA . ALA B 1 179 ? 2.103 67.073 -9.693 1.00 83.18 532 ALA C CA 1
ATOM 2500 C C . ALA B 1 179 ? 0.743 67.754 -9.821 1.00 98.06 532 ALA C C 1
ATOM 2501 O O . ALA B 1 179 ? -0.291 67.233 -9.391 1.00 100.98 532 ALA C O 1
ATOM 2503 N N . THR B 1 180 ? 0.763 68.947 -10.419 1.00 107.19 533 THR C N 1
ATOM 2504 C CA . THR B 1 180 ? -0.472 69.634 -10.768 1.00 110.96 533 THR C CA 1
ATOM 2505 C C . THR B 1 180 ? -1.249 68.811 -11.786 1.00 120.05 533 THR C C 1
ATOM 2506 O O . THR B 1 180 ? -0.662 68.192 -12.676 1.00 124.69 533 THR C O 1
ATOM 2508 N N . HIS B 1 181 ? -2.579 68.807 -11.645 1.00 120.96 534 HIS C N 1
ATOM 2509 C CA . HIS B 1 181 ? -3.427 67.967 -12.489 1.00 118.07 534 HIS C CA 1
ATOM 2510 C C . HIS B 1 181 ? -3.132 68.171 -13.971 1.00 131.09 534 HIS C C 1
ATOM 2511 O O . HIS B 1 181 ? -3.099 67.205 -14.744 1.00 131.41 534 HIS C O 1
ATOM 2518 N N . GLU B 1 182 ? -2.912 69.420 -14.388 1.00 134.28 535 GLU C N 1
ATOM 2519 C CA . GLU B 1 182 ? -2.544 69.669 -15.778 1.00 136.23 535 GLU C CA 1
ATOM 2520 C C . GLU B 1 182 ? -1.188 69.054 -16.101 1.00 144.45 535 GLU C C 1
ATOM 2521 O O . GLU B 1 182 ? -0.991 68.506 -17.192 1.00 141.02 535 GLU C O 1
ATOM 2523 N N . GLN B 1 183 ? -0.243 69.123 -15.159 1.00 168.71 536 GLN C N 1
ATOM 2524 C CA . GLN B 1 183 ? 1.049 68.477 -15.368 1.00 173.05 536 GLN C CA 1
ATOM 2525 C C . GLN B 1 183 ? 0.892 66.966 -15.477 1.00 174.34 536 GLN C C 1
ATOM 2526 O O . GLN B 1 183 ? 1.609 66.314 -16.245 1.00 169.74 536 GLN C O 1
ATOM 2528 N N . VAL B 1 184 ? -0.045 66.393 -14.720 1.00 141.77 537 VAL C N 1
ATOM 2529 C CA . VAL B 1 184 ? -0.361 64.977 -14.881 1.00 132.13 537 VAL C CA 1
ATOM 2530 C C . VAL B 1 184 ? -0.855 64.703 -16.294 1.00 135.13 537 VAL C C 1
ATOM 2531 O O . VAL B 1 184 ? -0.477 63.703 -16.915 1.00 129.37 537 VAL C O 1
ATOM 2535 N N . ARG B 1 185 ? -1.689 65.596 -16.833 1.00 139.17 538 ARG C N 1
ATOM 2536 C CA . ARG B 1 185 ? -2.339 65.323 -18.112 1.00 141.21 538 ARG C CA 1
ATOM 2537 C C . ARG B 1 185 ? -1.345 65.346 -19.268 1.00 145.24 538 ARG C C 1
ATOM 2538 O O . ARG B 1 185 ? -1.481 64.575 -20.226 1.00 147.44 538 ARG C O 1
ATOM 2540 N N . GLU B 1 186 ? -0.345 66.220 -19.198 1.00 138.66 539 GLU C N 1
ATOM 2541 C CA . GLU B 1 186 ? 0.618 66.395 -20.285 1.00 125.69 539 GLU C CA 1
ATOM 2542 C C . GLU B 1 186 ? 1.360 65.103 -20.622 1.00 132.12 539 GLU C C 1
ATOM 2543 O O . GLU B 1 186 ? 2.008 65.002 -21.666 1.00 128.20 539 GLU C O 1
ATOM 2545 N N . MET C 2 3 ? 14.176 39.753 -6.675 1.00 92.94 1 MET B N 1
ATOM 2546 C CA . MET C 2 3 ? 13.992 38.382 -6.230 1.00 94.99 1 MET B CA 1
ATOM 2547 C C . MET C 2 3 ? 13.135 37.637 -7.256 1.00 97.63 1 MET B C 1
ATOM 2548 O O . MET C 2 3 ? 12.023 38.069 -7.571 1.00 92.98 1 MET B O 1
ATOM 2553 N N . ASP C 2 4 ? 13.663 36.530 -7.781 1.00 95.42 2 ASP B N 1
ATOM 2554 C CA . ASP C 2 4 ? 12.931 35.718 -8.745 1.00 91.25 2 ASP B CA 1
ATOM 2555 C C . ASP C 2 4 ? 11.573 35.308 -8.190 1.00 102.61 2 ASP B C 1
ATOM 2556 O O . ASP C 2 4 ? 11.381 35.195 -6.975 1.00 105.67 2 ASP B O 1
ATOM 2561 N N . SER C 2 5 ? 10.617 35.091 -9.095 1.00 108.03 3 SER B N 1
ATOM 2562 C CA . SER C 2 5 ? 9.373 34.445 -8.694 1.00 104.31 3 SER B CA 1
ATOM 2563 C C . SER C 2 5 ? 9.651 33.025 -8.227 1.00 100.66 3 SER B C 1
ATOM 2564 O O . SER C 2 5 ? 9.096 32.568 -7.220 1.00 94.57 3 SER B O 1
ATOM 2567 N N . ASP C 2 6 ? 10.512 32.316 -8.965 1.00 103.32 4 ASP B N 1
ATOM 2568 C CA . ASP C 2 6 ? 11.014 31.011 -8.556 1.00 105.13 4 ASP B CA 1
ATOM 2569 C C . ASP C 2 6 ? 11.461 31.017 -7.105 1.00 103.50 4 ASP B C 1
ATOM 2570 O O . ASP C 2 6 ? 11.163 30.094 -6.342 1.00 103.62 4 ASP B O 1
ATOM 2575 N N . LEU C 2 7 ? 12.198 32.050 -6.707 1.00 99.90 5 LEU B N 1
ATOM 2576 C CA . LEU C 2 7 ? 12.867 31.978 -5.419 1.00 92.25 5 LEU B CA 1
ATOM 2577 C C . LEU C 2 7 ? 11.933 32.425 -4.294 1.00 80.75 5 LEU B C 1
ATOM 2578 O O . LEU C 2 7 ? 12.069 31.973 -3.149 1.00 78.89 5 LEU B O 1
ATOM 2583 N N . LYS C 2 8 ? 10.943 33.269 -4.607 1.00 75.91 6 LYS B N 1
ATOM 2584 C CA . LYS C 2 8 ? 9.820 33.454 -3.691 1.00 73.09 6 LYS B CA 1
ATOM 2585 C C . LYS C 2 8 ? 9.126 32.125 -3.416 1.00 80.85 6 LYS B C 1
ATOM 2586 O O . LYS C 2 8 ? 8.737 31.835 -2.278 1.00 78.18 6 LYS B O 1
ATOM 2588 N N . ALA C 2 9 ? 8.959 31.305 -4.457 1.00 82.41 7 ALA B N 1
ATOM 2589 C CA . ALA C 2 9 ? 8.434 29.957 -4.273 1.00 76.57 7 ALA B CA 1
ATOM 2590 C C . ALA C 2 9 ? 9.355 29.127 -3.387 1.00 79.42 7 ALA B C 1
ATOM 2591 O O . ALA C 2 9 ? 8.900 28.463 -2.447 1.00 74.31 7 ALA B O 1
ATOM 2593 N N . LYS C 2 10 ? 10.660 29.156 -3.670 1.00 73.60 8 LYS B N 1
ATOM 2594 C CA . LYS C 2 10 ? 11.597 28.349 -2.894 1.00 63.17 8 LYS B CA 1
ATOM 2595 C C . LYS C 2 10 ? 11.653 28.811 -1.448 1.00 64.33 8 LYS B C 1
ATOM 2596 O O . LYS C 2 10 ? 11.742 27.988 -0.528 1.00 53.52 8 LYS B O 1
ATOM 2598 N N . VAL C 2 11 ? 11.597 30.126 -1.230 1.00 59.67 9 VAL B N 1
ATOM 2599 C CA . VAL C 2 11 ? 11.598 30.668 0.125 1.00 49.76 9 VAL B CA 1
ATOM 2600 C C . VAL C 2 11 ? 10.426 30.107 0.917 1.00 59.25 9 VAL B C 1
ATOM 2601 O O . VAL C 2 11 ? 10.577 29.677 2.067 1.00 56.25 9 VAL B O 1
ATOM 2605 N N . GLU C 2 12 ? 9.242 30.092 0.304 1.00 67.18 10 GLU B N 1
ATOM 2606 C CA . GLU C 2 12 ? 8.050 29.614 0.994 1.00 63.36 10 GLU B CA 1
ATOM 2607 C C . GLU C 2 12 ? 8.090 28.102 1.184 1.00 58.26 10 GLU B C 1
ATOM 2608 O O . GLU C 2 12 ? 7.773 27.596 2.270 1.00 56.92 10 GLU B O 1
ATOM 2614 N N . SER C 2 13 ? 8.469 27.366 0.136 1.00 55.64 11 SER B N 1
ATOM 2615 C CA . SER C 2 13 ? 8.757 25.944 0.285 1.00 59.03 11 SER B CA 1
ATOM 2616 C C . SER C 2 13 ? 9.641 25.701 1.499 1.00 63.40 11 SER B C 1
ATOM 2617 O O . SER C 2 13 ? 9.357 24.835 2.335 1.00 60.97 11 SER B O 1
ATOM 2620 N N . CYS C 2 14 ? 10.711 26.492 1.615 1.00 63.65 12 CYS B N 1
ATOM 2621 C CA . CYS C 2 14 ? 11.682 26.313 2.689 1.00 57.93 12 CYS B CA 1
ATOM 2622 C C . CYS C 2 14 ? 11.061 26.576 4.059 1.00 50.48 12 CYS B C 1
ATOM 2623 O O . CYS C 2 14 ? 11.331 25.843 5.019 1.00 48.31 12 CYS B O 1
ATOM 2626 N N . ALA C 2 15 ? 10.201 27.593 4.160 1.00 49.09 13 ALA B N 1
ATOM 2627 C CA . ALA C 2 15 ? 9.574 27.927 5.437 1.00 46.57 13 ALA B CA 1
ATOM 2628 C C . ALA C 2 15 ? 8.663 26.808 5.922 1.00 57.66 13 ALA B C 1
ATOM 2629 O O . ALA C 2 15 ? 8.659 26.465 7.110 1.00 59.83 13 ALA B O 1
ATOM 2631 N N . ARG C 2 16 ? 7.866 26.239 5.016 1.00 59.55 14 ARG B N 1
ATOM 2632 C CA . ARG C 2 16 ? 6.988 25.136 5.388 1.00 51.59 14 ARG B CA 1
ATOM 2633 C C . ARG C 2 16 ? 7.790 23.931 5.862 1.00 52.84 14 ARG B C 1
ATOM 2634 O O . ARG C 2 16 ? 7.590 23.435 6.978 1.00 51.83 14 ARG B O 1
ATOM 2642 N N . THR C 2 17 ? 8.712 23.450 5.022 1.00 50.47 15 THR B N 1
ATOM 2643 C CA . THR C 2 17 ? 9.523 22.290 5.382 1.00 50.18 15 THR B CA 1
ATOM 2644 C C . THR C 2 17 ? 10.278 22.524 6.684 1.00 49.04 15 THR B C 1
ATOM 2645 O O . THR C 2 17 ? 10.411 21.609 7.506 1.00 36.05 15 THR B O 1
ATOM 2649 N N . ALA C 2 18 ? 10.765 23.749 6.896 1.00 45.65 16 ALA B N 1
ATOM 2650 C CA . ALA C 2 18 ? 11.387 24.088 8.172 1.00 43.89 16 ALA B CA 1
ATOM 2651 C C . ALA C 2 18 ? 10.431 23.845 9.329 1.00 45.94 16 ALA B C 1
ATOM 2652 O O . ALA C 2 18 ? 10.785 23.188 10.313 1.00 46.12 16 ALA B O 1
ATOM 2654 N N . ASP C 2 19 ? 9.206 24.361 9.219 1.00 44.33 17 ASP B N 1
ATOM 2655 C CA . ASP C 2 19 ? 8.226 24.201 10.288 1.00 50.44 17 ASP B CA 1
ATOM 2656 C C . ASP C 2 19 ? 7.998 22.728 10.613 1.00 54.28 17 ASP B C 1
ATOM 2657 O O . ASP C 2 19 ? 8.082 22.315 11.776 1.00 53.35 17 ASP B O 1
ATOM 2662 N N . THR C 2 20 ? 7.731 21.914 9.590 1.00 41.39 18 THR B N 1
ATOM 2663 C CA . THR C 2 20 ? 7.388 20.517 9.840 1.00 42.39 18 THR B CA 1
ATOM 2664 C C . THR C 2 20 ? 8.597 19.708 10.295 1.00 47.93 18 THR B C 1
ATOM 2665 O O . THR C 2 20 ? 8.485 18.902 11.224 1.00 59.96 18 THR B O 1
ATOM 2669 N N . PHE C 2 21 ? 9.756 19.895 9.657 1.00 41.52 19 PHE B N 1
ATOM 2670 C CA . PHE C 2 21 ? 10.941 19.165 10.095 1.00 45.68 19 PHE B CA 1
ATOM 2671 C C . PHE C 2 21 ? 11.264 19.475 11.550 1.00 47.08 19 PHE B C 1
ATOM 2672 O O . PHE C 2 21 ? 11.609 18.574 12.320 1.00 50.50 19 PHE B O 1
ATOM 2680 N N . THR C 2 22 ? 11.183 20.749 11.942 1.00 44.63 20 THR B N 1
ATOM 2681 C CA . THR C 2 22 ? 11.533 21.117 13.313 1.00 53.78 20 THR B CA 1
ATOM 2682 C C . THR C 2 22 ? 10.605 20.443 14.319 1.00 49.81 20 THR B C 1
ATOM 2683 O O . THR C 2 22 ? 11.064 19.880 15.321 1.00 52.57 20 THR B O 1
ATOM 2687 N N . ARG C 2 23 ? 9.299 20.467 14.050 1.00 50.36 21 ARG B N 1
ATOM 2688 C CA . ARG C 2 23 ? 8.331 19.875 14.970 1.00 57.15 21 ARG B CA 1
ATOM 2689 C C . ARG C 2 23 ? 8.560 18.379 15.115 1.00 57.41 21 ARG B C 1
ATOM 2690 O O . ARG C 2 23 ? 8.575 17.841 16.229 1.00 57.64 21 ARG B O 1
ATOM 2698 N N . LEU C 2 24 ? 8.721 17.687 13.988 1.00 52.05 22 LEU B N 1
ATOM 2699 C CA . LEU C 2 24 ? 9.033 16.264 14.026 1.00 43.90 22 LEU B CA 1
ATOM 2700 C C . LEU C 2 24 ? 10.362 16.017 14.726 1.00 47.29 22 LEU B C 1
ATOM 2701 O O . LEU C 2 24 ? 10.479 15.098 15.540 1.00 49.49 22 LEU B O 1
ATOM 2706 N N . TYR C 2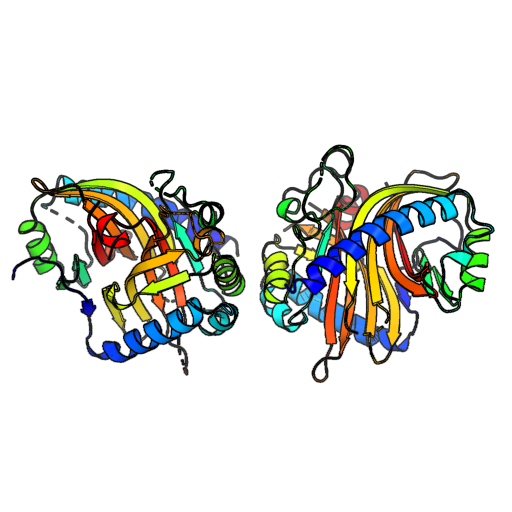 25 ? 11.365 16.852 14.445 1.00 46.65 23 TYR B N 1
ATOM 2707 C CA . TYR C 2 25 ? 12.692 16.645 15.020 1.00 49.60 23 TYR B CA 1
ATOM 2708 C C . TYR C 2 25 ? 12.643 16.716 16.543 1.00 53.57 23 TYR B C 1
ATOM 2709 O O . TYR C 2 25 ? 13.132 15.816 17.238 1.00 43.15 23 TYR B O 1
ATOM 2718 N N . TYR C 2 26 ? 12.046 17.782 17.080 1.00 58.82 24 TYR B N 1
ATOM 2719 C CA . TYR C 2 26 ? 12.056 17.986 18.525 1.00 52.95 24 TYR B CA 1
ATOM 2720 C C . TYR C 2 26 ? 11.157 16.983 19.227 1.00 53.21 24 TYR B C 1
ATOM 2721 O O . TYR C 2 26 ? 11.466 16.529 20.336 1.00 52.89 24 TYR B O 1
ATOM 2730 N N . ALA C 2 27 ? 10.048 16.618 18.588 1.00 52.07 25 ALA B N 1
ATOM 2731 C CA . ALA C 2 27 ? 9.259 15.491 19.061 1.00 45.62 25 ALA B CA 1
ATOM 2732 C C . ALA C 2 27 ? 10.121 14.244 19.163 1.00 50.31 25 ALA B C 1
ATOM 2733 O O . ALA C 2 27 ? 10.093 13.533 20.173 1.00 58.99 25 ALA B O 1
ATOM 2735 N N . SER C 2 28 ? 10.932 13.983 18.136 1.00 48.03 26 SER B N 1
ATOM 2736 C CA . SER C 2 28 ? 11.695 12.737 18.114 1.00 52.16 26 SER B CA 1
ATOM 2737 C C . SER C 2 28 ? 12.851 12.753 19.112 1.00 51.04 26 SER B C 1
ATOM 2738 O O . SER C 2 28 ? 13.174 11.721 19.707 1.00 52.08 26 SER B O 1
ATOM 2741 N N . VAL C 2 29 ? 13.492 13.907 19.303 1.00 48.31 27 VAL B N 1
ATOM 2742 C CA . VAL C 2 29 ? 14.554 14.004 20.304 1.00 50.45 27 VAL B CA 1
ATOM 2743 C C . VAL C 2 29 ? 13.992 13.805 21.705 1.00 49.73 27 VAL B C 1
ATOM 2744 O O . VAL C 2 29 ? 14.551 13.057 22.517 1.00 43.78 27 VAL B O 1
ATOM 2748 N N . ASP C 2 30 ? 12.882 14.466 22.013 1.00 48.91 28 ASP B N 1
ATOM 2749 C CA . ASP C 2 30 ? 12.347 14.390 23.368 1.00 49.51 28 ASP B CA 1
ATOM 2750 C C . ASP C 2 30 ? 11.671 13.043 23.639 1.00 47.03 28 ASP B C 1
ATOM 2751 O O . ASP C 2 30 ? 11.822 12.478 24.727 1.00 44.33 28 ASP B O 1
ATOM 2756 N N . ASN C 2 31 ? 10.948 12.495 22.661 1.00 48.93 29 ASN B N 1
ATOM 2757 C CA . ASN C 2 31 ? 10.013 11.409 22.937 1.00 54.80 29 ASN B CA 1
ATOM 2758 C C . ASN C 2 31 ? 10.284 10.096 22.214 1.00 45.67 29 ASN B C 1
ATOM 2759 O O . ASN C 2 31 ? 9.742 9.074 22.636 1.00 47.17 29 ASN B O 1
ATOM 2764 N N . ARG C 2 32 ? 11.082 10.086 21.147 1.00 46.56 30 ARG B N 1
ATOM 2765 C CA . ARG C 2 32 ? 11.284 8.886 20.335 1.00 59.68 30 ARG B CA 1
ATOM 2766 C C . ARG C 2 32 ? 12.739 8.777 19.872 1.00 55.14 30 ARG B C 1
ATOM 2767 O O . ARG C 2 32 ? 13.035 8.659 18.687 1.00 49.59 30 ARG B O 1
ATOM 2769 N N . ARG C 2 33 ? 13.665 8.796 20.836 1.00 53.29 31 ARG B N 1
ATOM 2770 C CA . ARG C 2 33 ? 15.086 8.788 20.498 1.00 50.60 31 ARG B CA 1
ATOM 2771 C C . ARG C 2 33 ? 15.523 7.497 19.831 1.00 53.87 31 ARG B C 1
ATOM 2772 O O . ARG C 2 33 ? 16.477 7.505 19.045 1.00 55.55 31 ARG B O 1
ATOM 2780 N N . GLN C 2 34 ? 14.852 6.383 20.121 1.00 73.10 32 GLN B N 1
ATOM 2781 C CA . GLN C 2 34 ? 15.288 5.112 19.551 1.00 70.50 32 GLN B CA 1
ATOM 2782 C C . GLN C 2 34 ? 15.311 5.167 18.026 1.00 57.75 32 GLN B C 1
ATOM 2783 O O . GLN C 2 34 ? 16.153 4.524 17.387 1.00 60.89 32 GLN B O 1
ATOM 2785 N N . GLN C 2 35 ? 14.423 5.961 17.428 1.00 59.67 33 GLN B N 1
ATOM 2786 C CA . GLN C 2 35 ? 14.336 6.101 15.980 1.00 68.16 33 GLN B CA 1
ATOM 2787 C C . GLN C 2 35 ? 14.907 7.420 15.464 1.00 68.57 33 GLN B C 1
ATOM 2788 O O . GLN C 2 35 ? 14.638 7.787 14.314 1.00 65.91 33 GLN B O 1
ATOM 2790 N N . ILE C 2 36 ? 15.688 8.136 16.280 1.00 60.32 34 ILE B N 1
ATOM 2791 C CA . ILE C 2 36 ? 16.155 9.467 15.893 1.00 55.59 34 ILE B CA 1
ATOM 2792 C C . ILE C 2 36 ? 17.025 9.444 14.644 1.00 53.89 34 ILE B C 1
ATOM 2793 O O . ILE C 2 36 ? 17.011 10.412 13.872 1.00 52.23 34 ILE B O 1
ATOM 2798 N N . GLY C 2 37 ? 17.762 8.352 14.410 1.00 65.60 35 GLY B N 1
ATOM 2799 C CA . GLY C 2 37 ? 18.637 8.253 13.252 1.00 51.39 35 GLY B CA 1
ATOM 2800 C C . GLY C 2 37 ? 17.941 8.429 11.919 1.00 54.46 35 GLY B C 1
ATOM 2801 O O . GLY C 2 37 ? 18.598 8.787 10.932 1.00 51.53 35 GLY B O 1
ATOM 2802 N N . ARG C 2 38 ? 16.623 8.216 11.869 1.00 48.29 36 ARG B N 1
ATOM 2803 C CA . ARG C 2 38 ? 15.898 8.406 10.619 1.00 53.10 36 ARG B CA 1
ATOM 2804 C C . ARG C 2 38 ? 16.051 9.823 10.080 1.00 59.23 36 ARG B C 1
ATOM 2805 O O . ARG C 2 38 ? 16.020 10.028 8.861 1.00 67.49 36 ARG B O 1
ATOM 2807 N N . LEU C 2 39 ? 16.229 10.807 10.962 1.00 49.87 37 LEU B N 1
ATOM 2808 C CA . LEU C 2 39 ? 16.265 12.198 10.534 1.00 48.28 37 LEU B CA 1
ATOM 2809 C C . LEU C 2 39 ? 17.611 12.623 9.961 1.00 49.80 37 LEU B C 1
ATOM 2810 O O . LEU C 2 39 ? 17.730 13.762 9.505 1.00 49.21 37 LEU B O 1
ATOM 2815 N N . TYR C 2 40 ? 18.617 11.756 9.967 1.00 47.72 38 TYR B N 1
ATOM 2816 C CA . TYR C 2 40 ? 19.962 12.121 9.540 1.00 52.84 38 TYR B CA 1
ATOM 2817 C C . TYR C 2 40 ? 20.398 11.314 8.325 1.00 53.58 38 TYR B C 1
ATOM 2818 O O . TYR C 2 40 ? 20.139 10.111 8.245 1.00 53.92 38 TYR B O 1
ATOM 2827 N N . LEU C 2 41 ? 21.047 11.989 7.374 1.00 46.98 39 LEU B N 1
ATOM 2828 C CA . LEU C 2 41 ? 21.808 11.280 6.359 1.00 46.17 39 LEU B CA 1
ATOM 2829 C C . LEU C 2 41 ? 22.911 10.466 7.026 1.00 47.06 39 LEU B C 1
ATOM 2830 O O . LEU C 2 41 ? 23.392 10.801 8.110 1.00 50.16 39 LEU B O 1
ATOM 2835 N N . ASP C 2 42 ? 23.307 9.374 6.365 1.00 50.61 40 ASP B N 1
ATOM 2836 C CA . ASP C 2 42 ? 24.335 8.504 6.929 1.00 58.14 40 ASP B CA 1
ATOM 2837 C C . ASP C 2 42 ? 25.586 9.280 7.319 1.00 58.63 40 ASP B C 1
ATOM 2838 O O . ASP C 2 42 ? 26.249 8.931 8.304 1.00 53.95 40 ASP B O 1
ATOM 2843 N N . ASN C 2 43 ? 25.911 10.343 6.578 1.00 49.33 41 ASN B N 1
ATOM 2844 C CA . ASN C 2 43 ? 27.169 11.058 6.742 1.00 49.41 41 ASN B CA 1
ATOM 2845 C C . ASN C 2 43 ? 26.980 12.459 7.315 1.00 45.91 41 ASN B C 1
ATOM 2846 O O . ASN C 2 43 ? 27.859 13.313 7.159 1.00 49.94 41 ASN B O 1
ATOM 2851 N N . ALA C 2 44 ? 25.859 12.706 7.987 1.00 36.65 42 ALA B N 1
ATOM 2852 C CA . ALA C 2 44 ? 25.652 13.972 8.671 1.00 38.55 42 ALA B CA 1
ATOM 2853 C C . ALA C 2 44 ? 26.685 14.171 9.775 1.00 48.37 42 ALA B C 1
ATOM 2854 O O . ALA C 2 44 ? 27.280 13.220 10.293 1.00 45.04 42 ALA B O 1
ATOM 2856 N N . THR C 2 45 ? 26.883 15.431 10.146 1.00 41.26 43 THR B N 1
ATOM 2857 C CA . THR C 2 45 ? 27.769 15.784 11.246 1.00 49.89 43 THR B CA 1
ATOM 2858 C C . THR C 2 45 ? 26.965 16.542 12.297 1.00 40.41 43 THR B C 1
ATOM 2859 O O . THR C 2 45 ? 26.188 17.443 11.965 1.00 43.56 43 THR B O 1
ATOM 2863 N N . LEU C 2 46 ? 27.116 16.138 13.554 1.00 38.66 44 LEU B N 1
ATOM 2864 C CA . LEU C 2 46 ? 26.440 16.758 14.684 1.00 43.76 44 LEU B CA 1
ATOM 2865 C C . LEU C 2 46 ? 27.476 17.381 15.612 1.00 42.39 44 LEU B C 1
ATOM 2866 O O . LEU C 2 46 ? 28.576 16.849 15.778 1.00 38.71 44 LEU B O 1
ATOM 2871 N N . SER C 2 47 ? 27.129 18.527 16.192 1.00 40.06 45 SER B N 1
ATOM 2872 C CA . SER C 2 47 ? 27.965 19.189 17.194 1.00 42.01 45 SER B CA 1
ATOM 2873 C C . SER C 2 47 ? 27.025 19.785 18.238 1.00 49.97 45 SER B C 1
ATOM 2874 O O . SER C 2 47 ? 26.368 20.801 17.984 1.00 40.58 45 SER B O 1
ATOM 2877 N N . TRP C 2 48 ? 26.931 19.123 19.390 1.00 50.23 46 TRP B N 1
ATOM 2878 C CA . TRP C 2 48 ? 26.148 19.608 20.520 1.00 44.45 46 TRP B CA 1
ATOM 2879 C C . TRP C 2 48 ? 27.126 20.148 21.556 1.00 47.34 46 TRP B C 1
ATOM 2880 O O . TRP C 2 48 ? 27.892 19.386 22.153 1.00 45.99 46 TRP B O 1
ATOM 2891 N N . ASN C 2 49 ? 27.107 21.467 21.752 1.00 51.23 47 ASN B N 1
ATOM 2892 C CA . ASN C 2 49 ? 27.956 22.136 22.736 1.00 46.70 47 ASN B CA 1
ATOM 2893 C C . ASN C 2 49 ? 29.434 21.849 22.508 1.00 47.45 47 ASN B C 1
ATOM 2894 O O . ASN C 2 49 ? 30.216 21.790 23.458 1.00 48.31 47 ASN B O 1
ATOM 2899 N N . GLY C 2 50 ? 29.831 21.686 21.250 1.00 47.48 48 GLY B N 1
ATOM 2900 C CA . GLY C 2 50 ? 31.197 21.345 20.926 1.00 46.04 48 GLY B CA 1
ATOM 2901 C C . GLY C 2 50 ? 31.516 19.867 20.964 1.00 53.84 48 GLY B C 1
ATOM 2902 O O . GLY C 2 50 ? 32.661 19.488 20.686 1.00 64.70 48 GLY B O 1
ATOM 2903 N N . ASN C 2 51 ? 30.553 19.019 21.307 1.00 51.15 49 ASN B N 1
ATOM 2904 C CA . ASN C 2 51 ? 30.755 17.575 21.287 1.00 41.48 49 ASN B CA 1
ATOM 2905 C C . ASN C 2 51 ? 30.359 17.060 19.908 1.00 42.37 49 ASN B C 1
ATOM 2906 O O . ASN C 2 51 ? 29.182 17.100 19.536 1.00 47.56 49 ASN B O 1
ATOM 2911 N N . GLY C 2 52 ? 31.342 16.580 19.152 1.00 41.25 50 GLY B N 1
ATOM 2912 C CA . GLY C 2 52 ? 31.112 16.164 17.785 1.00 43.09 50 GLY B CA 1
ATOM 2913 C C . GLY C 2 52 ? 30.769 14.692 17.621 1.00 43.69 50 GLY B C 1
ATOM 2914 O O . GLY C 2 52 ? 31.174 13.839 18.406 1.00 45.29 50 GLY B O 1
ATOM 2915 N N . ALA C 2 53 ? 30.013 14.409 16.562 1.00 46.07 51 ALA B N 1
ATOM 2916 C CA . ALA C 2 53 ? 29.649 13.052 16.176 1.00 31.58 51 ALA B CA 1
ATOM 2917 C C . ALA C 2 53 ? 29.604 13.002 14.657 1.00 46.64 51 ALA B C 1
ATOM 2918 O O . ALA C 2 53 ? 28.931 13.824 14.028 1.00 55.88 51 ALA B O 1
ATOM 2920 N N . ILE C 2 54 ? 30.335 12.060 14.068 1.00 49.85 52 ILE B N 1
ATOM 2921 C CA . ILE C 2 54 ? 30.449 11.936 12.619 1.00 48.43 52 ILE B CA 1
ATOM 2922 C C . ILE C 2 54 ? 29.677 10.699 12.186 1.00 42.87 52 ILE B C 1
ATOM 2923 O O . ILE C 2 54 ? 29.987 9.582 12.618 1.00 56.44 52 ILE B O 1
ATOM 2928 N N . GLY C 2 55 ? 28.675 10.891 11.347 1.00 42.89 53 GLY B N 1
ATOM 2929 C CA . GLY C 2 55 ? 27.945 9.727 10.872 1.00 43.25 53 GLY B CA 1
ATOM 2930 C C . GLY C 2 55 ? 26.692 9.451 11.676 1.00 44.41 53 GLY B C 1
ATOM 2931 O O . GLY C 2 55 ? 26.645 9.608 12.895 1.00 41.29 53 GLY B O 1
ATOM 2932 N N . ARG C 2 56 ? 25.657 9.003 10.964 1.00 44.95 54 ARG B N 1
ATOM 2933 C CA . ARG C 2 56 ? 24.351 8.791 11.579 1.00 46.92 54 ARG B CA 1
ATOM 2934 C C . ARG C 2 56 ? 24.424 7.849 12.776 1.00 49.78 54 ARG B C 1
ATOM 2935 O O . ARG C 2 56 ? 23.766 8.083 13.798 1.00 52.49 54 ARG B O 1
ATOM 2943 N N . GLN C 2 57 ? 25.214 6.780 12.673 1.00 47.04 55 GLN B N 1
ATOM 2944 C CA . GLN C 2 57 ? 25.231 5.785 13.742 1.00 50.61 55 GLN B CA 1
ATOM 2945 C C . GLN C 2 57 ? 25.843 6.350 15.020 1.00 54.32 55 GLN B C 1
ATOM 2946 O O . GLN C 2 57 ? 25.327 6.109 16.119 1.00 56.24 55 GLN B O 1
ATOM 2952 N N . MET C 2 58 ? 26.931 7.114 14.898 1.00 40.62 56 MET B N 1
ATOM 2953 C CA . MET C 2 58 ? 27.489 7.775 16.071 1.00 48.26 56 MET B CA 1
ATOM 2954 C C . MET C 2 58 ? 26.530 8.819 16.630 1.00 46.99 56 MET B C 1
ATOM 2955 O O . MET C 2 58 ? 26.467 9.013 17.850 1.00 44.08 56 MET B O 1
ATOM 2960 N N . ILE C 2 59 ? 25.776 9.489 15.756 1.00 40.86 57 ILE B N 1
ATOM 2961 C CA . ILE C 2 59 ? 24.762 10.439 16.204 1.00 43.46 57 ILE B CA 1
ATOM 2962 C C . ILE C 2 59 ? 23.672 9.723 16.989 1.00 45.96 57 ILE B C 1
ATOM 2963 O O . ILE C 2 59 ? 23.253 10.187 18.059 1.00 47.62 57 ILE B O 1
ATOM 2968 N N . GLU C 2 60 ? 23.199 8.582 16.478 1.00 44.91 58 GLU B N 1
ATOM 2969 C CA . GLU C 2 60 ? 22.230 7.782 17.221 1.00 54.01 58 GLU B CA 1
ATOM 2970 C C . GLU C 2 60 ? 22.777 7.409 18.588 1.00 52.52 58 GLU B C 1
ATOM 2971 O O . GLU C 2 60 ? 22.135 7.653 19.617 1.00 57.14 58 GLU B O 1
ATOM 2977 N N . SER C 2 61 ? 23.976 6.821 18.609 1.00 47.27 59 SER B N 1
ATOM 2978 C CA . SER C 2 61 ? 24.616 6.439 19.861 1.00 41.72 59 SER B CA 1
ATOM 2979 C C . SER C 2 61 ? 24.685 7.615 20.819 1.00 46.80 59 SER B C 1
ATOM 2980 O O . SER C 2 61 ? 24.256 7.520 21.975 1.00 49.91 59 SER B O 1
ATOM 2983 N N . TYR C 2 62 ? 25.204 8.744 20.334 1.00 48.92 60 TYR B N 1
ATOM 2984 C CA . TYR C 2 62 ? 25.254 9.968 21.126 1.00 43.63 60 TYR B CA 1
ATOM 2985 C C . TYR C 2 62 ? 23.906 10.280 21.767 1.00 51.04 60 TYR B C 1
ATOM 2986 O O . TYR C 2 62 ? 23.826 10.552 22.971 1.00 47.67 60 TYR B O 1
ATOM 2995 N N . PHE C 2 63 ? 22.830 10.226 20.975 1.00 44.89 61 PHE B N 1
ATOM 2996 C CA . PHE C 2 63 ? 21.513 10.602 21.484 1.00 50.65 61 PHE B CA 1
ATOM 2997 C C . PHE C 2 63 ? 21.029 9.647 22.572 1.00 54.75 61 PHE B C 1
ATOM 2998 O O . PHE C 2 63 ? 20.455 10.083 23.576 1.00 52.18 61 PHE B O 1
ATOM 3006 N N . GLN C 2 64 ? 21.256 8.341 22.398 1.00 54.14 62 GLN B N 1
ATOM 3007 C CA . GLN C 2 64 ? 20.837 7.386 23.420 1.00 57.07 62 GLN B CA 1
ATOM 3008 C C . GLN C 2 64 ? 21.606 7.579 24.721 1.00 54.92 62 GLN B C 1
ATOM 3009 O O . GLN C 2 64 ? 21.109 7.215 25.793 1.00 52.98 62 GLN B O 1
ATOM 3015 N N . GLU C 2 65 ? 22.808 8.155 24.657 1.00 48.74 63 GLU B N 1
ATOM 3016 C CA . GLU C 2 65 ? 23.595 8.394 25.859 1.00 54.89 63 GLU B CA 1
ATOM 3017 C C . GLU C 2 65 ? 23.274 9.720 26.539 1.00 60.20 63 GLU B C 1
ATOM 3018 O O . GLU C 2 65 ? 23.743 9.949 27.658 1.00 61.47 63 GLU B O 1
ATOM 3024 N N . LEU C 2 66 ? 22.491 10.593 25.905 1.00 57.79 64 LEU B N 1
ATOM 3025 C CA . LEU C 2 66 ? 22.138 11.854 26.541 1.00 45.46 64 LEU B CA 1
ATOM 3026 C C . LEU C 2 66 ? 20.991 11.667 27.528 1.00 47.64 64 LEU B C 1
ATOM 3027 O O . LEU C 2 66 ? 20.122 10.813 27.327 1.00 48.68 64 LEU B O 1
ATOM 3032 N N . PRO C 2 67 ? 20.954 12.474 28.589 1.00 38.70 65 PRO B N 1
ATOM 3033 C CA . PRO C 2 67 ? 19.820 12.416 29.516 1.00 47.91 65 PRO B CA 1
ATOM 3034 C C . PRO C 2 67 ? 18.521 12.831 28.840 1.00 49.87 65 PRO B C 1
ATOM 3035 O O . PRO C 2 67 ? 18.502 13.407 27.751 1.00 53.24 65 PRO B O 1
ATOM 3039 N N . SER C 2 68 ? 17.418 12.518 29.509 1.00 60.86 66 SER B N 1
ATOM 3040 C CA . SER C 2 68 ? 16.105 12.874 28.995 1.00 54.32 66 SER B CA 1
ATOM 3041 C C . SER C 2 68 ? 15.979 14.386 28.862 1.00 55.51 66 SER B C 1
ATOM 3042 O O . SER C 2 68 ? 16.565 15.155 29.629 1.00 61.80 66 SER B O 1
ATOM 3045 N N . SER C 2 69 ? 15.198 14.813 27.875 1.00 57.13 67 SER B N 1
ATOM 3046 C CA . SER C 2 69 ? 15.149 16.215 27.496 1.00 49.71 67 SER B CA 1
ATOM 3047 C C . SER C 2 69 ? 13.731 16.612 27.127 1.00 43.47 67 SER B C 1
ATOM 3048 O O . SER C 2 69 ? 12.918 15.787 26.705 1.00 45.69 67 SER B O 1
ATOM 3051 N N . ASN C 2 70 ? 13.448 17.900 27.292 1.00 44.01 68 ASN B N 1
ATOM 3052 C CA . ASN C 2 70 ? 12.225 18.498 26.773 1.00 50.69 68 ASN B CA 1
ATOM 3053 C C . ASN C 2 70 ? 12.571 19.844 26.154 1.00 55.74 68 ASN B C 1
ATOM 3054 O O . ASN C 2 70 ? 13.019 20.756 26.859 1.00 51.28 68 ASN B O 1
ATOM 3059 N N . HIS C 2 71 ? 12.355 19.966 24.846 1.00 46.41 69 HIS B N 1
ATOM 3060 C CA . HIS C 2 71 ? 12.665 21.180 24.105 1.00 47.29 69 HIS B CA 1
ATOM 3061 C C . HIS C 2 71 ? 11.389 21.969 23.836 1.00 46.04 69 HIS B C 1
ATOM 3062 O O . HIS C 2 71 ? 10.393 21.407 23.366 1.00 46.62 69 HIS B O 1
ATOM 3069 N N . GLN C 2 72 ? 11.421 23.266 24.151 1.00 47.87 70 GLN B N 1
ATOM 3070 C CA . GLN C 2 72 ? 10.340 24.202 23.851 1.00 48.89 70 GLN B CA 1
ATOM 3071 C C . GLN C 2 72 ? 10.848 25.201 22.817 1.00 47.50 70 GLN B C 1
ATOM 3072 O O . GLN C 2 72 ? 11.729 26.015 23.112 1.00 41.90 70 GLN B O 1
ATOM 3078 N N . LEU C 2 73 ? 10.283 25.146 21.618 1.00 45.93 71 LEU B N 1
ATOM 3079 C CA . LEU C 2 73 ? 10.704 26.021 20.533 1.00 52.05 71 LEU B CA 1
ATOM 3080 C C . LEU C 2 73 ? 10.033 27.389 20.630 1.00 45.83 71 LEU B C 1
ATOM 3081 O O . LEU C 2 73 ? 8.837 27.492 20.910 1.00 44.63 71 LEU B O 1
ATOM 3086 N N . ASN C 2 74 ? 10.810 28.442 20.391 1.00 43.88 72 ASN B N 1
ATOM 3087 C CA . ASN C 2 74 ? 10.291 29.806 20.406 1.00 50.77 72 ASN B CA 1
ATOM 3088 C C . ASN C 2 74 ? 10.390 30.483 19.051 1.00 52.44 72 ASN B C 1
ATOM 3089 O O . ASN C 2 74 ? 9.377 30.955 18.522 1.00 51.81 72 ASN B O 1
ATOM 3094 N N . THR C 2 75 ? 11.582 30.541 18.471 1.00 53.30 73 THR B N 1
ATOM 3095 C CA . THR C 2 75 ? 11.782 31.183 17.187 1.00 51.26 73 THR B CA 1
ATOM 3096 C C . THR C 2 75 ? 12.192 30.150 16.151 1.00 56.16 73 THR B C 1
ATOM 3097 O O . THR C 2 75 ? 12.807 29.129 16.474 1.00 61.99 73 THR B O 1
ATOM 3101 N N . LEU C 2 76 ? 11.836 30.430 14.901 1.00 49.82 74 LEU B N 1
ATOM 3102 C CA . LEU C 2 76 ? 12.202 29.584 13.778 1.00 42.90 74 LEU B CA 1
ATOM 3103 C C . LEU C 2 76 ? 12.478 30.474 12.581 1.00 48.99 74 LEU B C 1
ATOM 3104 O O . LEU C 2 76 ? 11.669 31.347 12.254 1.00 55.80 74 LEU B O 1
ATOM 3109 N N . ASP C 2 77 ? 13.622 30.256 11.943 1.00 46.93 75 ASP B N 1
ATOM 3110 C CA . ASP C 2 77 ? 14.008 30.975 10.743 1.00 43.59 75 ASP B CA 1
ATOM 3111 C C . ASP C 2 77 ? 14.567 29.964 9.759 1.00 44.28 75 ASP B C 1
ATOM 3112 O O . ASP C 2 77 ? 15.078 28.919 10.159 1.00 50.09 75 ASP B O 1
ATOM 3117 N N . ALA C 2 78 ? 14.451 30.264 8.469 1.00 42.88 76 ALA B N 1
ATOM 3118 C CA . ALA C 2 78 ? 14.931 29.315 7.473 1.00 48.51 76 ALA B CA 1
ATOM 3119 C C . ALA C 2 78 ? 15.260 30.032 6.175 1.00 51.49 76 ALA B C 1
ATOM 3120 O O . ALA C 2 78 ? 14.668 31.064 5.857 1.00 61.56 76 ALA B O 1
ATOM 3122 N N . GLN C 2 79 ? 16.207 29.460 5.426 1.00 41.01 77 GLN B N 1
ATOM 3123 C CA . GLN C 2 79 ? 16.680 30.046 4.180 1.00 45.99 77 GLN B CA 1
ATOM 3124 C C . GLN C 2 79 ? 16.963 28.966 3.150 1.00 38.97 77 GLN B C 1
ATOM 3125 O O . GLN C 2 79 ? 17.523 27.919 3.490 1.00 50.32 77 GLN B O 1
ATOM 3131 N N . PRO C 2 80 ? 16.578 29.186 1.901 1.00 47.72 78 PRO B N 1
ATOM 3132 C CA . PRO C 2 80 ? 17.022 28.286 0.831 1.00 51.82 78 PRO B CA 1
ATOM 3133 C C . PRO C 2 80 ? 18.489 28.539 0.500 1.00 50.84 78 PRO B C 1
ATOM 3134 O O . PRO C 2 80 ? 18.941 29.685 0.449 1.00 52.85 78 PRO B O 1
ATOM 3138 N N . ILE C 2 81 ? 19.240 27.461 0.305 1.00 41.19 79 ILE B N 1
ATOM 3139 C CA . ILE C 2 81 ? 20.633 27.543 -0.120 1.00 52.83 79 ILE B CA 1
ATOM 3140 C C . ILE C 2 81 ? 20.688 27.053 -1.557 1.00 52.56 79 ILE B C 1
ATOM 3141 O O . ILE C 2 81 ? 20.384 25.886 -1.828 1.00 67.35 79 ILE B O 1
ATOM 3146 N N . VAL C 2 82 ? 21.068 27.937 -2.478 1.00 59.82 80 VAL B N 1
ATOM 3147 C CA . VAL C 2 82 ? 21.153 27.617 -3.903 1.00 77.07 80 VAL B CA 1
ATOM 3148 C C . VAL C 2 82 ? 22.609 27.795 -4.346 1.00 106.65 80 VAL B C 1
ATOM 3149 O O . VAL C 2 82 ? 23.136 28.915 -4.336 1.00 97.26 80 VAL B O 1
ATOM 3153 N N . ASP C 2 83 ? 23.263 26.685 -4.707 1.00 95.28 81 ASP B N 1
ATOM 3154 C CA . ASP C 2 83 ? 24.707 26.657 -4.990 1.00 99.27 81 ASP B CA 1
ATOM 3155 C C . ASP C 2 83 ? 25.153 25.219 -5.263 1.00 98.81 81 ASP B C 1
ATOM 3156 O O . ASP C 2 83 ? 26.027 24.956 -6.094 1.00 98.45 81 ASP B O 1
ATOM 3161 N N . GLN C 2 89 ? 19.666 18.877 -6.390 1.00 108.48 87 GLN B N 1
ATOM 3162 C CA . GLN C 2 89 ? 19.321 18.761 -4.977 1.00 104.28 87 GLN B CA 1
ATOM 3163 C C . GLN C 2 89 ? 19.359 20.129 -4.300 1.00 98.20 87 GLN B C 1
ATOM 3164 O O . GLN C 2 89 ? 20.158 20.992 -4.669 1.00 111.32 87 GLN B O 1
ATOM 3166 N N . LEU C 2 90 ? 18.490 20.318 -3.309 1.00 103.79 88 LEU B N 1
ATOM 3167 C CA . LEU C 2 90 ? 18.340 21.591 -2.621 1.00 80.40 88 LEU B CA 1
ATOM 3168 C C . LEU C 2 90 ? 18.487 21.403 -1.116 1.00 73.97 88 LEU B C 1
ATOM 3169 O O . LEU C 2 90 ? 18.111 20.365 -0.560 1.00 67.31 88 LEU B O 1
ATOM 3174 N N . ALA C 2 91 ? 19.024 22.428 -0.459 1.00 66.76 89 ALA B N 1
ATOM 3175 C CA . ALA C 2 91 ? 19.290 22.389 0.970 1.00 64.38 89 ALA B CA 1
ATOM 3176 C C . ALA C 2 91 ? 18.733 23.636 1.641 1.00 57.88 89 ALA B C 1
ATOM 3177 O O . ALA C 2 91 ? 18.731 24.724 1.061 1.00 59.89 89 ALA B O 1
ATOM 3179 N N . TYR C 2 92 ? 18.269 23.466 2.878 1.00 55.57 90 TYR B N 1
ATOM 3180 C CA . TYR C 2 92 ? 17.713 24.552 3.676 1.00 51.68 90 TYR B CA 1
ATOM 3181 C C . TYR C 2 92 ? 18.571 24.801 4.909 1.00 43.36 90 TYR B C 1
ATOM 3182 O O . TYR C 2 92 ? 18.876 23.867 5.657 1.00 38.41 90 TYR B O 1
ATOM 3191 N N . LEU C 2 93 ? 18.930 26.059 5.127 1.00 43.17 91 LEU B N 1
ATOM 3192 C CA . LEU C 2 93 ? 19.525 26.495 6.381 1.00 41.45 91 LEU B CA 1
ATOM 3193 C C . LEU C 2 93 ? 18.410 26.855 7.353 1.00 43.61 91 LEU B C 1
ATOM 3194 O O . LEU C 2 93 ? 17.541 27.666 7.025 1.00 47.72 91 LEU B O 1
ATOM 3199 N N . ILE C 2 94 ? 18.431 26.255 8.543 1.00 41.29 92 ILE B N 1
ATOM 3200 C CA . ILE C 2 94 ? 17.368 26.441 9.527 1.00 44.48 92 ILE B CA 1
ATOM 3201 C C . ILE C 2 94 ? 17.983 26.873 10.850 1.00 38.84 92 ILE B C 1
ATOM 3202 O O . ILE C 2 94 ? 18.933 26.246 11.331 1.00 47.54 92 ILE B O 1
ATOM 3207 N N . MET C 2 95 ? 17.439 27.939 11.435 1.00 39.60 93 MET B N 1
ATOM 3208 C CA . MET C 2 95 ? 17.851 28.434 12.743 1.00 41.99 93 MET B CA 1
ATOM 3209 C C . MET C 2 95 ? 16.669 28.359 13.698 1.00 40.49 93 MET B C 1
ATOM 3210 O O . MET C 2 95 ? 15.651 29.024 13.485 1.00 42.83 93 MET B O 1
ATOM 3215 N N . ALA C 2 96 ? 16.805 27.549 14.740 1.00 33.54 94 ALA B N 1
ATOM 3216 C CA . ALA C 2 96 ? 15.778 27.387 15.755 1.00 29.02 94 ALA B CA 1
ATOM 3217 C C . ALA C 2 96 ? 16.318 27.822 17.108 1.00 32.88 94 ALA B C 1
ATOM 3218 O O . ALA C 2 96 ? 17.510 27.681 17.392 1.00 39.55 94 ALA B O 1
ATOM 3220 N N . SER C 2 97 ? 15.435 28.360 17.945 1.00 37.44 95 SER B N 1
ATOM 3221 C CA . SER C 2 97 ? 15.819 28.726 19.300 1.00 39.16 95 SER B CA 1
ATOM 3222 C C . SER C 2 97 ? 14.649 28.482 20.235 1.00 40.02 95 SER B C 1
ATOM 3223 O O . SER C 2 97 ? 13.486 28.646 19.855 1.00 45.96 95 SER B O 1
ATOM 3226 N N . GLY C 2 98 ? 14.976 28.081 21.459 1.00 38.41 96 GLY B N 1
ATOM 3227 C CA . GLY C 2 98 ? 13.995 27.980 22.516 1.00 42.12 96 GLY B CA 1
ATOM 3228 C C . GLY C 2 98 ? 14.611 27.687 23.869 1.00 44.51 96 GLY B C 1
ATOM 3229 O O . GLY C 2 98 ? 15.727 28.126 24.167 1.00 38.89 96 GLY B O 1
ATOM 3230 N N . SER C 2 99 ? 13.881 26.939 24.693 1.00 54.97 97 SER B N 1
ATOM 3231 C CA . SER C 2 99 ? 14.324 26.534 26.017 1.00 50.76 97 SER B CA 1
ATOM 3232 C C . SER C 2 99 ? 14.274 25.016 26.119 1.00 48.88 97 SER B C 1
ATOM 3233 O O . SER C 2 99 ? 13.389 24.370 25.547 1.00 51.57 97 SER B O 1
ATOM 3236 N N . VAL C 2 100 ? 15.227 24.448 26.855 1.00 46.70 98 VAL B N 1
ATOM 3237 C CA . VAL C 2 100 ? 15.368 23.001 26.959 1.00 48.09 98 VAL B CA 1
ATOM 3238 C C . VAL C 2 100 ? 15.450 22.609 28.428 1.00 48.49 98 VAL B C 1
ATOM 3239 O O . VAL C 2 100 ? 16.094 23.291 29.233 1.00 52.56 98 VAL B O 1
ATOM 3243 N N . LYS C 2 101 ? 14.782 21.516 28.779 1.00 48.05 99 LYS B N 1
ATOM 3244 C CA . LYS C 2 101 ? 14.780 20.973 30.134 1.00 52.50 99 LYS B CA 1
ATOM 3245 C C . LYS C 2 101 ? 15.426 19.596 30.070 1.00 52.50 99 LYS B C 1
ATOM 3246 O O . LYS C 2 101 ? 14.807 18.628 29.619 1.00 55.70 99 LYS B O 1
ATOM 3252 N N . PHE C 2 102 ? 16.674 19.513 30.513 1.00 61.44 100 PHE B N 1
ATOM 3253 C CA . PHE C 2 102 ? 17.392 18.247 30.550 1.00 65.44 100 PHE B CA 1
ATOM 3254 C C . PHE C 2 102 ? 17.168 17.584 31.901 1.00 71.54 100 PHE B C 1
ATOM 3255 O O . PHE C 2 102 ? 17.490 18.163 32.943 1.00 76.83 100 PHE B O 1
ATOM 3263 N N . ALA C 2 103 ? 16.616 16.375 31.876 1.00 71.51 101 ALA B N 1
ATOM 3264 C CA . ALA C 2 103 ? 16.224 15.693 33.100 1.00 84.03 101 ALA B CA 1
ATOM 3265 C C . ALA C 2 103 ? 17.453 15.206 33.857 1.00 87.60 101 ALA B C 1
ATOM 3266 O O . ALA C 2 103 ? 18.249 14.425 33.327 1.00 94.50 101 ALA B O 1
ATOM 3268 N N . ASP C 2 104 ? 17.620 15.691 35.082 1.00 87.91 102 ASP B N 1
ATOM 3269 C CA . ASP C 2 104 ? 16.758 16.749 35.582 1.00 93.06 102 ASP B CA 1
ATOM 3270 C C . ASP C 2 104 ? 17.627 17.870 36.138 1.00 102.66 102 ASP B C 1
ATOM 3271 O O . ASP C 2 104 ? 18.226 17.747 37.206 1.00 101.38 102 ASP B O 1
ATOM 3276 N N . GLN C 2 105 ? 17.707 18.952 35.367 1.00 102.15 103 GLN B N 1
ATOM 3277 C CA . GLN C 2 105 ? 18.467 20.138 35.712 1.00 92.86 103 GLN B CA 1
ATOM 3278 C C . GLN C 2 105 ? 17.566 21.360 35.579 1.00 90.19 103 GLN B C 1
ATOM 3279 O O . GLN C 2 105 ? 16.375 21.258 35.267 1.00 77.63 103 GLN B O 1
ATOM 3285 N N . GLN C 2 106 ? 18.151 22.530 35.816 1.00 81.86 104 GLN B N 1
ATOM 3286 C CA . GLN C 2 106 ? 17.435 23.780 35.642 1.00 87.07 104 GLN B CA 1
ATOM 3287 C C . GLN C 2 106 ? 17.103 23.995 34.168 1.00 80.61 104 GLN B C 1
ATOM 3288 O O . GLN C 2 106 ? 17.613 23.311 33.278 1.00 80.16 104 GLN B O 1
ATOM 3294 N N . LEU C 2 107 ? 16.233 24.966 33.913 1.00 72.53 105 LEU B N 1
ATOM 3295 C CA . LEU C 2 107 ? 15.895 25.303 32.540 1.00 69.52 105 LEU B CA 1
ATOM 3296 C C . LEU C 2 107 ? 17.060 26.028 31.880 1.00 61.57 105 LEU B C 1
ATOM 3297 O O . LEU C 2 107 ? 17.685 26.904 32.483 1.00 62.88 105 LEU B O 1
ATOM 3302 N N . ARG C 2 108 ? 17.354 25.653 30.640 1.00 56.09 106 ARG B N 1
ATOM 3303 C CA . ARG C 2 108 ? 18.393 26.286 29.843 1.00 61.70 106 ARG B CA 1
ATOM 3304 C C . ARG C 2 108 ? 17.794 26.783 28.531 1.00 58.57 106 ARG B C 1
ATOM 3305 O O . ARG C 2 108 ? 16.714 26.354 28.117 1.00 54.60 106 ARG B O 1
ATOM 3313 N N . LYS C 2 109 ? 18.496 27.706 27.881 1.00 49.45 107 LYS B N 1
ATOM 3314 C CA . LYS C 2 109 ? 18.111 28.190 26.563 1.00 44.13 107 LYS B CA 1
ATOM 3315 C C . LYS C 2 109 ? 19.069 27.632 25.516 1.00 38.50 107 LYS B C 1
ATOM 3316 O O . LYS C 2 109 ? 20.232 27.350 25.806 1.00 42.56 107 LYS B O 1
ATOM 3322 N N . PHE C 2 110 ? 18.569 27.454 24.298 1.00 45.04 108 PHE B N 1
ATOM 3323 C CA . PHE C 2 110 ? 19.350 26.797 23.262 1.00 46.11 108 PHE B CA 1
ATOM 3324 C C . PHE C 2 110 ? 19.094 27.443 21.908 1.00 44.71 108 PHE B C 1
ATOM 3325 O O . PHE C 2 110 ? 18.011 27.971 21.639 1.00 41.86 108 PHE B O 1
ATOM 3333 N N . GLN C 2 111 ? 20.118 27.390 21.064 1.00 43.96 109 GLN B N 1
ATOM 3334 C CA . GLN C 2 111 ? 20.034 27.734 19.653 1.00 43.95 109 GLN B CA 1
ATOM 3335 C C . GLN C 2 111 ? 20.547 26.551 18.846 1.00 42.24 109 GLN B C 1
ATOM 3336 O O . GLN C 2 111 ? 21.500 25.880 19.257 1.00 41.66 109 GLN B O 1
ATOM 3342 N N . GLN C 2 112 ? 19.908 26.286 17.706 1.00 36.27 110 GLN B N 1
ATOM 3343 C CA . GLN C 2 112 ? 20.265 25.133 16.889 1.00 38.89 110 GLN B CA 1
ATOM 3344 C C . GLN C 2 112 ? 20.196 25.490 15.414 1.00 39.55 110 GLN B C 1
ATOM 3345 O O . GLN C 2 112 ? 19.192 26.032 14.946 1.00 41.56 110 GLN B O 1
ATOM 3351 N N . THR C 2 113 ? 21.263 25.184 14.687 1.00 50.01 111 THR B N 1
ATOM 3352 C CA . THR C 2 113 ? 21.325 25.402 13.251 1.00 44.98 111 THR B CA 1
ATOM 3353 C C . THR C 2 113 ? 21.322 24.056 12.543 1.00 42.99 111 THR B C 1
ATOM 3354 O O . THR C 2 113 ? 22.169 23.201 12.823 1.00 44.23 111 THR B O 1
ATOM 3358 N N . PHE C 2 114 ? 20.359 23.868 11.650 1.00 38.45 112 PHE B N 1
ATOM 3359 C CA . PHE C 2 114 ? 20.299 22.706 10.781 1.00 39.56 112 PHE B CA 1
ATOM 3360 C C . PHE C 2 114 ? 20.638 23.111 9.357 1.00 38.28 112 PHE B C 1
ATOM 3361 O O . PHE C 2 114 ? 20.386 24.243 8.939 1.00 33.91 112 PHE B O 1
ATOM 3369 N N . ILE C 2 115 ? 21.193 22.165 8.611 1.00 37.01 113 ILE B N 1
ATOM 3370 C CA . ILE C 2 115 ? 21.122 22.171 7.159 1.00 39.09 113 ILE B CA 1
ATOM 3371 C C . ILE C 2 115 ? 20.456 20.862 6.767 1.00 41.17 113 ILE B C 1
ATOM 3372 O O . ILE C 2 115 ? 21.055 19.787 6.908 1.00 44.17 113 ILE B O 1
ATOM 3377 N N . VAL C 2 116 ? 19.209 20.939 6.311 1.00 40.77 114 VAL B N 1
ATOM 3378 C CA . VAL C 2 116 ? 18.488 19.759 5.855 1.00 47.57 114 VAL B CA 1
ATOM 3379 C C . VAL C 2 116 ? 18.502 19.727 4.335 1.00 53.03 114 VAL B C 1
ATOM 3380 O O . VAL C 2 116 ? 18.577 20.764 3.661 1.00 43.16 114 VAL B O 1
ATOM 3384 N N . THR C 2 117 ? 18.452 18.513 3.793 1.00 57.73 115 THR B N 1
ATOM 3385 C CA . THR C 2 117 ? 18.368 18.282 2.361 1.00 58.11 115 THR B CA 1
ATOM 3386 C C . THR C 2 117 ? 17.485 17.066 2.134 1.00 56.92 115 THR B C 1
ATOM 3387 O O . THR C 2 117 ? 17.254 16.264 3.043 1.00 62.00 115 THR B O 1
ATOM 3391 N N . ALA C 2 118 ? 16.993 16.937 0.909 1.00 65.55 116 ALA B N 1
ATOM 3392 C CA . ALA C 2 118 ? 15.963 15.963 0.573 1.00 64.50 116 ALA B CA 1
ATOM 3393 C C . ALA C 2 118 ? 16.579 14.699 -0.015 1.00 60.26 116 ALA B C 1
ATOM 3394 O O . ALA C 2 118 ? 17.425 14.772 -0.911 1.00 64.78 116 ALA B O 1
ATOM 3396 N N . GLU C 2 119 ? 16.156 13.546 0.497 1.00 60.54 117 GLU B N 1
ATOM 3397 C CA . GLU C 2 119 ? 16.527 12.246 -0.051 1.00 72.09 117 GLU B CA 1
ATOM 3398 C C . GLU C 2 119 ? 15.252 11.442 -0.244 1.00 85.34 117 GLU B C 1
ATOM 3399 O O . GLU C 2 119 ? 14.523 11.198 0.725 1.00 83.37 117 GLU B O 1
ATOM 3405 N N . ASN C 2 120 ? 14.979 11.041 -1.489 1.00 93.03 118 ASN B N 1
ATOM 3406 C CA . ASN C 2 120 ? 13.780 10.268 -1.826 1.00 88.36 118 ASN B CA 1
ATOM 3407 C C . ASN C 2 120 ? 12.522 10.942 -1.283 1.00 87.53 118 ASN B C 1
ATOM 3408 O O . ASN C 2 120 ? 11.629 10.289 -0.738 1.00 87.09 118 ASN B O 1
ATOM 3410 N N . ASP C 2 121 ? 12.468 12.270 -1.422 1.00 83.59 119 ASP B N 1
ATOM 3411 C CA . ASP C 2 121 ? 11.320 13.079 -1.002 1.00 90.70 119 ASP B CA 1
ATOM 3412 C C . ASP C 2 121 ? 11.102 13.000 0.508 1.00 93.76 119 ASP B C 1
ATOM 3413 O O . ASP C 2 121 ? 9.971 12.893 0.990 1.00 96.26 119 ASP B O 1
ATOM 3415 N N . LYS C 2 122 ? 12.199 13.057 1.259 1.00 87.81 120 LYS B N 1
ATOM 3416 C CA . LYS C 2 122 ? 12.177 13.136 2.712 1.00 75.52 120 LYS B CA 1
ATOM 3417 C C . LYS C 2 122 ? 13.360 13.979 3.164 1.00 73.92 120 LYS B C 1
ATOM 3418 O O . LYS C 2 122 ? 14.463 13.852 2.623 1.00 69.80 120 LYS B O 1
ATOM 3420 N N . TRP C 2 123 ? 13.126 14.843 4.148 1.00 67.71 121 TRP B N 1
ATOM 3421 C CA . TRP C 2 123 ? 14.120 15.824 4.564 1.00 62.71 121 TRP B CA 1
ATOM 3422 C C . TRP C 2 123 ? 14.948 15.295 5.727 1.00 64.38 121 TRP B C 1
ATOM 3423 O O . TRP C 2 123 ? 14.401 14.856 6.745 1.00 70.80 121 TRP B O 1
ATOM 3434 N N . LYS C 2 124 ? 16.268 15.348 5.571 1.00 59.37 122 LYS B N 1
ATOM 3435 C CA . LYS C 2 124 ? 17.194 14.760 6.523 1.00 59.03 122 LYS B CA 1
ATOM 3436 C C . LYS C 2 124 ? 18.317 15.739 6.832 1.00 50.20 122 LYS B C 1
ATOM 3437 O O . LYS C 2 124 ? 18.677 16.577 6.004 1.00 49.88 122 LYS B O 1
ATOM 3443 N N . VAL C 2 125 ? 18.874 15.613 8.036 1.00 49.81 123 VAL B N 1
ATOM 3444 C CA . VAL C 2 125 ? 19.918 16.524 8.485 1.00 44.39 123 VAL B CA 1
ATOM 3445 C C . VAL C 2 125 ? 21.221 16.235 7.754 1.00 41.84 123 VAL B C 1
ATOM 3446 O O . VAL C 2 125 ? 21.618 15.076 7.586 1.00 39.44 123 VAL B O 1
ATOM 3450 N N . VAL C 2 126 ? 21.893 17.296 7.311 1.00 42.60 124 VAL B N 1
ATOM 3451 C CA . VAL C 2 126 ? 23.274 17.223 6.863 1.00 35.68 124 VAL B CA 1
ATOM 3452 C C . VAL C 2 126 ? 24.225 17.703 7.947 1.00 44.81 124 VAL B C 1
ATOM 3453 O O . VAL C 2 126 ? 25.335 17.182 8.086 1.00 35.35 124 VAL B O 1
ATOM 3457 N N . SER C 2 127 ? 23.796 18.699 8.723 1.00 46.30 125 SER B N 1
ATOM 3458 C CA . SER C 2 127 ? 24.615 19.340 9.739 1.00 40.89 125 SER B CA 1
ATOM 3459 C C . SER C 2 127 ? 23.720 19.789 10.879 1.00 41.86 125 SER B C 1
ATOM 3460 O O . SER C 2 127 ? 22.653 20.364 10.648 1.00 41.22 125 SER B O 1
ATOM 3463 N N . ASP C 2 128 ? 24.157 19.511 12.103 1.00 47.68 126 ASP B N 1
ATOM 3464 C CA . ASP C 2 128 ? 23.400 19.807 13.314 1.00 37.53 126 ASP B CA 1
ATOM 3465 C C . ASP C 2 128 ? 24.345 20.499 14.284 1.00 45.97 126 ASP B C 1
ATOM 3466 O O . ASP C 2 128 ? 25.310 19.889 14.757 1.00 46.79 126 ASP B O 1
ATOM 3471 N N . CYS C 2 129 ? 24.074 21.768 14.576 1.00 43.51 127 CYS B N 1
ATOM 3472 C CA . CYS C 2 129 ? 24.851 22.527 15.549 1.00 41.32 127 CYS B CA 1
ATOM 3473 C C . CYS C 2 129 ? 23.931 22.973 16.673 1.00 45.90 127 CYS B C 1
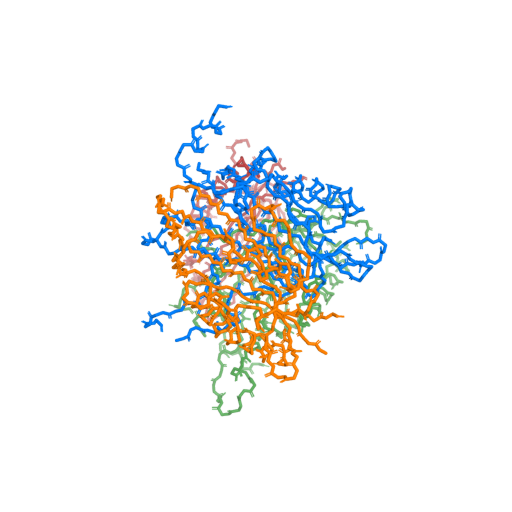ATOM 3474 O O . CYS C 2 129 ? 22.954 23.688 16.432 1.00 36.53 127 CYS B O 1
ATOM 3477 N N . TYR C 2 130 ? 24.256 22.562 17.896 1.00 44.04 128 TYR B N 1
ATOM 3478 C CA . TYR C 2 130 ? 23.433 22.805 19.073 1.00 41.30 128 TYR B CA 1
ATOM 3479 C C . TYR C 2 130 ? 24.286 23.480 20.134 1.00 45.82 128 TYR B C 1
ATOM 3480 O O . TYR C 2 130 ? 25.339 22.954 20.513 1.00 49.93 128 TYR B O 1
ATOM 3489 N N . ARG C 2 131 ? 23.839 24.644 20.605 1.00 49.10 129 ARG B N 1
ATOM 3490 C CA . ARG C 2 131 ? 24.530 25.387 21.652 1.00 47.94 129 ARG B CA 1
ATOM 3491 C C . ARG C 2 131 ? 23.515 25.851 22.679 1.00 46.05 129 ARG B C 1
ATOM 3492 O O . ARG C 2 131 ? 22.481 26.418 22.314 1.00 47.94 129 ARG B O 1
ATOM 3500 N N . MET C 2 132 ? 23.818 25.624 23.957 1.00 51.98 130 MET B N 1
ATOM 3501 C CA . MET C 2 132 ? 22.925 25.989 25.045 1.00 42.28 130 MET B CA 1
ATOM 3502 C C . MET C 2 132 ? 23.648 26.864 26.060 1.00 35.78 130 MET B C 1
ATOM 3503 O O . MET C 2 132 ? 24.876 26.855 26.164 1.00 39.39 130 MET B O 1
ATOM 3508 N N . GLN C 2 133 ? 22.861 27.631 26.809 1.00 41.24 131 GLN B N 1
ATOM 3509 C CA . GLN C 2 133 ? 23.382 28.552 27.805 1.00 49.30 131 GLN B CA 1
ATOM 3510 C C . GLN C 2 133 ? 22.494 28.513 29.038 1.00 59.15 131 GLN B C 1
ATOM 3511 O O . GLN C 2 133 ? 21.373 27.998 29.009 1.00 58.98 131 GLN B O 1
ATOM 3517 N N . GLU C 2 134 ? 23.004 29.098 30.122 1.00 60.76 132 GLU B N 1
ATOM 3518 C CA . GLU C 2 134 ? 22.351 29.060 31.422 1.00 64.06 132 GLU B CA 1
ATOM 3519 C C . GLU C 2 134 ? 21.192 30.056 31.483 1.00 69.92 132 GLU B C 1
ATOM 3520 O O . GLU C 2 134 ? 20.903 30.783 30.527 1.00 65.48 132 GLU B O 1
ATOM 3522 N N . VAL C 2 135 ? 20.528 30.085 32.640 1.00 89.66 133 VAL B N 1
ATOM 3523 C CA . VAL C 2 135 ? 19.324 30.885 32.880 1.00 84.31 133 VAL B CA 1
ATOM 3524 C C . VAL C 2 135 ? 18.228 30.520 31.886 1.00 68.33 133 VAL B C 1
ATOM 3525 O O . VAL C 2 135 ? 17.709 31.382 31.179 1.00 80.28 133 VAL B O 1
ATOM 3527 N N . ASP D 2 4 ? 29.808 58.051 14.368 1.00 104.68 2 ASP D N 1
ATOM 3528 C CA . ASP D 2 4 ? 30.198 58.913 15.478 1.00 118.47 2 ASP D CA 1
ATOM 3529 C C . ASP D 2 4 ? 28.989 59.601 16.109 1.00 123.51 2 ASP D C 1
ATOM 3530 O O . ASP D 2 4 ? 27.933 59.716 15.486 1.00 116.72 2 ASP D O 1
ATOM 3532 N N . SER D 2 5 ? 29.160 60.064 17.348 1.00 128.24 3 SER D N 1
ATOM 3533 C CA . SER D 2 5 ? 28.101 60.719 18.109 1.00 123.99 3 SER D CA 1
ATOM 3534 C C . SER D 2 5 ? 28.138 62.237 17.999 1.00 123.32 3 SER D C 1
ATOM 3535 O O . SER D 2 5 ? 27.079 62.871 17.941 1.00 124.37 3 SER D O 1
ATOM 3537 N N . ASP D 2 6 ? 29.331 62.843 17.973 1.00 128.18 4 ASP D N 1
ATOM 3538 C CA . ASP D 2 6 ? 29.408 64.287 17.768 1.00 127.60 4 ASP D CA 1
ATOM 3539 C C . ASP D 2 6 ? 28.867 64.681 16.400 1.00 125.80 4 ASP D C 1
ATOM 3540 O O . ASP D 2 6 ? 28.397 65.811 16.218 1.00 117.81 4 ASP D O 1
ATOM 3545 N N . LEU D 2 7 ? 28.937 63.766 15.429 1.00 122.61 5 LEU D N 1
ATOM 3546 C CA . LEU D 2 7 ? 28.290 64.003 14.146 1.00 114.52 5 LEU D CA 1
ATOM 3547 C C . LEU D 2 7 ? 26.780 64.096 14.313 1.00 103.58 5 LEU D C 1
ATOM 3548 O O . LEU D 2 7 ? 26.137 64.961 13.708 1.00 107.38 5 LEU D O 1
ATOM 3553 N N . LYS D 2 8 ? 26.197 63.219 15.134 1.00 102.45 6 LYS D N 1
ATOM 3554 C CA . LYS D 2 8 ? 24.772 63.330 15.423 1.00 105.46 6 LYS D CA 1
ATOM 3555 C C . LYS D 2 8 ? 24.465 64.641 16.134 1.00 110.59 6 LYS D C 1
ATOM 3556 O O . LYS D 2 8 ? 23.412 65.249 15.906 1.00 104.61 6 LYS D O 1
ATOM 3558 N N . ALA D 2 9 ? 25.379 65.096 16.994 1.00 114.70 7 ALA D N 1
ATOM 3559 C CA . ALA D 2 9 ? 25.221 66.408 17.610 1.00 112.34 7 ALA D CA 1
ATOM 3560 C C . ALA D 2 9 ? 25.195 67.504 16.553 1.00 107.49 7 ALA D C 1
ATOM 3561 O O . ALA D 2 9 ? 24.333 68.390 16.583 1.00 100.47 7 ALA D O 1
ATOM 3563 N N . LYS D 2 10 ? 26.133 67.453 15.603 1.00 106.99 8 LYS D N 1
ATOM 3564 C CA . LYS D 2 10 ? 26.132 68.422 14.513 1.00 97.37 8 LYS D CA 1
ATOM 3565 C C . LYS D 2 10 ? 24.831 68.361 13.727 1.00 93.63 8 LYS D C 1
ATOM 3566 O O . LYS D 2 10 ? 24.321 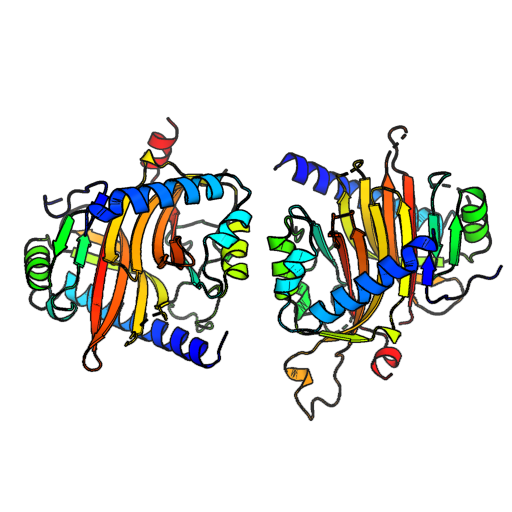69.393 13.277 1.00 93.70 8 LYS D O 1
ATOM 3568 N N . VAL D 2 11 ? 24.274 67.160 13.564 1.00 93.60 9 VAL D N 1
ATOM 3569 C CA . VAL D 2 11 ? 23.021 67.013 12.828 1.00 96.07 9 VAL D CA 1
ATOM 3570 C C . VAL D 2 11 ? 21.887 67.715 13.564 1.00 96.12 9 VAL D C 1
ATOM 3571 O O . VAL D 2 11 ? 21.112 68.473 12.970 1.00 99.49 9 VAL D O 1
ATOM 3575 N N . GLU D 2 12 ? 21.776 67.473 14.873 1.00 100.34 10 GLU D N 1
ATOM 3576 C CA . GLU D 2 12 ? 20.670 68.035 15.641 1.00 100.10 10 GLU D CA 1
ATOM 3577 C C . GLU D 2 12 ? 20.792 69.548 15.775 1.00 99.59 10 GLU D C 1
ATOM 3578 O O . GLU D 2 12 ? 19.792 70.268 15.658 1.00 96.41 10 GLU D O 1
ATOM 3584 N N . SER D 2 13 ? 22.001 70.047 16.038 1.00 97.09 11 SER D N 1
ATOM 3585 C CA . SER D 2 13 ? 22.212 71.491 16.024 1.00 104.16 11 SER D CA 1
ATOM 3586 C C . SER D 2 13 ? 21.888 72.068 14.654 1.00 101.98 11 SER D C 1
ATOM 3587 O O . SER D 2 13 ? 21.319 73.161 14.548 1.00 104.10 11 SER D O 1
ATOM 3590 N N . CYS D 2 14 ? 22.243 71.344 13.590 1.00 101.71 12 CYS D N 1
ATOM 3591 C CA . CYS D 2 14 ? 21.845 71.761 12.251 1.00 97.80 12 CYS D CA 1
ATOM 3592 C C . CYS D 2 14 ? 20.330 71.832 12.130 1.00 93.39 12 CYS D C 1
ATOM 3593 O O . CYS D 2 14 ? 19.798 72.715 11.451 1.00 99.04 12 CYS D O 1
ATOM 3596 N N . ALA D 2 15 ? 19.617 70.925 12.800 1.00 91.70 13 ALA D N 1
ATOM 3597 C CA . ALA D 2 15 ? 18.161 70.915 12.706 1.00 100.62 13 ALA D CA 1
ATOM 3598 C C . ALA D 2 15 ? 17.551 72.143 13.373 1.00 101.03 13 ALA D C 1
ATOM 3599 O O . ALA D 2 15 ? 16.663 72.790 12.807 1.00 96.26 13 ALA D O 1
ATOM 3601 N N . ARG D 2 16 ? 18.014 72.482 14.577 1.00 104.96 14 ARG D N 1
ATOM 3602 C CA . ARG D 2 16 ? 17.414 73.605 15.290 1.00 106.06 14 ARG D CA 1
ATOM 3603 C C . ARG D 2 16 ? 17.837 74.937 14.679 1.00 104.35 14 ARG D C 1
ATOM 3604 O O . ARG D 2 16 ? 17.031 75.872 14.602 1.00 112.30 14 ARG D O 1
ATOM 3612 N N . THR D 2 17 ? 19.085 75.037 14.215 1.00 98.62 15 THR D N 1
ATOM 3613 C CA . THR D 2 17 ? 19.489 76.220 13.466 1.00 99.18 15 THR D CA 1
ATOM 3614 C C . THR D 2 17 ? 18.674 76.345 12.184 1.00 99.44 15 THR D C 1
ATOM 3615 O O . THR D 2 17 ? 18.297 77.452 11.785 1.00 100.48 15 THR D O 1
ATOM 3619 N N . ALA D 2 18 ? 18.371 75.216 11.540 1.00 101.17 16 ALA D N 1
ATOM 3620 C CA . ALA D 2 18 ? 17.545 75.249 10.337 1.00 100.31 16 ALA D CA 1
ATOM 3621 C C . ALA D 2 18 ? 16.162 75.805 10.641 1.00 107.70 16 ALA D C 1
ATOM 3622 O O . ALA D 2 18 ? 15.683 76.715 9.957 1.00 107.93 16 ALA D O 1
ATOM 3624 N N . ASP D 2 19 ? 15.507 75.269 11.672 1.00 104.30 17 ASP D N 1
ATOM 3625 C CA . ASP D 2 19 ? 14.174 75.735 12.036 1.00 106.83 17 ASP D CA 1
ATOM 3626 C C . ASP D 2 19 ? 14.189 77.213 12.405 1.00 112.99 17 ASP D C 1
ATOM 3627 O O . ASP D 2 19 ? 13.365 77.994 11.915 1.00 104.83 17 ASP D O 1
ATOM 3632 N N . THR D 2 20 ? 15.129 77.609 13.269 1.00 111.12 18 THR D N 1
ATOM 3633 C CA . THR D 2 20 ? 15.264 79.011 13.646 1.00 108.33 18 THR D CA 1
ATOM 3634 C C . THR D 2 20 ? 15.419 79.891 12.418 1.00 107.31 18 THR D C 1
ATOM 3635 O O . THR D 2 20 ? 14.701 80.884 12.260 1.00 112.85 18 THR D O 1
ATOM 3639 N N . PHE D 2 21 ? 16.338 79.530 11.526 1.00 101.49 19 PHE D N 1
ATOM 3640 C CA . PHE D 2 21 ? 16.615 80.382 10.377 1.00 104.35 19 PHE D CA 1
ATOM 3641 C C . PHE D 2 21 ? 15.441 80.417 9.403 1.00 107.08 19 PHE D C 1
ATOM 3642 O O . PHE D 2 21 ? 15.154 81.459 8.804 1.00 103.09 19 PHE D O 1
ATOM 3650 N N . THR D 2 22 ? 14.748 79.291 9.235 1.00 121.29 20 THR D N 1
ATOM 3651 C CA . THR D 2 22 ? 13.651 79.242 8.272 1.00 124.76 20 THR D CA 1
ATOM 3652 C C . THR D 2 22 ? 12.477 80.101 8.726 1.00 129.43 20 THR D C 1
ATOM 3653 O O . THR D 2 22 ? 11.939 80.897 7.946 1.00 126.28 20 THR D O 1
ATOM 3657 N N . ARG D 2 23 ? 12.052 79.939 9.981 1.00 132.10 21 ARG D N 1
ATOM 3658 C CA . ARG D 2 23 ? 10.982 80.777 10.514 1.00 133.67 21 ARG D CA 1
ATOM 3659 C C . ARG D 2 23 ? 11.352 82.251 10.426 1.00 135.48 21 ARG D C 1
ATOM 3660 O O . ARG D 2 23 ? 10.555 83.077 9.965 1.00 134.46 21 ARG D O 1
ATOM 3662 N N . LEU D 2 24 ? 12.568 82.596 10.855 1.00 119.74 22 LEU D N 1
ATOM 3663 C CA . LEU D 2 24 ? 13.038 83.975 10.757 1.00 110.50 22 LEU D CA 1
ATOM 3664 C C . LEU D 2 24 ? 13.036 84.452 9.310 1.00 111.87 22 LEU D C 1
ATOM 3665 O O . LEU D 2 24 ? 12.527 85.536 9.002 1.00 109.81 22 LEU D O 1
ATOM 3670 N N . TYR D 2 25 ? 13.604 83.649 8.409 1.00 114.40 23 TYR D N 1
ATOM 3671 C CA . TYR D 2 25 ? 13.728 84.050 7.011 1.00 108.73 23 TYR D CA 1
ATOM 3672 C C . TYR D 2 25 ? 12.364 84.329 6.394 1.00 99.50 23 TYR D C 1
ATOM 3673 O O . TYR D 2 25 ? 12.121 85.412 5.848 1.00 99.98 23 TYR D O 1
ATOM 3682 N N . TYR D 2 26 ? 11.459 83.351 6.463 1.00 104.08 24 TYR D N 1
ATOM 3683 C CA . TYR D 2 26 ? 10.156 83.507 5.827 1.00 106.75 24 TYR D CA 1
ATOM 3684 C C . TYR D 2 26 ? 9.339 84.614 6.477 1.00 107.48 24 TYR D C 1
ATOM 3685 O O . TYR D 2 26 ? 8.535 85.267 5.801 1.00 92.02 24 TYR D O 1
ATOM 3694 N N . ALA D 2 27 ? 9.531 84.847 7.776 1.00 110.91 25 ALA D N 1
ATOM 3695 C CA . ALA D 2 27 ? 8.950 86.030 8.398 1.00 106.39 25 ALA D CA 1
ATOM 3696 C C . ALA D 2 27 ? 9.471 87.298 7.732 1.00 104.81 25 ALA D C 1
ATOM 3697 O O . ALA D 2 27 ? 8.698 88.209 7.415 1.00 103.13 25 ALA D O 1
ATOM 3699 N N . SER D 2 28 ? 10.783 87.362 7.493 1.00 104.52 26 SER D N 1
ATOM 3700 C CA . SER D 2 28 ? 11.373 88.569 6.923 1.00 100.64 26 SER D CA 1
ATOM 3701 C C . SER D 2 28 ? 10.879 88.805 5.501 1.00 96.19 26 SER D C 1
ATOM 3702 O O . SER D 2 28 ? 10.449 89.911 5.159 1.00 104.87 26 SER D O 1
ATOM 3705 N N . VAL D 2 29 ? 10.920 87.772 4.660 1.00 101.63 27 VAL D N 1
ATOM 3706 C CA . VAL D 2 29 ? 10.523 87.945 3.265 1.00 100.49 27 VAL D CA 1
ATOM 3707 C C . VAL D 2 29 ? 9.038 88.277 3.166 1.00 98.32 27 VAL D C 1
ATOM 3708 O O . VAL D 2 29 ? 8.631 89.142 2.381 1.00 98.77 27 VAL D O 1
ATOM 3712 N N . ASP D 2 30 ? 8.208 87.609 3.971 1.00 102.68 28 ASP D N 1
ATOM 3713 C CA . ASP D 2 30 ? 6.767 87.823 3.884 1.00 104.93 28 ASP D CA 1
ATOM 3714 C C . ASP D 2 30 ? 6.370 89.208 4.385 1.00 106.79 28 ASP D C 1
ATOM 3715 O O . ASP D 2 30 ? 5.536 89.879 3.767 1.00 97.88 28 ASP D O 1
ATOM 3717 N N . ASN D 2 31 ? 6.958 89.657 5.492 1.00 100.26 29 ASN D N 1
ATOM 3718 C CA . ASN D 2 31 ? 6.516 90.869 6.175 1.00 100.66 29 ASN D CA 1
ATOM 3719 C C . ASN D 2 31 ? 7.525 92.007 6.150 1.00 104.15 29 ASN D C 1
ATOM 3720 O O . ASN D 2 31 ? 7.129 93.165 5.996 1.00 108.16 29 ASN D O 1
ATOM 3722 N N . ARG D 2 32 ? 8.818 91.721 6.299 1.00 105.57 30 ARG D N 1
ATOM 3723 C CA . ARG D 2 32 ? 9.805 92.786 6.433 1.00 100.73 30 ARG D CA 1
ATOM 3724 C C . ARG D 2 32 ? 10.857 92.727 5.332 1.00 94.66 30 ARG D C 1
ATOM 3725 O O . ARG D 2 32 ? 12.042 92.519 5.610 1.00 99.41 30 ARG D O 1
ATOM 3727 N N . ARG D 2 33 ? 10.439 92.913 4.080 1.00 96.23 31 ARG D N 1
ATOM 3728 C CA . ARG D 2 33 ? 11.348 92.791 2.936 1.00 98.32 31 ARG D CA 1
ATOM 3729 C C . ARG D 2 33 ? 12.416 93.886 2.887 1.00 95.42 31 ARG D C 1
ATOM 3730 O O . ARG D 2 33 ? 13.154 93.942 1.895 1.00 91.26 31 ARG D O 1
ATOM 3732 N N . GLN D 2 34 ? 12.523 94.740 3.899 1.00 110.02 32 GLN D N 1
ATOM 3733 C CA . GLN D 2 34 ? 13.542 95.783 3.931 1.00 112.95 32 GLN D CA 1
ATOM 3734 C C . GLN D 2 34 ? 14.913 95.201 4.259 1.00 109.31 32 GLN D C 1
ATOM 3735 O O . GLN D 2 34 ? 15.250 95.003 5.427 1.00 113.27 32 GLN D O 1
ATOM 3737 N N . LEU D 2 39 ? 20.570 89.799 5.110 1.00 133.99 37 LEU D N 1
ATOM 3738 C CA . LEU D 2 39 ? 20.518 88.445 5.655 1.00 113.53 37 LEU D CA 1
ATOM 3739 C C . LEU D 2 39 ? 21.359 87.503 4.788 1.00 107.74 37 LEU D C 1
ATOM 3740 O O . LEU D 2 39 ? 21.298 86.284 4.923 1.00 97.43 37 LEU D O 1
ATOM 3745 N N . TYR D 2 40 ? 22.160 88.067 3.892 1.00 106.42 38 TYR D N 1
ATOM 3746 C CA . TYR D 2 40 ? 22.928 87.261 2.959 1.00 96.80 38 TYR D CA 1
ATOM 3747 C C . TYR D 2 40 ? 24.411 87.566 3.111 1.00 103.38 38 TYR D C 1
ATOM 3748 O O . TYR D 2 40 ? 24.803 88.664 3.514 1.00 111.18 38 TYR D O 1
ATOM 3757 N N . LEU D 2 41 ? 25.233 86.563 2.812 1.00 110.96 39 LEU D N 1
ATOM 3758 C CA . LEU D 2 41 ? 26.637 86.826 2.541 1.00 112.28 39 LEU D CA 1
ATOM 3759 C C . LEU D 2 41 ? 26.734 87.767 1.351 1.00 111.97 39 LEU D C 1
ATOM 3760 O O . LEU D 2 41 ? 26.011 87.615 0.361 1.00 108.49 39 LEU D O 1
ATOM 3765 N N . ASP D 2 42 ? 27.612 88.765 1.466 1.00 111.80 40 ASP D N 1
ATOM 3766 C CA . ASP D 2 42 ? 27.805 89.694 0.359 1.00 112.55 40 ASP D CA 1
ATOM 3767 C C . ASP D 2 42 ? 28.207 88.958 -0.911 1.00 111.81 40 ASP D C 1
ATOM 3768 O O . ASP D 2 42 ? 27.899 89.410 -2.021 1.00 112.93 40 ASP D O 1
ATOM 3773 N N . ASN D 2 43 ? 28.878 87.814 -0.765 1.00 109.37 41 ASN D N 1
ATOM 3774 C CA . ASN D 2 43 ? 29.263 87.002 -1.912 1.00 109.83 41 ASN D CA 1
ATOM 3775 C C . ASN D 2 43 ? 28.087 86.253 -2.527 1.00 110.11 41 ASN D C 1
ATOM 3776 O O . ASN D 2 43 ? 28.192 85.801 -3.673 1.00 107.59 41 ASN D O 1
ATOM 3781 N N . ALA D 2 44 ? 26.969 86.149 -1.812 1.00 106.08 42 ALA D N 1
ATOM 3782 C CA . ALA D 2 44 ? 26.010 85.071 -2.040 1.00 96.57 42 ALA D CA 1
ATOM 3783 C C . ALA D 2 44 ? 25.395 85.085 -3.437 1.00 94.83 42 ALA D C 1
ATOM 3784 O O . ALA D 2 44 ? 25.277 86.123 -4.091 1.00 82.20 42 ALA D O 1
ATOM 3786 N N . THR D 2 45 ? 24.999 83.893 -3.878 1.00 94.92 43 THR D N 1
ATOM 3787 C CA . THR D 2 45 ? 24.326 83.662 -5.147 1.00 84.44 43 THR D CA 1
ATOM 3788 C C . THR D 2 45 ? 22.905 83.192 -4.880 1.00 85.47 43 THR D C 1
ATOM 3789 O O . THR D 2 45 ? 22.679 82.358 -4.000 1.00 87.24 43 THR D O 1
ATOM 3793 N N . LEU D 2 46 ? 21.955 83.732 -5.639 1.00 83.52 44 LEU D N 1
ATOM 3794 C CA . LEU D 2 46 ? 20.548 83.386 -5.511 1.00 71.13 44 LEU D CA 1
ATOM 3795 C C . LEU D 2 46 ? 19.976 83.087 -6.890 1.00 76.14 44 LEU D C 1
ATOM 3796 O O . LEU D 2 46 ? 20.291 83.777 -7.862 1.00 82.04 44 LEU D O 1
ATOM 3801 N N . SER D 2 47 ? 19.126 82.061 -6.965 1.00 72.80 45 SER D N 1
ATOM 3802 C CA . SER D 2 47 ? 18.351 81.747 -8.164 1.00 74.02 45 SER D CA 1
ATOM 3803 C C . SER D 2 47 ? 16.883 81.665 -7.772 1.00 84.78 45 SER D C 1
ATOM 3804 O O . SER D 2 47 ? 16.496 80.791 -6.989 1.00 87.90 45 SER D O 1
ATOM 3807 N N . TRP D 2 48 ? 16.070 82.576 -8.308 1.00 80.34 46 TRP D N 1
ATOM 3808 C CA . TRP D 2 48 ? 14.629 82.583 -8.076 1.00 71.91 46 TRP D CA 1
ATOM 3809 C C . TRP D 2 48 ? 13.930 82.186 -9.369 1.00 77.57 46 TRP D C 1
ATOM 3810 O O . TRP D 2 48 ? 13.824 82.993 -10.298 1.00 84.74 46 TRP D O 1
ATOM 3821 N N . ASN D 2 49 ? 13.463 80.940 -9.425 1.00 80.44 47 ASN D N 1
ATOM 3822 C CA . ASN D 2 49 ? 12.762 80.411 -10.593 1.00 69.67 47 ASN D CA 1
ATOM 3823 C C . ASN D 2 49 ? 13.573 80.583 -11.876 1.00 72.38 47 ASN D C 1
ATOM 3824 O O . ASN D 2 49 ? 13.024 80.801 -12.956 1.00 81.50 47 ASN D O 1
ATOM 3829 N N . GLY D 2 50 ? 14.897 80.474 -11.756 1.00 71.81 48 GLY D N 1
ATOM 3830 C CA . GLY D 2 50 ? 15.792 80.495 -12.895 1.00 74.71 48 GLY D CA 1
ATOM 3831 C C . GLY D 2 50 ? 16.425 81.834 -13.208 1.00 77.65 48 GLY D C 1
ATOM 3832 O O . GLY D 2 50 ? 17.136 81.946 -14.218 1.00 70.22 48 GLY D O 1
ATOM 3833 N N . ASN D 2 51 ? 16.183 82.850 -12.391 1.00 71.59 49 ASN D N 1
ATOM 3834 C CA . ASN D 2 51 ? 16.757 84.173 -12.590 1.00 74.64 49 ASN D CA 1
ATOM 3835 C C . ASN D 2 51 ? 17.755 84.452 -11.470 1.00 82.98 49 ASN D C 1
ATOM 3836 O O . ASN D 2 51 ? 17.396 84.393 -10.287 1.00 86.46 49 ASN D O 1
ATOM 3841 N N . GLY D 2 52 ? 18.994 84.760 -11.841 1.00 83.41 50 GLY D N 1
ATOM 3842 C CA . GLY D 2 52 ? 20.092 84.864 -10.884 1.00 81.36 50 GLY D CA 1
ATOM 3843 C C . GLY D 2 52 ? 20.357 86.252 -10.401 1.00 89.45 50 GLY D C 1
ATOM 3844 O O . GLY D 2 52 ? 20.237 87.238 -11.142 1.00 85.53 50 GLY D O 1
ATOM 3845 N N . ALA D 2 53 ? 20.729 86.362 -9.119 1.00 90.40 51 ALA D N 1
ATOM 3846 C CA . ALA D 2 53 ? 21.163 87.606 -8.504 1.00 86.20 51 ALA D CA 1
ATOM 3847 C C . ALA D 2 53 ? 22.388 87.293 -7.665 1.00 85.31 51 ALA D C 1
ATOM 3848 O O . ALA D 2 53 ? 22.345 86.397 -6.817 1.00 81.89 51 ALA D O 1
ATOM 3850 N N . ILE D 2 54 ? 23.480 88.008 -7.916 1.00 93.42 52 ILE D N 1
ATOM 3851 C CA . ILE D 2 54 ? 24.765 87.732 -7.286 1.00 98.76 52 ILE D CA 1
ATOM 3852 C C . ILE D 2 54 ? 25.187 88.963 -6.498 1.00 101.08 52 ILE D C 1
ATOM 3853 O O . ILE D 2 54 ? 25.406 90.033 -7.078 1.00 101.23 52 ILE D O 1
ATOM 3855 N N . GLY D 2 55 ? 25.298 88.815 -5.189 1.00 96.44 53 GLY D N 1
ATOM 3856 C CA . GLY D 2 55 ? 25.707 89.928 -4.357 1.00 89.81 53 GLY D CA 1
ATOM 3857 C C . GLY D 2 55 ? 24.541 90.537 -3.603 1.00 105.94 53 GLY D C 1
ATOM 3858 O O . GLY D 2 55 ? 23.391 90.517 -4.054 1.00 107.79 53 GLY D O 1
ATOM 3859 N N . ARG D 2 56 ? 24.843 91.105 -2.432 1.00 108.65 54 ARG D N 1
ATOM 3860 C CA . ARG D 2 56 ? 23.783 91.582 -1.548 1.00 113.24 54 ARG D CA 1
ATOM 3861 C C . ARG D 2 56 ? 22.982 92.712 -2.181 1.00 122.34 54 ARG D C 1
ATOM 3862 O O . ARG D 2 56 ? 21.754 92.757 -2.050 1.00 124.03 54 ARG D O 1
ATOM 3864 N N . GLN D 2 57 ? 23.655 93.629 -2.878 1.00 133.61 55 GLN D N 1
ATOM 3865 C CA . GLN D 2 57 ? 22.968 94.801 -3.416 1.00 135.34 55 GLN D CA 1
ATOM 3866 C C . GLN D 2 57 ? 21.897 94.402 -4.425 1.00 139.53 55 GLN D C 1
ATOM 3867 O O . GLN D 2 57 ? 20.731 94.799 -4.301 1.00 146.79 55 GLN D O 1
ATOM 3869 N N . MET D 2 58 ? 22.272 93.603 -5.427 1.00 131.48 56 MET D N 1
ATOM 3870 C CA . MET D 2 58 ? 21.309 93.191 -6.443 1.00 126.53 56 MET D CA 1
ATOM 3871 C C . MET D 2 58 ? 20.284 92.213 -5.882 1.00 121.09 56 MET D C 1
ATOM 3872 O O . MET D 2 58 ? 19.135 92.191 -6.339 1.00 116.09 56 MET D O 1
ATOM 3877 N N . ILE D 2 59 ? 20.672 91.406 -4.894 1.00 115.17 57 ILE D N 1
ATOM 3878 C CA . ILE D 2 59 ? 19.702 90.548 -4.217 1.00 116.39 57 ILE D CA 1
ATOM 3879 C C . ILE D 2 59 ? 18.620 91.398 -3.563 1.00 116.23 57 ILE D C 1
ATOM 3880 O O . ILE D 2 59 ? 17.421 91.111 -3.676 1.00 109.05 57 ILE D O 1
ATOM 3882 N N . GLU D 2 60 ? 19.028 92.470 -2.878 1.00 120.77 58 GLU D N 1
ATOM 3883 C CA . GLU D 2 60 ? 18.056 93.398 -2.310 1.00 116.46 58 GLU D CA 1
ATOM 3884 C C . GLU D 2 60 ? 17.230 94.070 -3.397 1.00 113.24 58 GLU D C 1
ATOM 3885 O O . GLU D 2 60 ? 16.050 94.368 -3.184 1.00 108.77 58 GLU D O 1
ATOM 3891 N N . SER D 2 61 ? 17.829 94.315 -4.565 1.00 113.65 59 SER D N 1
ATOM 3892 C CA . SER D 2 61 ? 17.066 94.861 -5.682 1.00 114.28 59 SER D CA 1
ATOM 3893 C C . SER D 2 61 ? 15.964 93.900 -6.109 1.00 115.81 59 SER D C 1
ATOM 3894 O O . SER D 2 61 ? 14.814 94.307 -6.314 1.00 112.75 59 SER D O 1
ATOM 3896 N N . TYR D 2 62 ? 16.296 92.613 -6.240 1.00 116.02 60 TYR D N 1
ATOM 3897 C CA . TYR D 2 62 ? 15.292 91.631 -6.637 1.00 107.62 60 TYR D CA 1
ATOM 3898 C C . TYR D 2 62 ? 14.213 91.484 -5.573 1.00 106.67 60 TYR D C 1
ATOM 3899 O O . TYR D 2 62 ? 13.024 91.376 -5.896 1.00 98.78 60 TYR D O 1
ATOM 3901 N N . PHE D 2 63 ? 14.604 91.486 -4.297 1.00 103.81 61 PHE D N 1
ATOM 3902 C CA . PHE D 2 63 ? 13.612 91.408 -3.231 1.00 108.37 61 PHE D CA 1
ATOM 3903 C C . PHE D 2 63 ? 12.717 92.641 -3.222 1.00 114.53 61 PHE D C 1
ATOM 3904 O O . PHE D 2 63 ? 11.511 92.541 -2.963 1.00 114.12 61 PHE D O 1
ATOM 3906 N N . GLN D 2 64 ? 13.286 93.813 -3.515 1.00 112.04 62 GLN D N 1
ATOM 3907 C CA . GLN D 2 64 ? 12.483 95.032 -3.544 1.00 107.01 62 GLN D CA 1
ATOM 3908 C C . GLN D 2 64 ? 11.527 95.043 -4.732 1.00 111.10 62 GLN D C 1
ATOM 3909 O O . GLN D 2 64 ? 10.360 95.426 -4.592 1.00 112.15 62 GLN D O 1
ATOM 3911 N N . GLU D 2 65 ? 11.999 94.622 -5.908 1.00 113.04 63 GLU D N 1
ATOM 3912 C CA . GLU D 2 65 ? 11.123 94.582 -7.074 1.00 109.63 63 GLU D CA 1
ATOM 3913 C C . GLU D 2 65 ? 10.064 93.491 -6.951 1.00 109.58 63 GLU D C 1
ATOM 3914 O O . GLU D 2 65 ? 9.002 93.590 -7.577 1.00 109.43 63 GLU D O 1
ATOM 3916 N N . LEU D 2 66 ? 10.325 92.457 -6.157 1.00 110.82 64 LEU D N 1
ATOM 3917 C CA . LEU D 2 66 ? 9.386 91.344 -6.037 1.00 110.32 64 LEU D CA 1
ATOM 3918 C C . LEU D 2 66 ? 8.186 91.756 -5.189 1.00 108.30 64 LEU D C 1
ATOM 3919 O O . LEU D 2 66 ? 8.369 92.345 -4.120 1.00 110.74 64 LEU D O 1
ATOM 3921 N N . PRO D 2 67 ? 6.955 91.463 -5.618 1.00 100.37 65 PRO D N 1
ATOM 3922 C CA . PRO D 2 67 ? 5.801 91.811 -4.786 1.00 105.79 65 PRO D CA 1
ATOM 3923 C C . PRO D 2 67 ? 5.851 91.026 -3.491 1.00 111.15 65 PRO D C 1
ATOM 3924 O O . PRO D 2 67 ? 6.443 89.947 -3.424 1.00 117.25 65 PRO D O 1
ATOM 3928 N N . SER D 2 68 ? 5.274 91.594 -2.439 1.00 114.54 66 SER D N 1
ATOM 3929 C CA . SER D 2 68 ? 5.210 90.828 -1.206 1.00 116.13 66 SER D CA 1
ATOM 3930 C C . SER D 2 68 ? 4.278 89.638 -1.381 1.00 116.28 66 SER D C 1
ATOM 3931 O O . SER D 2 68 ? 3.336 89.661 -2.177 1.00 116.28 66 SER D O 1
ATOM 3934 N N . SER D 2 69 ? 4.559 88.589 -0.615 1.00 113.18 67 SER D N 1
ATOM 3935 C CA . SER D 2 69 ? 3.944 87.286 -0.794 1.00 110.17 67 SER D CA 1
ATOM 3936 C C . SER D 2 69 ? 3.763 86.639 0.571 1.00 114.19 67 SER D C 1
ATOM 3937 O O . SER D 2 69 ? 4.550 86.870 1.490 1.00 112.01 67 SER D O 1
ATOM 3939 N N . ASN D 2 70 ? 2.717 85.825 0.703 1.00 118.68 68 ASN D N 1
ATOM 3940 C CA . ASN D 2 70 ? 2.492 85.058 1.922 1.00 118.90 68 ASN D CA 1
ATOM 3941 C C . ASN D 2 70 ? 2.804 83.591 1.665 1.00 116.79 68 ASN D C 1
ATOM 3942 O O . ASN D 2 70 ? 2.251 82.985 0.741 1.00 111.86 68 ASN D O 1
ATOM 3947 N N . HIS D 2 71 ? 3.697 83.035 2.480 1.00 122.26 69 HIS D N 1
ATOM 3948 C CA . HIS D 2 71 ? 4.193 81.675 2.322 1.00 117.52 69 HIS D CA 1
ATOM 3949 C C . HIS D 2 71 ? 3.666 80.808 3.455 1.00 112.59 69 HIS D C 1
ATOM 3950 O O . HIS D 2 71 ? 3.827 81.153 4.630 1.00 113.65 69 HIS D O 1
ATOM 3957 N N . GLN D 2 72 ? 3.036 79.694 3.104 1.00 104.33 70 GLN D N 1
ATOM 3958 C CA . GLN D 2 72 ? 2.724 78.640 4.058 1.00 102.45 70 GLN D CA 1
ATOM 3959 C C . GLN D 2 72 ? 3.755 77.536 3.892 1.00 103.37 70 GLN D C 1
ATOM 3960 O O . GLN D 2 72 ? 3.811 76.890 2.840 1.00 101.04 70 GLN D O 1
ATOM 3966 N N . LEU D 2 73 ? 4.578 77.345 4.918 1.00 98.90 71 LEU D N 1
ATOM 3967 C CA . LEU D 2 73 ? 5.515 76.234 4.954 1.00 102.14 71 LEU D CA 1
ATOM 3968 C C . LEU D 2 73 ? 4.784 74.942 5.288 1.00 101.74 71 LEU D C 1
ATOM 3969 O O . LEU D 2 73 ? 3.811 74.940 6.048 1.00 105.20 71 LEU D O 1
ATOM 3974 N N . ASN D 2 74 ? 5.269 73.832 4.736 1.00 99.53 72 ASN D N 1
ATOM 3975 C CA . ASN D 2 74 ? 4.742 72.522 5.096 1.00 96.59 72 ASN D CA 1
ATOM 3976 C C . ASN D 2 74 ? 5.827 71.529 5.494 1.00 96.64 72 ASN D C 1
ATOM 3977 O O . ASN D 2 74 ? 5.662 70.796 6.478 1.00 93.93 72 ASN D O 1
ATOM 3982 N N . THR D 2 75 ? 6.957 71.492 4.782 1.00 93.23 73 THR D N 1
ATOM 3983 C CA . THR D 2 75 ? 8.049 70.587 5.124 1.00 82.20 73 THR D CA 1
ATOM 3984 C C . THR D 2 75 ? 9.349 71.350 5.337 1.00 73.87 73 THR D C 1
ATOM 3985 O O . THR D 2 75 ? 9.593 72.391 4.719 1.00 80.02 73 THR D O 1
ATOM 3989 N N . LEU D 2 76 ? 10.181 70.807 6.227 1.00 76.86 74 LEU D N 1
ATOM 3990 C CA . LEU D 2 76 ? 11.532 71.294 6.470 1.00 78.61 74 LEU D CA 1
ATOM 3991 C C . LEU D 2 76 ? 12.471 70.111 6.672 1.00 79.61 74 LEU D C 1
ATOM 3992 O O . LEU D 2 76 ? 12.141 69.158 7.383 1.00 80.87 74 LEU D O 1
ATOM 3997 N N . ASP D 2 77 ? 13.642 70.187 6.036 1.00 75.28 75 ASP D N 1
ATOM 3998 C CA . ASP D 2 77 ? 14.684 69.173 6.116 1.00 71.26 75 ASP D CA 1
ATOM 3999 C C . ASP D 2 77 ? 16.035 69.872 6.071 1.00 68.68 75 ASP D C 1
ATOM 4000 O O . ASP D 2 77 ? 16.163 70.947 5.480 1.00 64.77 75 ASP D O 1
ATOM 4005 N N . ALA D 2 78 ? 17.043 69.264 6.699 1.00 62.18 76 ALA D N 1
ATOM 4006 C CA . ALA D 2 78 ? 18.358 69.893 6.766 1.00 66.27 76 ALA D CA 1
ATOM 4007 C C . ALA D 2 78 ? 19.430 68.848 7.037 1.00 70.08 76 ALA D C 1
ATOM 4008 O O . ALA D 2 78 ? 19.150 67.761 7.550 1.00 72.72 76 ALA D O 1
ATOM 4010 N N . GLN D 2 79 ? 20.667 69.205 6.691 1.00 59.98 77 GLN D N 1
ATOM 4011 C CA . GLN D 2 79 ? 21.830 68.335 6.817 1.00 69.55 77 GLN D CA 1
ATOM 4012 C C . GLN D 2 79 ? 23.077 69.153 7.092 1.00 66.36 77 GLN D C 1
ATOM 4013 O O . GLN D 2 79 ? 23.204 70.287 6.611 1.00 74.37 77 GLN D O 1
ATOM 4019 N N . PRO D 2 80 ? 24.024 68.612 7.855 1.00 66.29 78 PRO D N 1
ATOM 4020 C CA . PRO D 2 80 ? 25.348 69.224 7.948 1.00 73.35 78 PRO D CA 1
ATOM 4021 C C . PRO D 2 80 ? 26.233 68.848 6.767 1.00 76.38 78 PRO D C 1
ATOM 4022 O O . PRO D 2 80 ? 26.115 67.769 6.182 1.00 79.85 78 PRO D O 1
ATOM 4026 N N . ILE D 2 81 ? 27.126 69.770 6.418 1.00 79.98 79 ILE D N 1
ATOM 4027 C CA . ILE D 2 81 ? 28.086 69.586 5.334 1.00 78.08 79 ILE D CA 1
ATOM 4028 C C . ILE D 2 81 ? 29.483 69.710 5.925 1.00 97.23 79 ILE D C 1
ATOM 4029 O O . ILE D 2 81 ? 29.833 70.759 6.478 1.00 101.89 79 ILE D O 1
ATOM 4034 N N . VAL D 2 82 ? 30.280 68.651 5.806 1.00 102.39 80 VAL D N 1
ATOM 4035 C CA . VAL D 2 82 ? 31.662 68.646 6.276 1.00 101.72 80 VAL D CA 1
ATOM 4036 C C . VAL D 2 82 ? 32.558 68.249 5.112 1.00 113.24 80 VAL D C 1
ATOM 4037 O O . VAL D 2 82 ? 32.481 67.115 4.623 1.00 111.98 80 VAL D O 1
ATOM 4039 N N . ASP D 2 83 ? 33.396 69.182 4.667 1.00 141.87 81 ASP D N 1
ATOM 4040 C CA . ASP D 2 83 ? 34.335 68.930 3.579 1.00 145.86 81 ASP D CA 1
ATOM 4041 C C . ASP D 2 83 ? 35.431 69.991 3.549 1.00 145.40 81 ASP D C 1
ATOM 4042 O O . ASP D 2 83 ? 35.681 70.612 2.515 1.00 145.04 81 ASP D O 1
ATOM 4044 N N . GLN D 2 89 ? 33.520 75.410 5.945 1.00 121.54 87 GLN D N 1
ATOM 4045 C CA . GLN D 2 89 ? 33.078 74.144 6.520 1.00 117.71 87 GLN D CA 1
ATOM 4046 C C . GLN D 2 89 ? 33.311 74.138 8.030 1.00 118.55 87 GLN D C 1
ATOM 4047 O O . GLN D 2 89 ? 34.359 74.582 8.495 1.00 107.46 87 GLN D O 1
ATOM 4049 N N . LEU D 2 90 ? 32.345 73.636 8.800 1.00 118.03 88 LEU D N 1
ATOM 4050 C CA . LEU D 2 90 ? 31.126 73.031 8.269 1.00 109.48 88 LEU D CA 1
ATOM 4051 C C . LEU D 2 90 ? 30.047 74.051 7.902 1.00 105.68 88 LEU D C 1
ATOM 4052 O O . LEU D 2 90 ? 30.077 75.198 8.351 1.00 110.20 88 LEU D O 1
ATOM 4054 N N . ALA D 2 91 ? 29.103 73.608 7.072 1.00 107.77 89 ALA D N 1
ATOM 4055 C CA . ALA D 2 91 ? 27.961 74.397 6.634 1.00 96.79 89 ALA D CA 1
ATOM 4056 C C . ALA D 2 91 ? 26.702 73.544 6.718 1.00 97.42 89 ALA D C 1
ATOM 4057 O O . ALA D 2 91 ? 26.760 72.340 6.980 1.00 96.67 89 ALA D O 1
ATOM 4059 N N . TYR D 2 92 ? 25.553 74.177 6.483 1.00 90.09 90 TYR D N 1
ATOM 4060 C CA . TYR D 2 92 ? 24.260 73.511 6.577 1.00 83.46 90 TYR D CA 1
ATOM 4061 C C . TYR D 2 92 ? 23.522 73.593 5.250 1.00 76.98 90 TYR D C 1
ATOM 4062 O O . TYR D 2 92 ? 23.398 74.675 4.663 1.00 77.96 90 TYR D O 1
ATOM 4071 N N . LEU D 2 93 ? 23.025 72.448 4.794 1.00 73.98 91 LEU D N 1
ATOM 4072 C CA . LEU D 2 93 ? 22.103 72.381 3.670 1.00 70.56 91 LEU D CA 1
ATOM 4073 C C . LEU D 2 93 ? 20.674 72.343 4.197 1.00 77.41 91 LEU D C 1
ATOM 4074 O O . LEU D 2 93 ? 20.356 71.553 5.092 1.00 75.25 91 LEU D O 1
ATOM 4079 N N . ILE D 2 94 ? 19.820 73.201 3.643 1.00 73.87 92 ILE D N 1
ATOM 4080 C CA . ILE D 2 94 ? 18.450 73.383 4.103 1.00 76.28 92 ILE D CA 1
ATOM 4081 C C . ILE D 2 94 ? 17.522 73.270 2.906 1.00 72.88 92 ILE D C 1
ATOM 4082 O O . ILE D 2 94 ? 17.829 73.782 1.825 1.00 76.22 92 ILE D O 1
ATOM 4087 N N . MET D 2 95 ? 16.385 72.608 3.091 1.00 68.44 93 MET D N 1
ATOM 4088 C CA . MET D 2 95 ? 15.352 72.574 2.062 1.00 79.89 93 MET D CA 1
ATOM 4089 C C . MET D 2 95 ? 13.978 72.654 2.710 1.00 78.23 93 MET D C 1
ATOM 4090 O O . MET D 2 95 ? 13.560 71.728 3.411 1.00 75.91 93 MET D O 1
ATOM 4095 N N . ALA D 2 96 ? 13.273 73.750 2.460 1.00 78.71 94 ALA D N 1
ATOM 4096 C CA . ALA D 2 96 ? 11.914 73.940 2.935 1.00 75.58 94 ALA D CA 1
ATOM 4097 C C . ALA D 2 96 ? 10.943 73.900 1.762 1.00 72.89 94 ALA D C 1
ATOM 4098 O O . ALA D 2 96 ? 11.302 74.226 0.626 1.00 73.15 94 ALA D O 1
ATOM 4100 N N . SER D 2 97 ? 9.704 73.498 2.040 1.00 75.21 95 SER D N 1
ATOM 4101 C CA . SER D 2 97 ? 8.674 73.462 1.013 1.00 78.51 95 SER D CA 1
ATOM 4102 C C . SER D 2 97 ? 7.338 73.896 1.600 1.00 78.67 95 SER D C 1
ATOM 4103 O O . SER D 2 97 ? 7.090 73.756 2.799 1.00 73.58 95 SER D O 1
ATOM 4106 N N . GLY D 2 98 ? 6.480 74.425 0.735 1.00 86.90 96 GLY D N 1
ATOM 4107 C CA . GLY D 2 98 ? 5.133 74.784 1.138 1.00 82.54 96 GLY D CA 1
ATOM 4108 C C . GLY D 2 98 ? 4.398 75.463 -0.002 1.00 82.98 96 GLY D C 1
ATOM 4109 O O . GLY D 2 98 ? 4.654 75.177 -1.175 1.00 78.97 96 GLY D O 1
ATOM 4110 N N . SER D 2 99 ? 3.514 76.399 0.362 1.00 90.80 97 SER D N 1
ATOM 4111 C CA . SER D 2 99 ? 2.706 77.148 -0.597 1.00 92.59 97 SER D CA 1
ATOM 4112 C C . SER D 2 99 ? 2.876 78.651 -0.396 1.00 93.76 97 SER D C 1
ATOM 4113 O O . SER D 2 99 ? 2.974 79.126 0.741 1.00 93.23 97 SER D O 1
ATOM 4116 N N . VAL D 2 100 ? 2.874 79.400 -1.507 1.00 92.26 98 VAL D N 1
ATOM 4117 C CA . VAL D 2 100 ? 3.028 80.852 -1.481 1.00 100.20 98 VAL D CA 1
ATOM 4118 C C . VAL D 2 100 ? 1.801 81.502 -2.103 1.00 102.96 98 VAL D C 1
ATOM 4119 O O . VAL D 2 100 ? 1.245 80.997 -3.086 1.00 99.88 98 VAL D O 1
ATOM 4123 N N . LYS D 2 101 ? 1.387 82.627 -1.520 1.00 105.22 99 LYS D N 1
ATOM 4124 C CA . LYS D 2 101 ? 0.439 83.554 -2.122 1.00 114.23 99 LYS D CA 1
ATOM 4125 C C . LYS D 2 101 ? 1.180 84.857 -2.387 1.00 115.54 99 LYS D C 1
ATOM 4126 O O . LYS D 2 101 ? 1.464 85.615 -1.451 1.00 106.65 99 LYS D O 1
ATOM 4128 N N . PHE D 2 102 ? 1.501 85.110 -3.653 1.00 117.61 100 PHE D N 1
ATOM 4129 C CA . PHE D 2 102 ? 2.157 86.348 -4.064 1.00 122.33 100 PHE D CA 1
ATOM 4130 C C . PHE D 2 102 ? 1.063 87.376 -4.316 1.00 129.09 100 PHE D C 1
ATOM 4131 O O . PHE D 2 102 ? 0.477 87.415 -5.402 1.00 131.48 100 PHE D O 1
ATOM 4133 N N . ALA D 2 103 ? 0.786 88.204 -3.310 1.00 128.20 101 ALA D N 1
ATOM 4134 C CA . ALA D 2 103 ? -0.259 89.212 -3.431 1.00 133.20 101 ALA D CA 1
ATOM 4135 C C . ALA D 2 103 ? 0.027 90.157 -4.594 1.00 135.05 101 ALA D C 1
ATOM 4136 O O . ALA D 2 103 ? 1.043 90.860 -4.600 1.00 134.65 101 ALA D O 1
ATOM 4138 N N . ASP D 2 104 ? -0.869 90.172 -5.579 1.00 131.78 102 ASP D N 1
ATOM 4139 C CA . ASP D 2 104 ? -2.054 89.317 -5.565 1.00 127.74 102 ASP D CA 1
ATOM 4140 C C . ASP D 2 104 ? -2.092 88.411 -6.792 1.00 126.79 102 ASP D C 1
ATOM 4141 O O . ASP D 2 104 ? -2.337 88.870 -7.908 1.00 119.80 102 ASP D O 1
ATOM 4143 N N . GLN D 2 105 ? -1.851 87.119 -6.578 1.00 120.29 103 GLN D N 1
ATOM 4144 C CA . GLN D 2 105 ? -1.823 86.147 -7.660 1.00 112.63 103 GLN D CA 1
ATOM 4145 C C . GLN D 2 105 ? -2.392 84.825 -7.163 1.00 114.92 103 GLN D C 1
ATOM 4146 O O . GLN D 2 105 ? -2.857 84.709 -6.024 1.00 111.72 103 GLN D O 1
ATOM 4148 N N . GLN D 2 106 ? -2.343 83.816 -8.031 1.00 109.77 104 GLN D N 1
ATOM 4149 C CA . GLN D 2 106 ? -2.920 82.518 -7.724 1.00 107.76 104 GLN D CA 1
ATOM 4150 C C . GLN D 2 106 ? -2.156 81.836 -6.589 1.00 103.79 104 GLN D C 1
ATOM 4151 O O . GLN D 2 106 ? -1.071 82.259 -6.180 1.00 107.53 104 GLN D O 1
ATOM 4153 N N . LEU D 2 107 ? -2.749 80.761 -6.076 1.00 104.39 105 LEU D N 1
ATOM 4154 C CA . LEU D 2 107 ? -2.076 79.932 -5.086 1.00 109.97 105 LEU D CA 1
ATOM 4155 C C . LEU D 2 107 ? -1.018 79.081 -5.776 1.00 99.92 105 LEU D C 1
ATOM 4156 O O . LEU D 2 107 ? -1.323 78.338 -6.716 1.00 93.52 105 LEU D O 1
ATOM 4158 N N . ARG D 2 108 ? 0.224 79.201 -5.317 1.00 96.21 106 ARG D N 1
ATOM 4159 C CA . ARG D 2 108 ? 1.347 78.451 -5.856 1.00 99.23 106 ARG D CA 1
ATOM 4160 C C . ARG D 2 108 ? 1.974 77.595 -4.763 1.00 89.68 106 ARG D C 1
ATOM 4161 O O . ARG D 2 108 ? 1.760 77.819 -3.569 1.00 78.40 106 ARG D O 1
ATOM 4163 N N . LYS D 2 109 ? 2.746 76.597 -5.192 1.00 85.57 107 LYS D N 1
ATOM 4164 C CA . LYS D 2 109 ? 3.538 75.765 -4.298 1.00 80.57 107 LYS D CA 1
ATOM 4165 C C . LYS D 2 109 ? 5.010 75.959 -4.640 1.00 86.14 107 LYS D C 1
ATOM 4166 O O . LYS D 2 109 ? 5.359 76.311 -5.773 1.00 77.95 107 LYS D O 1
ATOM 4172 N N . PHE D 2 110 ? 5.871 75.772 -3.640 1.00 83.95 108 PHE D N 1
ATOM 4173 C CA . PHE D 2 110 ? 7.262 76.176 -3.775 1.00 80.89 108 PHE D CA 1
ATOM 4174 C C . PHE D 2 110 ? 8.175 75.245 -2.993 1.00 80.71 108 PHE D C 1
ATOM 4175 O O . PHE D 2 110 ? 7.808 74.719 -1.939 1.00 83.20 108 PHE D O 1
ATOM 4183 N N . GLN D 2 111 ? 9.377 75.066 -3.530 1.00 81.66 109 GLN D N 1
ATOM 4184 C CA . GLN D 2 111 ? 10.490 74.426 -2.848 1.00 73.09 109 GLN D CA 1
ATOM 4185 C C . GLN D 2 111 ? 11.674 75.381 -2.864 1.00 68.86 109 GLN D C 1
ATOM 4186 O O . GLN D 2 111 ? 11.934 76.044 -3.874 1.00 75.37 109 GLN D O 1
ATOM 4192 N N . GLN D 2 112 ? 12.387 75.459 -1.743 1.00 73.14 110 GLN D N 1
ATOM 4193 C CA . GLN D 2 112 ? 13.483 76.408 -1.607 1.00 74.04 110 GLN D CA 1
ATOM 4194 C C . GLN D 2 112 ? 14.622 75.782 -0.819 1.00 77.05 110 GLN D C 1
ATOM 4195 O O . GLN D 2 112 ? 14.409 75.268 0.283 1.00 79.11 110 GLN D O 1
ATOM 4201 N N . THR D 2 113 ? 15.828 75.844 -1.379 1.00 76.59 111 THR D N 1
ATOM 4202 C CA . THR D 2 113 ? 17.012 75.230 -0.788 1.00 76.58 111 THR D CA 1
ATOM 4203 C C . THR D 2 113 ? 18.035 76.305 -0.447 1.00 72.99 111 THR D C 1
ATOM 4204 O O . THR D 2 113 ? 18.416 77.104 -1.310 1.00 73.69 111 THR D O 1
ATOM 4208 N N . PHE D 2 114 ? 18.475 76.319 0.809 1.00 71.29 112 PHE D N 1
ATOM 4209 C CA . PHE D 2 114 ? 19.522 77.212 1.282 1.00 71.94 112 PHE D CA 1
ATOM 4210 C C . PHE D 2 114 ? 20.800 76.431 1.562 1.00 74.69 112 PHE D C 1
ATOM 4211 O O . PHE D 2 114 ? 20.770 75.228 1.831 1.00 70.39 112 PHE D O 1
ATOM 4219 N N . ILE D 2 115 ? 21.925 77.135 1.508 1.00 76.95 113 ILE D N 1
ATOM 4220 C CA . ILE D 2 115 ? 23.174 76.673 2.101 1.00 76.98 113 ILE D CA 1
ATOM 4221 C C . ILE D 2 115 ? 23.667 77.807 2.981 1.00 75.96 113 ILE D C 1
ATOM 4222 O O . ILE D 2 115 ? 24.085 78.858 2.476 1.00 72.70 113 ILE D O 1
ATOM 4227 N N . VAL D 2 116 ? 23.589 77.618 4.278 1.00 75.03 114 VAL D N 1
ATOM 4228 C CA . VAL D 2 116 ? 23.993 78.648 5.218 1.00 85.62 114 VAL D CA 1
ATOM 4229 C C . VAL D 2 116 ? 25.343 78.278 5.800 1.00 88.34 114 VAL D C 1
ATOM 4230 O O . VAL D 2 116 ? 25.698 77.099 5.928 1.00 86.29 114 VAL D O 1
ATOM 4234 N N . THR D 2 117 ? 26.114 79.313 6.121 1.00 96.51 115 THR D N 1
ATOM 4235 C CA . THR D 2 117 ? 27.407 79.194 6.771 1.00 97.87 115 THR D CA 1
ATOM 4236 C C . THR D 2 117 ? 27.479 80.267 7.841 1.00 103.21 115 THR D C 1
ATOM 4237 O O . THR D 2 117 ? 26.819 81.304 7.739 1.00 107.39 115 THR D O 1
ATOM 4241 N N . ALA D 2 118 ? 28.302 80.022 8.850 1.00 112.12 116 ALA D N 1
ATOM 4242 C CA . ALA D 2 118 ? 28.460 80.971 9.937 1.00 119.92 116 ALA D CA 1
ATOM 4243 C C . ALA D 2 118 ? 29.689 81.847 9.722 1.00 114.21 116 ALA D C 1
ATOM 4244 O O . ALA D 2 118 ? 29.732 82.993 10.158 1.00 110.70 116 ALA D O 1
ATOM 4246 N N . ASN D 2 120 ? 30.372 86.212 11.674 1.00 132.63 118 ASN D N 1
ATOM 4247 C CA . ASN D 2 120 ? 30.938 86.265 13.016 1.00 135.50 118 ASN D CA 1
ATOM 4248 C C . ASN D 2 120 ? 29.964 85.682 14.036 1.00 137.03 118 ASN D C 1
ATOM 4249 O O . ASN D 2 120 ? 29.208 86.418 14.671 1.00 138.73 118 ASN D O 1
ATOM 4251 N N . ASP D 2 121 ? 29.997 84.355 14.184 1.00 134.19 119 ASP D N 1
ATOM 4252 C CA . ASP D 2 121 ? 29.110 83.631 15.098 1.00 128.07 119 ASP D CA 1
ATOM 4253 C C . ASP D 2 121 ? 27.645 83.907 14.774 1.00 131.21 119 ASP D C 1
ATOM 4254 O O . ASP D 2 121 ? 26.814 84.094 15.666 1.00 136.04 119 ASP D O 1
ATOM 4256 N N . LYS D 2 122 ? 27.331 83.938 13.482 1.00 128.61 120 LYS D N 1
ATOM 4257 C CA . LYS D 2 122 ? 25.971 84.143 13.006 1.00 127.06 120 LYS D CA 1
ATOM 4258 C C . LYS D 2 122 ? 25.845 83.498 11.635 1.00 126.89 120 LYS D C 1
ATOM 4259 O O . LYS D 2 122 ? 26.745 83.621 10.800 1.00 124.61 120 LYS D O 1
ATOM 4261 N N . TRP D 2 123 ? 24.729 82.810 11.412 1.00 129.75 121 TRP D N 1
ATOM 4262 C CA . TRP D 2 123 ? 24.535 82.013 10.208 1.00 123.29 121 TRP D CA 1
ATOM 4263 C C . TRP D 2 123 ? 23.969 82.869 9.083 1.00 119.48 121 TRP D C 1
ATOM 4264 O O . TRP D 2 123 ? 22.976 83.578 9.271 1.00 124.96 121 TRP D O 1
ATOM 4275 N N . LYS D 2 124 ? 24.600 82.792 7.914 1.00 104.20 122 LYS D N 1
ATOM 4276 C CA . LYS D 2 124 ? 24.168 83.564 6.761 1.00 103.72 122 LYS D CA 1
ATOM 4277 C C . LYS D 2 124 ? 24.307 82.728 5.496 1.00 97.03 122 LYS D C 1
ATOM 4278 O O . LYS D 2 124 ? 25.036 81.735 5.459 1.00 93.17 122 LYS D O 1
ATOM 4280 N N . VAL D 2 125 ? 23.610 83.168 4.449 1.00 89.97 123 VAL D N 1
ATOM 4281 C CA . VAL D 2 125 ? 23.363 82.346 3.267 1.00 85.23 123 VAL D CA 1
ATOM 4282 C C . VAL D 2 125 ? 24.486 82.520 2.251 1.00 87.79 123 VAL D C 1
ATOM 4283 O O . VAL D 2 125 ? 24.896 83.643 1.945 1.00 94.18 123 VAL D O 1
ATOM 4287 N N . VAL D 2 126 ? 24.977 81.400 1.718 1.00 88.65 124 VAL D N 1
ATOM 4288 C CA . VAL D 2 126 ? 25.873 81.395 0.565 1.00 81.20 124 VAL D CA 1
ATOM 4289 C C . VAL D 2 126 ? 25.052 81.055 -0.669 1.00 80.78 124 VAL D C 1
ATOM 4290 O O . VAL D 2 126 ? 25.332 81.534 -1.774 1.00 84.42 124 VAL D O 1
ATOM 4294 N N . SER D 2 127 ? 24.015 80.240 -0.478 1.00 82.31 125 SER D N 1
ATOM 4295 C CA . SER D 2 127 ? 23.238 79.678 -1.573 1.00 79.46 125 SER D CA 1
ATOM 4296 C C . SER D 2 127 ? 21.749 79.798 -1.284 1.00 85.87 125 SER D C 1
ATOM 4297 O O . SER D 2 127 ? 21.284 79.381 -0.218 1.00 78.79 125 SER D O 1
ATOM 4300 N N . ASP D 2 128 ? 21.008 80.362 -2.237 1.00 77.92 126 ASP D N 1
ATOM 4301 C CA . ASP D 2 128 ? 19.551 80.423 -2.182 1.00 73.11 126 ASP D CA 1
ATOM 4302 C C . ASP D 2 128 ? 19.005 80.008 -3.538 1.00 79.28 126 ASP D C 1
ATOM 4303 O O . ASP D 2 128 ? 19.339 80.620 -4.558 1.00 85.78 126 ASP D O 1
ATOM 4308 N N . CYS D 2 129 ? 18.172 78.969 -3.548 1.00 84.65 127 CYS D N 1
ATOM 4309 C CA . CYS D 2 129 ? 17.524 78.490 -4.763 1.00 84.26 127 CYS D CA 1
ATOM 4310 C C . CYS D 2 129 ? 16.029 78.371 -4.510 1.00 83.90 127 CYS D C 1
A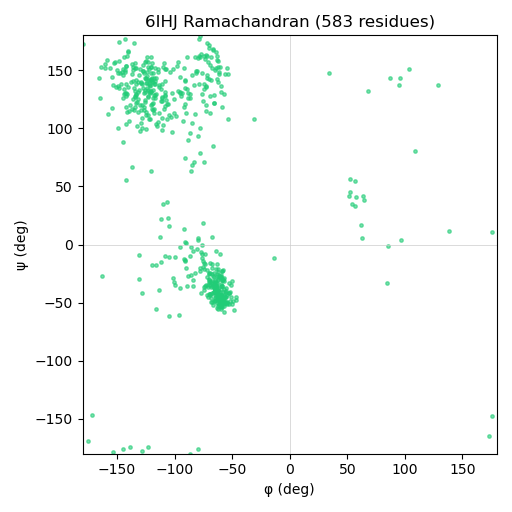TOM 4311 O O . CYS D 2 129 ? 15.600 77.557 -3.684 1.00 81.80 127 CYS D O 1
ATOM 4314 N N . TYR D 2 130 ? 15.244 79.176 -5.223 1.00 80.82 128 TYR D N 1
ATOM 4315 C CA . TYR D 2 130 ? 13.798 79.247 -5.053 1.00 79.43 128 TYR D CA 1
ATOM 4316 C C . TYR D 2 130 ? 13.111 78.843 -6.351 1.00 71.41 128 TYR D C 1
ATOM 4317 O O . TYR D 2 130 ? 13.315 79.483 -7.387 1.00 70.64 128 TYR D O 1
ATOM 4326 N N . ARG D 2 131 ? 12.276 77.803 -6.282 1.00 75.80 129 ARG D N 1
ATOM 4327 C CA . ARG D 2 131 ? 11.484 77.334 -7.415 1.00 78.32 129 ARG D CA 1
ATOM 4328 C C . ARG D 2 131 ? 10.037 77.126 -6.980 1.00 80.29 129 ARG D C 1
ATOM 4329 O O . ARG D 2 131 ? 9.776 76.479 -5.961 1.00 72.99 129 ARG D O 1
ATOM 4337 N N . MET D 2 132 ? 9.106 77.667 -7.765 1.00 79.89 130 MET D N 1
ATOM 4338 C CA . MET D 2 132 ? 7.675 77.617 -7.499 1.00 76.07 130 MET D CA 1
ATOM 4339 C C . MET D 2 132 ? 6.956 76.905 -8.636 1.00 77.21 130 MET D C 1
ATOM 4340 O O . MET D 2 132 ? 7.456 76.838 -9.763 1.00 70.90 130 MET D O 1
ATOM 4345 N N . GLN D 2 133 ? 5.778 76.357 -8.334 1.00 82.25 131 GLN D N 1
ATOM 4346 C CA . GLN D 2 133 ? 4.946 75.698 -9.333 1.00 70.06 131 GLN D CA 1
ATOM 4347 C C . GLN D 2 133 ? 3.485 75.996 -9.030 1.00 78.66 131 GLN D C 1
ATOM 4348 O O . GLN D 2 133 ? 3.154 76.646 -8.034 1.00 82.93 131 GLN D O 1
ATOM 4354 N N . GLU D 2 134 ? 2.608 75.502 -9.901 1.00 95.66 132 GLU D N 1
ATOM 4355 C CA . GLU D 2 134 ? 1.174 75.693 -9.763 1.00 89.84 132 GLU D CA 1
ATOM 4356 C C . GLU D 2 134 ? 0.601 74.711 -8.741 1.00 93.95 132 GLU D C 1
ATOM 4357 O O . GLU D 2 134 ? 1.326 73.945 -8.097 1.00 90.25 132 GLU D O 1
ATOM 4359 N N . VAL D 2 135 ? -0.724 74.741 -8.592 1.00 100.75 133 VAL D N 1
ATOM 4360 C CA . VAL D 2 135 ? -1.455 73.881 -7.658 1.00 83.21 133 VAL D CA 1
ATOM 4361 C C . VAL D 2 135 ? -1.013 74.118 -6.216 1.00 85.33 133 VAL D C 1
ATOM 4362 O O . VAL D 2 135 ? -0.252 75.042 -5.930 1.00 88.16 133 VAL D O 1
#

Sequence (591 aa):
LGSLLETKASYLCDVAGAEVVRQFLDQYFRIFDSGNRQALLDAYHEKAMLSISMPSASQAGRLNSFWKFNRNLRRLLNEENRTRNLKYGRLACVSTLDEWPKTQHDRRTFTVDLTIYNTSMMVFTVTGLFKELDVRHFARTYVVVPQNNGFCIRNETIFITNATHEQVREFKRSLLETKASYLCDVAGAEVVRQFLDQYFRIFDSGNRQALLDAYHEKAMLSISMPSASGRLNSFWKFNRNLRNLKYGRLACVSTLDEWPKTQHDRRTFTVDLTIYNTSMMVFTVTGLFKELNDETNNPASMELYDVRHFARTYVVVPQNNFCIRNETIFITNATHEQVREMDSDLKAKVESCARTADTFTRLYYASVDNRRQQIGRLYLDNATLSWNGNGAIGRQMIESYFQELPSSNHQLNTLDAQPIVDQLAYLIMASGSVKFADQQLRKFQQTFIVTAENDKWKVVSDCYRMQEVDSDLKAKVESCARTADTFTRLYYASVDNRRQLYLDNATLSWNGNGAIGRQMIESYFQELPSSNHQLNTLDAQPIVDQLAYLIMASGSVKFADQQLRKFQQTFIVTANDKWKVVSDCYRMQEV

InterPro domains:
  IPR001611 Leucine-rich repeat [PS51450] (281-302)
  IPR002075 Nuclear transport factor 2 domain [PF22602] (375-529)
  IPR005637 TAP C-terminal (TAP-C) domain [PF03943] (622-670)
  IPR005637 TAP C-terminal (TAP-C) domain [PS51281] (618-672)
  IPR005637 TAP C-terminal (TAP-C) domain [SM00804] (609-672)
  IPR005637 TAP C-terminal (TAP-C) domain [cd14342] (620-670)
  IPR009060 UBA-like superfamily [SSF46934] (607-672)
  IPR012677 Nucleotide-binding alpha-beta plait domain superfamily [G3DSA:3.30.70.330] (100-193)
  IPR015245 Nuclear RNA export factor Tap, RNA-binding domain [PF09162] (113-184)
  IPR018222 Nuclear transport factor 2, eukaryote [PS50177] (375-529)
  IPR018222 Nuclear transport factor 2, eukaryote [cd00780] (372-531)
  IPR030217 Nuclear RNA export factor [PTHR10662] (11-671)
  IPR032675 Leucine-rich repeat domain superfamily [G3DSA:3.80.10.10] (196-351)
  IPR032710 NTF2-like domain superfamily [SSF54427] (364-540)
  IPR035979 RNA-binding domain superfamily [SSF54928] (100-193)
  IPR057125 NXF1/2/3/5-like, leucine-rich repeat domain [PF24048] (209-342)

Foldseek 3Di:
DDPVPPDDQEAEPDVVCVVVVVVVCVVQVCCLLVLVLVVCLQQADQFAKEAEAEDDCVPQRDDPLPPVQHQDCDDDPPDDDNCPNIATGSVRHSVSSSSGARKAWDVVFWGKYWPDDDQAWTKMKIWGWIDRCQIKTKIKIFIWGDDPNDIHTRYMYMYIGHDDVVVVVVVVD/DDDDDDQEAAPDCVCVVVVVVQVVVQVVCLLDLPLVVCLQQADQFAKEAEAEDCPVVRCVQCPVRHDDVPSIQTGSVRVSVVSSSGARKAWDCVFKGKYFPDDDDWKTKIKIKGKIFRPDPCVVDPVPPDDLGMKIKMKMFIAGDDPVHYTRYIYIYIHGDDPVVVVD/DDPVQVVVQVVFVVCQVVLVVVQQCCLQPPLQPNLVQADQQAWEAAQNDIAGGSVSVSVVSVPFAHKHWDWDDKDWHWDDVCTKMWIKTWGWMQGVDDDIKIKIKIFIWHDDPRDIHTRYIYMYIDHD/DVVQVVVFVVLVVVQVVCVVVVLCCLQPPLCFADQQAWAAAQRDIDGGDVVVSVVSVPFAHKHWDWDDKDKHWPVVPTKMKIKTWGWMCRVPDAIKIKIKIFIWDAVNDIGTRYIYIHIGHD

GO terms:
  GO:0031965 nuclear membrane (C, IDA)
  GO:0005635 nuclear envelope (C, IDA)
  GO:0005654 nucleoplasm (C, IDA)
  GO:0006406 mRNA export from nucleus (P, TAS)
  GO:0016973 poly(A)+ mRNA export from nucleus (P, IMP)
  GO:0051168 nuclear export (P, IMP)
  GO:0006406 mRNA export from nucleus (P, IMP)
  GO:0005634 nucleus (C, IDA)
  GO:0006406 mRNA export from nucleus (P, IDA)
  GO:0043021 ribonucleoprotein complex binding (F, IDA)
  GO:0005737 cytoplasm (C, EXP)
  GO:0005515 protein binding (F, IPI)

Organism: Drosophila melanogaster (NCBI:txid7227)